Protein 3HDV (pdb70)

Radius of gyration: 33.56 Å; Cα contacts (8 Å, |Δi|>4): 765; chains: 4; bounding box: 109×42×54 Å

CATH classification: 3.40.50.2300

Organism: Pseudomonas putida (strain ATCC 47054 / DSM 6125 / CFBP 8728 / NCIMB 11950 / KT2440) (NCBI:txid160488)

Solvent-accessible surface area: 23951 Å² total

Sequence (472 aa):
RPLVLVVDDNAVNREALILYLKSRGIDAVGADGAEEARLYLHYQKRIGLITDLRQPESGLDLIRTIRASERAALSIIVVSGDTDVEEAVDVHLGVVDFLLKPVDLGKLLELVNKELKSLVAARPLVLVVDDNAVNREALILYLKSRGIDAVGADGAEEARLYLHYQKRIGLITDLRQPESGLDLIRTIRASERAALSIIVVSGDTDVEEAVDVHLGVVDFLLKPVDLGKLLELVNKELKIVAARPLVLVVDDNAVNREALILYLKSRGIDAVGADGAEEARLYLHYQKRIGLITDLRQPESGLDLIRTIRASERAALSIIVVSGDTDVEEAVDVHLGVVDFLLKPVDLGKLLELVNKEPLVLVVDDNAVNREALILYLKSRGIDAVGADGAEEARLYLHYQKRIGLITDLRQPESGLDLIRTIRASERAALSIIVVSGDTDVEEAVDVHLGVVDFLLKPVDLGKLLELVNKE

Foldseek 3Di:
DAEAEEEALPPVVRVVVQVVCVVVVHHYDYDNHLVRVVVCVVPPVSYQEEYEQPPDDGPLVSLVVCCVDPNVVRAYEYEYADDDPVVVVSVVSDHLYHAYPVGDVVVVVVSVVVSVD/DPDQDQEEAEEEALPPVVQVVVQVLCVVVVHHYHYANHLVSVVVCVVPPVRHQEEYEQPPPHGPLVSLVVCCVDPNVVRAYEYEYEDDDDVVLVSVVSDHLYHAYPVGDVVVVVVSVCVSVVD/DDDAAEEEEEEQDPVVSVVLQVVQVVVVYHYDYANDLVRVVVCVVPDDSHQAEYEQPPPAGPLNSLVVCCVDPNVVRAYEYAYEDDDDVVVVSCVSDHQYHHYPVGDVVVVVVSVVVD/DEAEEEALDPVVQVVVQCVQVVPVHHYDYDRDLVRVVVCVVPPVVHQEEYEQPPPAGPLNSLVVCCVDPNVVRAYEYEYEDDDDVVVVSVVSDHLYHHYDPDDCVVVVVVVVRD

B-factor: mean 39.74, std 9.71, range [21.76, 75.35]

InterPro domains:
  IPR001789 Signal transduction response regulator, receiver domain [PF00072] (71-182)
  IPR001789 Signal transduction response regulator, receiver domain [PS50110] (70-186)
  IPR001789 Signal transduction response regulator, receiver domain [SM00448] (69-182)
  IPR011006 CheY-like superfamily [SSF52172] (69-187)
  IPR050595 Bacterial response regulator [PTHR44591] (65-184)

Structure (mmCIF, N/CA/C/O backbone):
data_3HDV
#
_entry.id   3HDV
#
_cell.length_a   110.769
_cell.length_b   140.436
_cell.length_c   48.571
_cell.angle_alpha   90.00
_cell.angle_beta   90.00
_cell.angle_gamma   90.00
#
_symmetry.space_group_name_H-M   'P 21 21 2'
#
loop_
_entity.id
_entity.type
_entity.pdbx_description
1 polymer 'Response regulator'
2 water water
#
loop_
_atom_site.group_PDB
_atom_site.id
_atom_site.type_symbol
_atom_site.label_atom_id
_atom_site.label_alt_id
_atom_site.label_comp_id
_atom_site.label_asym_id
_atom_site.label_entity_id
_atom_site.label_seq_id
_atom_site.pdbx_PDB_ins_code
_atom_site.Cartn_x
_atom_site.Cartn_y
_atom_site.Cartn_z
_atom_site.occupancy
_atom_site.B_iso_or_equiv
_atom_site.auth_seq_id
_atom_site.auth_comp_id
_atom_site.auth_asym_id
_atom_site.auth_atom_id
_atom_site.pdbx_PDB_model_num
ATOM 1 N N . ARG A 1 7 ? 2.511 14.771 23.163 1.00 57.82 68 ARG A N 1
ATOM 2 C CA . ARG A 1 7 ? 3.319 13.639 22.610 1.00 58.11 68 ARG A CA 1
ATOM 3 C C . ARG A 1 7 ? 4.471 14.106 21.670 1.00 55.51 68 ARG A C 1
ATOM 4 O O . ARG A 1 7 ? 4.239 14.834 20.686 1.00 55.62 68 ARG A O 1
ATOM 12 N N . PRO A 1 8 ? 5.713 13.653 21.962 1.00 53.27 69 PRO A N 1
ATOM 13 C CA . PRO A 1 8 ? 6.867 14.190 21.237 1.00 50.73 69 PRO A CA 1
ATOM 14 C C . PRO A 1 8 ? 6.985 13.668 19.809 1.00 47.58 69 PRO A C 1
ATOM 15 O O . PRO A 1 8 ? 6.617 12.536 19.483 1.00 47.82 69 PRO A O 1
ATOM 19 N N . LEU A 1 9 ? 7.474 14.532 18.959 1.00 43.07 70 LEU A N 1
ATOM 20 C CA . LEU A 1 9 ? 7.658 14.185 17.599 1.00 39.50 70 LEU A CA 1
ATOM 21 C C . LEU A 1 9 ? 9.125 14.314 17.211 1.00 36.75 70 LEU A C 1
ATOM 22 O O . LEU A 1 9 ? 9.799 15.267 17.623 1.00 35.49 70 LEU A O 1
ATOM 27 N N . VAL A 1 10 ? 9.553 13.428 16.312 1.00 33.27 71 VAL A N 1
ATOM 28 C CA . VAL A 1 10 ? 10.868 13.459 15.721 1.00 31.98 71 VAL A CA 1
ATOM 29 C C . VAL A 1 10 ? 10.757 13.851 14.280 1.00 32.08 71 VAL A C 1
ATOM 30 O O . VAL A 1 10 ? 9.964 13.268 13.544 1.00 33.16 71 VAL A O 1
ATOM 34 N N . LEU A 1 11 ? 11.577 14.798 13.846 1.00 30.80 72 LEU A N 1
ATOM 35 C CA . LEU A 1 11 ? 11.513 15.249 12.501 1.00 29.52 72 LEU A CA 1
ATOM 36 C C . LEU A 1 11 ? 12.662 14.626 11.727 1.00 29.64 72 LEU A C 1
ATOM 37 O O . LEU A 1 11 ? 13.834 14.794 12.104 1.00 29.74 72 LEU A O 1
ATOM 42 N N . VAL A 1 12 ? 12.362 13.986 10.608 1.00 29.08 73 VAL A N 1
ATOM 43 C CA . VAL A 1 12 ? 13.418 13.314 9.826 1.00 29.58 73 VAL A CA 1
ATOM 44 C C . VAL A 1 12 ? 13.590 14.096 8.541 1.00 30.54 73 VAL A C 1
ATOM 45 O O . VAL A 1 12 ? 12.606 14.331 7.827 1.00 30.44 73 VAL A O 1
ATOM 49 N N . VAL A 1 13 ? 14.824 14.512 8.252 1.00 29.81 74 VAL A N 1
ATOM 50 C CA . VAL A 1 13 ? 15.061 15.360 7.147 1.00 30.31 74 VAL A CA 1
ATOM 51 C C . VAL A 1 13 ? 16.043 14.677 6.182 1.00 31.38 74 VAL A C 1
ATOM 52 O O . VAL A 1 13 ? 17.166 14.297 6.543 1.00 30.36 74 VAL A O 1
ATOM 56 N N . ASP A 1 14 ? 15.613 14.552 4.938 1.00 32.01 75 ASP A N 1
ATOM 57 C CA . ASP A 1 14 ? 16.359 13.820 3.926 1.00 32.55 75 ASP A CA 1
ATOM 58 C C . ASP A 1 14 ? 15.654 14.157 2.601 1.00 34.42 75 ASP A C 1
ATOM 59 O O . ASP A 1 14 ? 14.422 14.139 2.526 1.00 32.97 75 ASP A O 1
ATOM 64 N N . ASP A 1 15 ? 16.445 14.477 1.577 1.00 36.78 76 ASP A N 1
ATOM 65 C CA . ASP A 1 15 ? 15.893 14.790 0.267 1.00 39.61 76 ASP A CA 1
ATOM 66 C C . ASP A 1 15 ? 15.649 13.491 -0.480 1.00 40.36 76 ASP A C 1
ATOM 67 O O . ASP A 1 15 ? 15.051 13.509 -1.532 1.00 41.54 76 ASP A O 1
ATOM 72 N N . ASN A 1 16 ? 16.116 12.373 0.082 1.00 41.39 77 ASN A N 1
ATOM 73 C CA . ASN A 1 16 ? 15.796 11.046 -0.428 1.00 42.31 77 ASN A CA 1
ATOM 74 C C . ASN A 1 16 ? 14.540 10.488 0.218 1.00 42.70 77 ASN A C 1
ATOM 75 O O . ASN A 1 16 ? 14.559 9.996 1.371 1.00 42.03 77 ASN A O 1
ATOM 80 N N . ALA A 1 17 ? 13.445 10.554 -0.548 1.00 42.63 78 ALA A N 1
ATOM 81 C CA . ALA A 1 17 ? 12.118 10.214 -0.047 1.00 42.36 78 ALA A CA 1
ATOM 82 C C . ALA A 1 17 ? 12.052 8.751 0.400 1.00 41.67 78 ALA A C 1
ATOM 83 O O . ALA A 1 17 ? 11.418 8.414 1.379 1.00 41.78 78 ALA A O 1
ATOM 85 N N . VAL A 1 18 ? 12.753 7.878 -0.301 1.00 42.04 79 VAL A N 1
ATOM 86 C CA . VAL A 1 18 ? 12.727 6.454 0.042 1.00 41.99 79 VAL A CA 1
ATOM 87 C C . VAL A 1 18 ? 13.436 6.139 1.399 1.00 40.18 79 VAL A C 1
ATOM 88 O O . VAL A 1 18 ? 12.922 5.412 2.221 1.00 39.62 79 VAL A O 1
ATOM 92 N N . ASN A 1 19 ? 14.637 6.677 1.596 1.00 39.71 80 ASN A N 1
ATOM 93 C CA . ASN A 1 19 ? 15.392 6.547 2.846 1.00 38.50 80 ASN A CA 1
ATOM 94 C C . ASN A 1 19 ? 14.605 7.210 3.966 1.00 36.73 80 ASN A C 1
ATOM 95 O O . ASN A 1 19 ? 14.502 6.690 5.078 1.00 35.71 80 ASN A O 1
ATOM 100 N N . ARG A 1 20 ? 14.056 8.389 3.664 1.00 36.17 81 ARG A N 1
ATOM 101 C CA . ARG A 1 20 ? 13.308 9.160 4.664 1.00 35.19 81 ARG A CA 1
ATOM 102 C C . ARG A 1 20 ? 12.101 8.378 5.195 1.00 33.83 81 ARG A C 1
ATOM 103 O O . ARG A 1 20 ? 11.937 8.202 6.397 1.00 31.30 81 ARG A O 1
ATOM 111 N N . GLU A 1 21 ? 11.255 7.901 4.277 1.00 34.24 82 GLU A N 1
ATOM 112 C CA . GLU A 1 21 ? 10.049 7.155 4.664 1.00 34.57 82 GLU A CA 1
ATOM 113 C C . GLU A 1 21 ? 10.375 5.852 5.388 1.00 33.45 82 GLU A C 1
ATOM 114 O O . GLU A 1 21 ? 9.703 5.454 6.317 1.00 32.73 82 GLU A O 1
ATOM 120 N N . ALA A 1 22 ? 11.455 5.192 4.977 1.00 33.74 83 ALA A N 1
ATOM 121 C CA . ALA A 1 22 ? 11.854 3.963 5.657 1.00 33.11 83 ALA A CA 1
ATOM 122 C C . ALA A 1 22 ? 12.354 4.238 7.096 1.00 32.45 83 ALA A C 1
ATOM 123 O O . ALA A 1 22 ? 12.069 3.465 7.993 1.00 31.27 83 ALA A O 1
ATOM 125 N N . LEU A 1 23 ? 13.036 5.373 7.358 1.00 32.04 84 LEU A N 1
ATOM 126 C CA . LEU A 1 23 ? 13.447 5.639 8.776 1.00 31.24 84 LEU A CA 1
ATOM 127 C C . LEU A 1 23 ? 12.257 6.047 9.636 1.00 30.30 84 LEU A C 1
ATOM 128 O O . LEU A 1 23 ? 12.147 5.665 10.802 1.00 30.23 84 LEU A O 1
ATOM 133 N N . ILE A 1 24 ? 11.369 6.866 9.071 1.00 30.75 85 ILE A N 1
ATOM 134 C CA . ILE A 1 24 ? 10.150 7.260 9.774 1.00 31.25 85 ILE A CA 1
ATOM 135 C C . ILE A 1 24 ? 9.328 6.020 10.142 1.00 32.19 85 ILE A C 1
ATOM 136 O O . ILE A 1 24 ? 8.783 5.954 11.252 1.00 31.12 85 ILE A O 1
ATOM 141 N N . LEU A 1 25 ? 9.229 5.058 9.219 1.00 33.19 86 LEU A N 1
ATOM 142 C CA . LEU A 1 25 ? 8.456 3.814 9.528 1.00 35.31 86 LEU A CA 1
ATOM 143 C C . LEU A 1 25 ? 9.130 3.033 10.648 1.00 34.80 86 LEU A C 1
ATOM 144 O O . LEU A 1 25 ? 8.489 2.590 11.582 1.00 35.69 86 LEU A O 1
ATOM 149 N N . TYR A 1 26 ? 10.457 2.920 10.579 1.00 36.43 87 TYR A N 1
ATOM 150 C CA . TYR A 1 26 ? 11.203 2.268 11.640 1.00 36.28 87 TYR A CA 1
ATOM 151 C C . TYR A 1 26 ? 11.011 2.938 13.007 1.00 36.32 87 TYR A C 1
ATOM 152 O O . TYR A 1 26 ? 10.722 2.258 13.995 1.00 35.65 87 TYR A O 1
ATOM 161 N N . LEU A 1 27 ? 11.156 4.272 13.080 1.00 35.02 88 LEU A N 1
ATOM 162 C CA . LEU A 1 27 ? 10.887 4.988 14.330 1.00 34.38 88 LEU A CA 1
ATOM 163 C C . LEU A 1 27 ? 9.466 4.659 14.899 1.00 35.32 88 LEU A C 1
ATOM 164 O O . LEU A 1 27 ? 9.320 4.293 16.063 1.00 33.50 88 LEU A O 1
ATOM 169 N N . LYS A 1 28 ? 8.441 4.818 14.061 1.00 36.10 89 LYS A N 1
ATOM 170 C CA . LYS A 1 28 ? 7.068 4.435 14.420 1.00 39.20 89 LYS A CA 1
ATOM 171 C C . LYS A 1 28 ? 6.979 3.024 14.952 1.00 39.34 89 LYS A C 1
ATOM 172 O O . LYS A 1 28 ? 6.309 2.787 15.953 1.00 41.21 89 LYS A O 1
ATOM 178 N N . SER A 1 29 ? 7.687 2.109 14.313 1.00 40.85 90 SER A N 1
ATOM 179 C CA . SER A 1 29 ? 7.673 0.699 14.732 1.00 42.01 90 SER A CA 1
ATOM 180 C C . SER A 1 29 ? 8.187 0.550 16.153 1.00 43.00 90 SER A C 1
ATOM 181 O O . SER A 1 29 ? 7.910 -0.448 16.822 1.00 43.49 90 SER A O 1
ATOM 184 N N . ARG A 1 30 ? 8.895 1.572 16.621 1.00 42.97 91 ARG A N 1
ATOM 185 C CA . ARG A 1 30 ? 9.588 1.487 17.897 1.00 43.65 91 ARG A CA 1
ATOM 186 C C . ARG A 1 30 ? 8.885 2.362 18.908 1.00 43.20 91 ARG A C 1
ATOM 187 O O . ARG A 1 30 ? 9.377 2.580 20.003 1.00 43.76 91 ARG A O 1
ATOM 195 N N . GLY A 1 31 ? 7.707 2.836 18.530 1.00 43.09 92 GLY A N 1
ATOM 196 C CA . GLY A 1 31 ? 6.890 3.641 19.429 1.00 43.11 92 GLY A CA 1
ATOM 197 C C . GLY A 1 31 ? 7.167 5.139 19.319 1.00 42.91 92 GLY A C 1
ATOM 198 O O . GLY A 1 31 ? 6.666 5.903 20.123 1.00 42.77 92 GLY A O 1
ATOM 199 N N . ILE A 1 32 ? 7.942 5.560 18.309 1.00 42.51 93 ILE A N 1
ATOM 200 C CA . ILE A 1 32 ? 8.367 6.953 18.203 1.00 41.11 93 ILE A CA 1
ATOM 201 C C . ILE A 1 32 ? 7.607 7.599 17.046 1.00 40.44 93 ILE A C 1
ATOM 202 O O . ILE A 1 32 ? 7.801 7.208 15.897 1.00 39.98 93 ILE A O 1
ATOM 207 N N . ASP A 1 33 ? 6.781 8.611 17.313 1.00 40.03 94 ASP A N 1
ATOM 208 C CA . ASP A 1 33 ? 6.114 9.317 16.215 1.00 40.14 94 ASP A CA 1
ATOM 209 C C . ASP A 1 33 ? 7.102 10.169 15.466 1.00 38.73 94 ASP A C 1
ATOM 210 O O . ASP A 1 33 ? 7.958 10.782 16.080 1.00 39.93 94 ASP A O 1
ATOM 215 N N . ALA A 1 34 ? 6.985 10.223 14.145 1.00 36.94 95 ALA A N 1
ATOM 216 C CA . ALA A 1 34 ? 7.954 10.954 13.335 1.00 36.02 95 ALA A CA 1
ATOM 217 C C . ALA A 1 34 ? 7.314 11.485 12.109 1.00 34.69 95 ALA A C 1
ATOM 218 O O . ALA A 1 34 ? 6.357 10.907 11.649 1.00 36.40 95 ALA A O 1
ATOM 220 N N . VAL A 1 35 ? 7.851 12.571 11.565 1.00 33.38 96 VAL A N 1
ATOM 221 C CA . VAL A 1 35 ? 7.334 13.181 10.341 1.00 32.32 96 VAL A CA 1
ATOM 222 C C . VAL A 1 35 ? 8.550 13.540 9.513 1.00 32.19 96 VAL A C 1
ATOM 223 O O . VAL A 1 35 ? 9.683 13.556 10.054 1.00 31.81 96 VAL A O 1
ATOM 227 N N . GLY A 1 36 ? 8.342 13.861 8.241 1.00 31.05 97 GLY A N 1
ATOM 228 C CA . GLY A 1 36 ? 9.453 14.033 7.324 1.00 32.93 97 GLY A CA 1
ATOM 229 C C . GLY A 1 36 ? 9.499 15.433 6.768 1.00 34.24 97 GLY A C 1
ATOM 230 O O . GLY A 1 36 ? 8.467 16.141 6.740 1.00 34.37 97 GLY A O 1
ATOM 231 N N . ALA A 1 37 ? 10.701 15.851 6.390 1.00 34.72 98 ALA A N 1
ATOM 232 C CA . ALA A 1 37 ? 10.879 17.033 5.580 1.00 35.81 98 ALA A CA 1
ATOM 233 C C . ALA A 1 37 ? 11.825 16.676 4.474 1.00 36.34 98 ALA A C 1
ATOM 234 O O . ALA A 1 37 ? 12.798 15.934 4.703 1.00 37.04 98 ALA A O 1
ATOM 236 N N . ASP A 1 38 ? 11.581 17.198 3.274 1.00 36.84 99 ASP A N 1
ATOM 237 C CA . ASP A 1 38 ? 12.416 16.846 2.131 1.00 37.48 99 ASP A CA 1
ATOM 238 C C . ASP A 1 38 ? 13.636 17.734 1.955 1.00 37.36 99 ASP A C 1
ATOM 239 O O . ASP A 1 38 ? 14.370 17.605 0.972 1.00 36.56 99 ASP A O 1
ATOM 244 N N . GLY A 1 39 ? 13.868 18.653 2.898 1.00 37.37 100 GLY A N 1
ATOM 245 C CA . GLY A 1 39 ? 15.046 19.523 2.803 1.00 35.54 100 GLY A CA 1
ATOM 246 C C . GLY A 1 39 ? 15.050 20.581 3.880 1.00 36.01 100 GLY A C 1
ATOM 247 O O . GLY A 1 39 ? 14.170 20.567 4.745 1.00 35.61 100 GLY A O 1
ATOM 248 N N . ALA A 1 40 ? 16.021 21.493 3.813 1.00 36.27 101 ALA A N 1
ATOM 249 C CA . ALA A 1 40 ? 16.152 22.611 4.782 1.00 37.56 101 ALA A CA 1
ATOM 250 C C . ALA A 1 40 ? 14.938 23.550 4.981 1.00 38.06 101 ALA A C 1
ATOM 251 O O . ALA A 1 40 ? 14.575 23.890 6.102 1.00 38.32 101 ALA A O 1
ATOM 253 N N . GLU A 1 41 ? 14.359 24.016 3.874 1.00 40.64 102 GLU A N 1
ATOM 254 C CA . GLU A 1 41 ? 13.188 24.887 3.876 1.00 41.29 102 GLU A CA 1
ATOM 255 C C . GLU A 1 41 ? 11.963 24.195 4.458 1.00 38.97 102 GLU A C 1
ATOM 256 O O . GLU A 1 41 ? 11.304 24.725 5.341 1.00 39.65 102 GLU A O 1
ATOM 262 N N . GLU A 1 42 ? 11.663 22.984 4.020 1.00 38.05 103 GLU A N 1
ATOM 263 C CA . GLU A 1 42 ? 10.559 22.269 4.657 1.00 38.11 103 GLU A CA 1
ATOM 264 C C . GLU A 1 42 ? 10.810 21.976 6.160 1.00 35.64 103 GLU A C 1
ATOM 265 O O . GLU A 1 42 ? 9.904 22.067 6.974 1.00 35.10 103 GLU A O 1
ATOM 271 N N . ALA A 1 43 ? 12.058 21.638 6.500 1.00 35.21 104 ALA A N 1
ATOM 272 C CA . ALA A 1 43 ? 12.472 21.363 7.883 1.00 34.02 104 ALA A CA 1
ATOM 273 C C . ALA A 1 43 ? 12.252 22.588 8.756 1.00 33.41 104 ALA A C 1
ATOM 274 O O . ALA A 1 43 ? 11.651 22.465 9.818 1.00 33.24 104 ALA A O 1
ATOM 276 N N . ARG A 1 44 ? 12.716 23.764 8.319 1.00 33.67 105 ARG A N 1
ATOM 277 C CA . ARG A 1 44 ? 12.522 25.008 9.134 1.00 35.33 105 ARG A CA 1
ATOM 278 C C . ARG A 1 44 ? 11.036 25.382 9.352 1.00 35.86 105 ARG A C 1
ATOM 279 O O . ARG A 1 44 ? 10.605 25.718 10.485 1.00 36.07 105 ARG A O 1
ATOM 287 N N . LEU A 1 45 ? 10.244 25.248 8.289 1.00 37.48 106 LEU A N 1
ATOM 288 C CA . LEU A 1 45 ? 8.773 25.465 8.387 1.00 37.84 106 LEU A CA 1
ATOM 289 C C . LEU A 1 45 ? 8.125 24.499 9.367 1.00 37.02 106 LEU A C 1
ATOM 290 O O . LEU A 1 45 ? 7.312 24.903 10.174 1.00 36.66 106 LEU A O 1
ATOM 295 N N . TYR A 1 46 ? 8.502 23.224 9.339 1.00 37.70 107 TYR A N 1
ATOM 296 C CA . TYR A 1 46 ? 7.948 22.287 10.304 1.00 37.26 107 TYR A CA 1
ATOM 297 C C . TYR A 1 46 ? 8.289 22.670 11.712 1.00 37.10 107 TYR A C 1
ATOM 298 O O . TYR A 1 46 ? 7.419 22.708 12.573 1.00 36.53 107 TYR A O 1
ATOM 307 N N . LEU A 1 47 ? 9.584 22.913 11.958 1.00 36.61 108 LEU A N 1
ATOM 308 C CA . LEU A 1 47 ? 10.088 23.394 13.255 1.00 36.00 108 LEU A CA 1
ATOM 309 C C . LEU A 1 47 ? 9.382 24.685 13.677 1.00 36.31 108 LEU A C 1
ATOM 310 O O . LEU A 1 47 ? 9.036 24.864 14.845 1.00 36.52 108 LEU A O 1
ATOM 315 N N . HIS A 1 48 ? 9.174 25.582 12.720 1.00 37.70 109 HIS A N 1
ATOM 316 C CA . HIS A 1 48 ? 8.475 26.837 13.016 1.00 40.03 109 HIS A CA 1
ATOM 317 C C . HIS A 1 48 ? 7.093 26.575 13.599 1.00 39.51 109 HIS A C 1
ATOM 318 O O . HIS A 1 48 ? 6.787 27.012 14.687 1.00 40.01 109 HIS A O 1
ATOM 325 N N . TYR A 1 49 ? 6.254 25.833 12.886 1.00 40.34 110 TYR A N 1
ATOM 326 C CA . TYR A 1 49 ? 4.865 25.726 13.345 1.00 40.59 110 TYR A CA 1
ATOM 327 C C . TYR A 1 49 ? 4.478 24.558 14.213 1.00 40.30 110 TYR A C 1
ATOM 328 O O . TYR A 1 49 ? 3.510 24.650 14.949 1.00 39.27 110 TYR A O 1
ATOM 337 N N . GLN A 1 50 ? 5.243 23.463 14.118 1.00 40.74 111 GLN A N 1
ATOM 338 C CA . GLN A 1 50 ? 4.948 22.229 14.829 1.00 41.58 111 GLN A CA 1
ATOM 339 C C . GLN A 1 50 ? 5.834 22.078 16.060 1.00 42.16 111 GLN A C 1
ATOM 340 O O . GLN A 1 50 ? 6.959 21.533 15.997 1.00 40.28 111 GLN A O 1
ATOM 346 N N . LYS A 1 51 ? 5.300 22.555 17.183 1.00 42.60 112 LYS A N 1
ATOM 347 C CA . LYS A 1 51 ? 6.064 22.663 18.419 1.00 44.75 112 LYS A CA 1
ATOM 348 C C . LYS A 1 51 ? 6.200 21.339 19.164 1.00 44.72 112 LYS A C 1
ATOM 349 O O . LYS A 1 51 ? 6.949 21.249 20.130 1.00 45.63 112 LYS A O 1
ATOM 355 N N . ARG A 1 52 ? 5.478 20.307 18.717 1.00 43.36 113 ARG A N 1
ATOM 356 C CA . ARG A 1 52 ? 5.670 18.959 19.239 1.00 42.47 113 ARG A CA 1
ATOM 357 C C . ARG A 1 52 ? 7.087 18.422 18.933 1.00 40.69 113 ARG A C 1
ATOM 358 O O . ARG A 1 52 ? 7.596 17.592 19.676 1.00 41.00 113 ARG A O 1
ATOM 366 N N . ILE A 1 53 ? 7.708 18.882 17.851 1.00 38.89 114 ILE A N 1
ATOM 367 C CA . ILE A 1 53 ? 9.046 18.384 17.469 1.00 37.87 114 ILE A CA 1
ATOM 368 C C . ILE A 1 53 ? 10.078 18.685 18.582 1.00 38.37 114 ILE A C 1
ATOM 369 O O . ILE A 1 53 ? 10.364 19.858 18.884 1.00 39.23 114 ILE A O 1
ATOM 374 N N . GLY A 1 54 ? 10.576 17.636 19.223 1.00 37.40 115 GLY A N 1
ATOM 375 C CA . GLY A 1 54 ? 11.646 17.773 20.223 1.00 35.68 115 GLY A CA 1
ATOM 376 C C . GLY A 1 54 ? 13.002 17.234 19.768 1.00 35.56 115 GLY A C 1
ATOM 377 O O . GLY A 1 54 ? 13.995 17.289 20.521 1.00 35.22 115 GLY A O 1
ATOM 378 N N . LEU A 1 55 ? 13.066 16.742 18.527 1.00 33.75 116 LEU A N 1
ATOM 379 C CA . LEU A 1 55 ? 14.309 16.200 18.010 1.00 32.85 116 LEU A CA 1
ATOM 380 C C . LEU A 1 55 ? 14.284 16.133 16.514 1.00 32.44 116 LEU A C 1
ATOM 381 O O . LEU A 1 55 ? 13.226 15.891 15.918 1.00 30.82 116 LEU A O 1
ATOM 394 N N . ILE A 1 57 ? 16.447 14.572 13.118 1.00 29.23 118 ILE A N 1
ATOM 395 C CA . ILE A 1 57 ? 17.468 13.719 12.514 1.00 29.77 118 ILE A CA 1
ATOM 396 C C . ILE A 1 57 ? 17.646 14.225 11.068 1.00 29.91 118 ILE A C 1
ATOM 397 O O . ILE A 1 57 ? 16.663 14.356 10.361 1.00 31.60 118 ILE A O 1
ATOM 402 N N . THR A 1 58 ? 18.878 14.490 10.629 1.00 28.74 119 THR A N 1
ATOM 403 C CA . THR A 1 58 ? 19.093 15.003 9.303 1.00 28.40 119 THR A CA 1
ATOM 404 C C . THR A 1 58 ? 20.284 14.320 8.625 1.00 29.18 119 THR A C 1
ATOM 405 O O . THR A 1 58 ? 21.260 13.948 9.275 1.00 27.03 119 THR A O 1
ATOM 409 N N . ASP A 1 59 ? 20.206 14.163 7.309 1.00 30.68 120 ASP A N 1
ATOM 410 C CA . ASP A 1 59 ? 21.399 13.871 6.484 1.00 31.31 120 ASP A CA 1
ATOM 411 C C . ASP A 1 59 ? 22.160 15.163 6.249 1.00 32.20 120 ASP A C 1
ATOM 412 O O . ASP A 1 59 ? 21.647 16.260 6.511 1.00 33.10 120 ASP A O 1
ATOM 417 N N . LEU A 1 60 ? 23.386 15.036 5.754 1.00 32.72 121 LEU A N 1
ATOM 418 C CA . LEU A 1 60 ? 24.194 16.166 5.366 1.00 34.27 121 LEU A CA 1
ATOM 419 C C . LEU A 1 60 ? 24.137 16.424 3.850 1.00 35.75 121 LEU A C 1
ATOM 420 O O . LEU A 1 60 ? 24.298 17.555 3.394 1.00 35.31 121 LEU A O 1
ATOM 425 N N . ARG A 1 61 ? 23.950 15.376 3.093 1.00 38.14 122 ARG A N 1
ATOM 426 C CA . ARG A 1 61 ? 23.935 15.434 1.652 1.00 41.32 122 ARG A CA 1
ATOM 427 C C . ARG A 1 61 ? 22.546 15.759 1.141 1.00 43.02 122 ARG A C 1
ATOM 428 O O . ARG A 1 61 ? 21.743 14.885 0.971 1.00 42.48 122 ARG A O 1
ATOM 444 N N . GLN A 1 63 ? 20.258 18.456 -1.593 1.00 52.06 124 GLN A N 1
ATOM 445 C CA . GLN A 1 63 ? 20.112 19.589 -2.495 1.00 53.16 124 GLN A CA 1
ATOM 446 C C . GLN A 1 63 ? 18.692 20.119 -2.376 1.00 52.22 124 GLN A C 1
ATOM 447 O O . GLN A 1 63 ? 17.764 19.320 -2.163 1.00 52.27 124 GLN A O 1
ATOM 453 N N . PRO A 1 64 ? 18.516 21.458 -2.494 1.00 51.46 125 PRO A N 1
ATOM 454 C CA . PRO A 1 64 ? 19.538 22.462 -2.839 1.00 51.01 125 PRO A CA 1
ATOM 455 C C . PRO A 1 64 ? 20.325 23.089 -1.684 1.00 50.13 125 PRO A C 1
ATOM 456 O O . PRO A 1 64 ? 21.308 23.817 -1.937 1.00 50.08 125 PRO A O 1
ATOM 460 N N . GLU A 1 65 ? 19.891 22.861 -0.434 1.00 48.79 126 GLU A N 1
ATOM 461 C CA . GLU A 1 65 ? 20.624 23.373 0.746 1.00 46.33 126 GLU A CA 1
ATOM 462 C C . GLU A 1 65 ? 21.107 22.200 1.624 1.00 44.50 126 GLU A C 1
ATOM 463 O O . GLU A 1 65 ? 20.306 21.286 1.922 1.00 44.17 126 GLU A O 1
ATOM 469 N N . SER A 1 66 ? 22.385 22.247 2.043 1.00 41.40 127 SER A N 1
ATOM 470 C CA . SER A 1 66 ? 23.047 21.131 2.786 1.00 39.51 127 SER A CA 1
ATOM 471 C C . SER A 1 66 ? 22.504 20.954 4.222 1.00 37.56 127 SER A C 1
ATOM 472 O O . SER A 1 66 ? 21.926 21.883 4.785 1.00 37.05 127 SER A O 1
ATOM 475 N N . GLY A 1 67 ? 22.726 19.781 4.823 1.00 36.33 128 GLY A N 1
ATOM 476 C CA . GLY A 1 67 ? 22.406 19.590 6.240 1.00 33.65 128 GLY A CA 1
ATOM 477 C C . GLY A 1 67 ? 23.213 20.531 7.112 1.00 32.49 128 GLY A C 1
ATOM 478 O O . GLY A 1 67 ? 22.743 20.987 8.139 1.00 31.69 128 GLY A O 1
ATOM 479 N N . LEU A 1 68 ? 24.463 20.791 6.740 1.00 34.04 129 LEU A N 1
ATOM 480 C CA . LEU A 1 68 ? 25.328 21.749 7.502 1.00 34.19 129 LEU A CA 1
ATOM 481 C C . LEU A 1 68 ? 24.722 23.171 7.558 1.00 33.78 129 LEU A C 1
ATOM 482 O O . LEU A 1 68 ? 24.570 23.758 8.622 1.00 32.30 129 LEU A O 1
ATOM 487 N N . ASP A 1 69 ? 24.322 23.685 6.398 1.00 33.91 130 ASP A N 1
ATOM 488 C CA . ASP A 1 69 ? 23.642 24.985 6.324 1.00 34.15 130 ASP A CA 1
ATOM 489 C C . ASP A 1 69 ? 22.372 24.949 7.102 1.00 33.27 130 ASP A C 1
ATOM 490 O O . ASP A 1 69 ? 22.072 25.900 7.817 1.00 33.86 130 ASP A O 1
ATOM 495 N N . LEU A 1 70 ? 21.603 23.861 6.965 1.00 32.53 131 LEU A N 1
ATOM 496 C CA . LEU A 1 70 ? 20.373 23.748 7.768 1.00 31.91 131 LEU A CA 1
ATOM 497 C C . LEU A 1 70 ? 20.674 23.927 9.267 1.00 30.47 131 LEU A C 1
ATOM 498 O O . LEU A 1 70 ? 20.014 24.696 9.952 1.00 31.53 131 LEU A O 1
ATOM 503 N N . ILE A 1 71 ? 21.670 23.212 9.787 1.00 29.36 132 ILE A N 1
ATOM 504 C CA . ILE A 1 71 ? 21.923 23.223 11.229 1.00 29.72 132 ILE A CA 1
ATOM 505 C C . ILE A 1 71 ? 22.365 24.650 11.668 1.00 30.66 132 ILE A C 1
ATOM 506 O O . ILE A 1 71 ? 21.985 25.125 12.725 1.00 29.15 132 ILE A O 1
ATOM 511 N N . ARG A 1 72 ? 23.192 25.296 10.851 1.00 32.50 133 ARG A N 1
ATOM 512 C CA . ARG A 1 72 ? 23.588 26.685 11.137 1.00 36.03 133 ARG A CA 1
ATOM 513 C C . ARG A 1 72 ? 22.393 27.626 11.278 1.00 36.55 133 ARG A C 1
ATOM 514 O O . ARG A 1 72 ? 22.309 28.347 12.258 1.00 37.61 133 ARG A O 1
ATOM 522 N N . THR A 1 73 ? 21.457 27.597 10.319 1.00 38.25 134 THR A N 1
ATOM 523 C CA . THR A 1 73 ? 20.239 28.451 10.421 1.00 37.64 134 THR A CA 1
ATOM 524 C C . THR A 1 73 ? 19.484 28.149 11.709 1.00 36.65 134 THR A C 1
ATOM 525 O O . THR A 1 73 ? 19.000 29.057 12.368 1.00 36.60 134 THR A O 1
ATOM 529 N N . ILE A 1 74 ? 19.360 26.872 12.074 1.00 35.06 135 ILE A N 1
ATOM 530 C CA . ILE A 1 74 ? 18.734 26.515 13.369 1.00 34.37 135 ILE A CA 1
ATOM 531 C C . ILE A 1 74 ? 19.482 27.092 14.598 1.00 34.65 135 ILE A C 1
ATOM 532 O O . ILE A 1 74 ? 18.868 27.614 15.522 1.00 33.60 135 ILE A O 1
ATOM 537 N N . ARG A 1 75 ? 20.802 26.960 14.626 1.00 35.95 136 ARG A N 1
ATOM 538 C CA . ARG A 1 75 ? 21.564 27.514 15.767 1.00 37.21 136 ARG A CA 1
ATOM 539 C C . ARG A 1 75 ? 21.498 29.061 15.818 1.00 39.06 136 ARG A C 1
ATOM 540 O O . ARG A 1 75 ? 21.663 29.655 16.897 1.00 40.19 136 ARG A O 1
ATOM 548 N N . ALA A 1 76 ? 21.215 29.688 14.666 1.00 40.89 137 ALA A N 1
ATOM 549 C CA . ALA A 1 76 ? 21.007 31.160 14.579 1.00 42.36 137 ALA A CA 1
ATOM 550 C C . ALA A 1 76 ? 19.570 31.614 14.901 1.00 43.37 137 ALA A C 1
ATOM 551 O O . ALA A 1 76 ? 19.244 32.786 14.711 1.00 45.72 137 ALA A O 1
ATOM 553 N N . SER A 1 77 ? 18.721 30.723 15.414 1.00 42.62 138 SER A N 1
ATOM 554 C CA . SER A 1 77 ? 17.286 30.991 15.477 1.00 41.53 138 SER A CA 1
ATOM 555 C C . SER A 1 77 ? 16.762 30.781 16.883 1.00 41.76 138 SER A C 1
ATOM 556 O O . SER A 1 77 ? 17.507 30.424 17.779 1.00 41.56 138 SER A O 1
ATOM 559 N N . GLU A 1 78 ? 15.460 30.989 17.064 1.00 42.16 139 GLU A N 1
ATOM 560 C CA . GLU A 1 78 ? 14.807 30.809 18.348 1.00 42.61 139 GLU A CA 1
ATOM 561 C C . GLU A 1 78 ? 14.735 29.355 18.779 1.00 42.39 139 GLU A C 1
ATOM 562 O O . GLU A 1 78 ? 14.539 29.064 19.961 1.00 42.30 139 GLU A O 1
ATOM 568 N N . ARG A 1 79 ? 14.965 28.448 17.837 1.00 43.30 140 ARG A N 1
ATOM 569 C CA . ARG A 1 79 ? 15.057 27.028 18.151 1.00 42.95 140 ARG A CA 1
ATOM 570 C C . ARG A 1 79 ? 16.514 26.565 18.180 1.00 41.59 140 ARG A C 1
ATOM 571 O O . ARG A 1 79 ? 16.828 25.457 17.744 1.00 40.33 140 ARG A O 1
ATOM 579 N N . ALA A 1 80 ? 17.401 27.415 18.694 1.00 39.43 141 ALA A N 1
ATOM 580 C CA . ALA A 1 80 ? 18.836 27.081 18.770 1.00 37.88 141 ALA A CA 1
ATOM 581 C C . ALA A 1 80 ? 19.131 25.869 19.651 1.00 35.91 141 ALA A C 1
ATOM 582 O O . ALA A 1 80 ? 20.074 25.173 19.399 1.00 35.43 141 ALA A O 1
ATOM 584 N N . ALA A 1 81 ? 18.357 25.669 20.707 1.00 34.35 142 ALA A N 1
ATOM 585 C CA . ALA A 1 81 ? 18.577 24.563 21.630 1.00 33.92 142 ALA A CA 1
ATOM 586 C C . ALA A 1 81 ? 18.086 23.138 21.123 1.00 32.69 142 ALA A C 1
ATOM 587 O O . ALA A 1 81 ? 18.187 22.156 21.861 1.00 32.73 142 ALA A O 1
ATOM 589 N N . LEU A 1 82 ? 17.555 23.060 19.912 1.00 31.19 143 LEU A N 1
ATOM 590 C CA . LEU A 1 82 ? 16.932 21.821 19.373 1.00 31.86 143 LEU A CA 1
ATOM 591 C C . LEU A 1 82 ? 17.927 20.656 19.405 1.00 30.73 143 LEU A C 1
ATOM 592 O O . LEU A 1 82 ? 19.088 20.837 19.016 1.00 30.71 143 LEU A O 1
ATOM 597 N N . SER A 1 83 ? 17.510 19.492 19.893 1.00 30.24 144 SER A N 1
ATOM 598 C CA . SER A 1 83 ? 18.388 18.334 19.830 1.00 31.35 144 SER A CA 1
ATOM 599 C C . SER A 1 83 ? 18.465 17.861 18.396 1.00 29.90 144 SER A C 1
ATOM 600 O O . SER A 1 83 ? 17.428 17.648 17.751 1.00 30.32 144 SER A O 1
ATOM 603 N N . ILE A 1 84 ? 19.690 17.667 17.924 1.00 28.17 145 ILE A N 1
ATOM 604 C CA . ILE A 1 84 ? 19.898 17.263 16.541 1.00 26.39 145 ILE A CA 1
ATOM 605 C C . ILE A 1 84 ? 20.849 16.062 16.409 1.00 26.64 145 ILE A C 1
ATOM 606 O O . ILE A 1 84 ? 21.986 16.102 16.858 1.00 26.48 145 ILE A O 1
ATOM 611 N N . ILE A 1 85 ? 20.410 15.031 15.709 1.00 25.96 146 ILE A N 1
ATOM 612 C CA . ILE A 1 85 ? 21.295 13.909 15.386 1.00 25.61 146 ILE A CA 1
ATOM 613 C C . ILE A 1 85 ? 21.549 13.887 13.887 1.00 25.38 146 ILE A C 1
ATOM 614 O O . ILE A 1 85 ? 20.624 13.971 13.097 1.00 24.93 146 ILE A O 1
ATOM 619 N N . VAL A 1 86 ? 22.815 13.787 13.498 1.00 25.84 147 VAL A N 1
ATOM 620 C CA . VAL A 1 86 ? 23.187 13.683 12.123 1.00 27.71 147 VAL A CA 1
ATOM 621 C C . VAL A 1 86 ? 23.400 12.196 11.745 1.00 29.04 147 VAL A C 1
ATOM 622 O O . VAL A 1 86 ? 24.080 11.452 12.460 1.00 28.99 147 VAL A O 1
ATOM 626 N N . VAL A 1 87 ? 22.758 11.768 10.657 1.00 29.27 148 VAL A N 1
ATOM 627 C CA . VAL A 1 87 ? 23.002 10.442 10.095 1.00 30.74 148 VAL A CA 1
ATOM 628 C C . VAL A 1 87 ? 23.348 10.596 8.619 1.00 32.64 148 VAL A C 1
ATOM 629 O O . VAL A 1 87 ? 22.495 11.000 7.823 1.00 32.42 148 VAL A O 1
ATOM 633 N N . SER A 1 88 ? 24.586 10.299 8.262 1.00 33.25 149 SER A N 1
ATOM 634 C CA . SER A 1 88 ? 25.081 10.716 6.978 1.00 36.31 149 SER A CA 1
ATOM 635 C C . SER A 1 88 ? 25.682 9.544 6.246 1.00 37.23 149 SER A C 1
ATOM 636 O O . SER A 1 88 ? 26.349 8.718 6.852 1.00 35.83 149 SER A O 1
ATOM 639 N N . GLY A 1 89 ? 25.490 9.489 4.931 1.00 39.89 150 GLY A N 1
ATOM 640 C CA . GLY A 1 89 ? 26.121 8.400 4.156 1.00 42.40 150 GLY A CA 1
ATOM 641 C C . GLY A 1 89 ? 27.410 8.825 3.457 1.00 43.79 150 GLY A C 1
ATOM 642 O O . GLY A 1 89 ? 28.137 7.984 2.832 1.00 45.75 150 GLY A O 1
ATOM 643 N N . ASP A 1 90 ? 27.733 10.101 3.549 1.00 42.47 151 ASP A N 1
ATOM 644 C CA . ASP A 1 90 ? 28.667 10.613 2.567 1.00 43.42 151 ASP A CA 1
ATOM 645 C C . ASP A 1 90 ? 29.325 11.911 3.015 1.00 41.12 151 ASP A C 1
ATOM 646 O O . ASP A 1 90 ? 28.791 12.990 2.721 1.00 39.42 151 ASP A O 1
ATOM 651 N N . THR A 1 91 ? 30.452 11.803 3.741 1.00 39.17 152 THR A N 1
ATOM 652 C CA . THR A 1 91 ? 31.066 12.986 4.353 1.00 38.22 152 THR A CA 1
ATOM 653 C C . THR A 1 91 ? 32.586 12.893 4.399 1.00 37.49 152 THR A C 1
ATOM 654 O O . THR A 1 91 ? 33.196 11.970 3.877 1.00 36.46 152 THR A O 1
ATOM 658 N N . ASP A 1 92 ? 33.168 13.809 5.179 1.00 36.37 153 ASP A N 1
ATOM 659 C CA . ASP A 1 92 ? 34.613 13.806 5.438 1.00 35.54 153 ASP A CA 1
ATOM 660 C C . ASP A 1 92 ? 34.938 14.383 6.816 1.00 33.67 153 ASP A C 1
ATOM 661 O O . ASP A 1 92 ? 34.054 14.947 7.477 1.00 33.02 153 ASP A O 1
ATOM 666 N N . VAL A 1 93 ? 36.184 14.176 7.256 1.00 31.67 154 VAL A N 1
ATOM 667 C CA . VAL A 1 93 ? 36.610 14.549 8.615 1.00 30.66 154 VAL A CA 1
ATOM 668 C C . VAL A 1 93 ? 36.359 16.049 8.798 1.00 30.49 154 VAL A C 1
ATOM 669 O O . VAL A 1 93 ? 35.823 16.499 9.832 1.00 29.82 154 VAL A O 1
ATOM 673 N N . GLU A 1 94 ? 36.694 16.841 7.784 1.00 31.42 155 GLU A N 1
ATOM 674 C CA . GLU A 1 94 ? 36.548 18.297 7.963 1.00 31.87 155 GLU A CA 1
ATOM 675 C C . GLU A 1 94 ? 35.081 18.774 8.118 1.00 31.76 155 GLU A C 1
ATOM 676 O O . GLU A 1 94 ? 34.788 19.660 8.919 1.00 30.80 155 GLU A O 1
ATOM 682 N N . GLU A 1 95 ? 34.169 18.185 7.384 1.00 30.69 156 GLU A N 1
ATOM 683 C CA . GLU A 1 95 ? 32.771 18.508 7.552 1.00 30.88 156 GLU A CA 1
ATOM 684 C C . GLU A 1 95 ? 32.224 18.000 8.883 1.00 28.92 156 GLU A C 1
ATOM 685 O O . GLU A 1 95 ? 31.470 18.663 9.511 1.00 28.74 156 GLU A O 1
ATOM 691 N N . ALA A 1 96 ? 32.639 16.809 9.284 1.00 30.17 157 ALA A N 1
ATOM 692 C CA . ALA A 1 96 ? 32.242 16.224 10.581 1.00 29.14 157 ALA A CA 1
ATOM 693 C C . ALA A 1 96 ? 32.671 17.163 11.727 1.00 27.82 157 ALA A C 1
ATOM 694 O O . ALA A 1 96 ? 31.921 17.415 12.663 1.00 27.32 157 ALA A O 1
ATOM 696 N N . VAL A 1 97 ? 33.891 17.674 11.635 1.00 28.25 158 VAL A N 1
ATOM 697 C CA . VAL A 1 97 ? 34.344 18.682 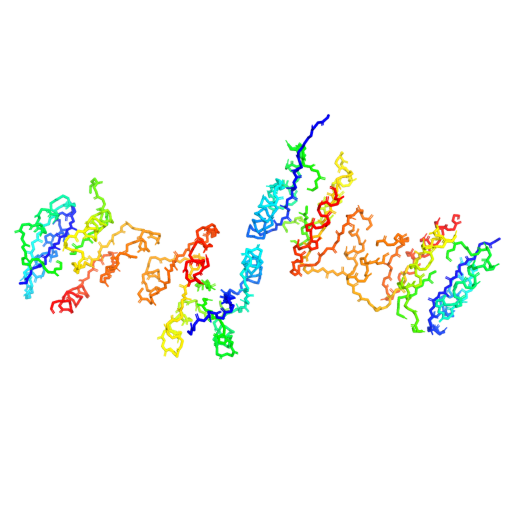12.608 1.00 28.85 158 VAL A CA 1
ATOM 698 C C . VAL A 1 97 ? 33.488 19.962 12.583 1.00 29.47 158 VAL A C 1
ATOM 699 O O . VAL A 1 97 ? 33.041 20.418 13.650 1.00 29.12 158 VAL A O 1
ATOM 703 N N . ASP A 1 98 ? 33.246 20.524 11.384 1.00 29.46 159 ASP A N 1
ATOM 704 C CA . ASP A 1 98 ? 32.351 21.691 11.279 1.00 31.17 159 ASP A CA 1
ATOM 705 C C . ASP A 1 98 ? 31.013 21.424 11.945 1.00 30.28 159 ASP A C 1
ATOM 706 O O . ASP A 1 98 ? 30.460 22.252 12.652 1.00 30.01 159 ASP A O 1
ATOM 711 N N . VAL A 1 99 ? 30.477 20.249 11.709 1.00 29.61 160 VAL A N 1
ATOM 712 C CA . VAL A 1 99 ? 29.170 19.940 12.274 1.00 28.81 160 VAL A CA 1
ATOM 713 C C . VAL A 1 99 ? 29.197 19.751 13.807 1.00 29.06 160 VAL A C 1
ATOM 714 O O . VAL A 1 99 ? 28.251 20.141 14.502 1.00 27.55 160 VAL A O 1
ATOM 726 N N . HIS A 1 101 ? 31.215 21.147 15.833 1.00 29.99 162 HIS A N 1
ATOM 727 C CA . HIS A 1 101 ? 31.334 22.482 16.387 1.00 31.94 162 HIS A CA 1
ATOM 728 C C . HIS A 1 101 ? 29.953 23.115 16.665 1.00 32.95 162 HIS A C 1
ATOM 729 O O . HIS A 1 101 ? 29.816 23.950 17.570 1.00 34.05 162 HIS A O 1
ATOM 736 N N . LEU A 1 102 ? 28.945 22.695 15.901 1.00 32.96 163 LEU A N 1
ATOM 737 C CA . LEU A 1 102 ? 27.572 23.174 16.071 1.00 33.78 163 LEU A CA 1
ATOM 738 C C . LEU A 1 102 ? 26.780 22.482 17.173 1.00 34.04 163 LEU A C 1
ATOM 739 O O . LEU A 1 102 ? 25.587 22.731 17.305 1.00 36.40 163 LEU A O 1
ATOM 744 N N . GLY A 1 103 ? 27.400 21.588 17.941 1.00 33.88 164 GLY A N 1
ATOM 745 C CA . GLY A 1 103 ? 26.757 20.964 19.144 1.00 32.89 164 GLY A CA 1
ATOM 746 C C . GLY A 1 103 ? 25.669 19.893 18.899 1.00 33.36 164 GLY A C 1
ATOM 747 O O . GLY A 1 103 ? 24.717 19.739 19.700 1.00 33.93 164 GLY A O 1
ATOM 748 N N . VAL A 1 104 ? 25.789 19.126 17.824 1.00 31.76 165 VAL A N 1
ATOM 749 C CA . VAL A 1 104 ? 24.852 18.026 17.593 1.00 30.81 165 VAL A CA 1
ATOM 750 C C . VAL A 1 104 ? 25.011 16.960 18.679 1.00 31.15 165 VAL A C 1
ATOM 751 O O . VAL A 1 104 ? 26.108 16.745 19.219 1.00 31.65 165 VAL A O 1
ATOM 755 N N . VAL A 1 105 ? 23.911 16.292 18.986 1.00 29.74 166 VAL A N 1
ATOM 756 C CA . VAL A 1 105 ? 23.869 15.197 19.939 1.00 30.47 166 VAL A CA 1
ATOM 757 C C . VAL A 1 105 ? 24.879 14.104 19.529 1.00 30.53 166 VAL A C 1
ATOM 758 O O . VAL A 1 105 ? 25.612 13.581 20.358 1.00 31.28 166 VAL A O 1
ATOM 762 N N . ASP A 1 106 ? 24.882 13.747 18.245 1.00 30.20 167 ASP A N 1
ATOM 763 C CA . ASP A 1 106 ? 25.811 12.743 17.730 1.00 29.38 167 ASP A CA 1
ATOM 764 C C . ASP A 1 106 ? 25.801 12.835 16.238 1.00 28.77 167 ASP A C 1
ATOM 765 O O . ASP A 1 106 ? 24.954 13.519 15.665 1.00 28.60 167 ASP A O 1
ATOM 770 N N . PHE A 1 107 ? 26.752 12.134 15.649 1.00 28.87 168 PHE A N 1
ATOM 771 C CA . PHE A 1 107 ? 27.051 12.158 14.247 1.00 29.96 168 PHE A CA 1
ATOM 772 C C . PHE A 1 107 ? 27.283 10.684 13.882 1.00 30.58 168 PHE A C 1
ATOM 773 O O . PHE A 1 107 ? 28.317 10.118 14.187 1.00 30.53 168 PHE A O 1
ATOM 781 N N . LEU A 1 108 ? 26.278 10.064 13.262 1.00 30.69 169 LEU A N 1
ATOM 782 C CA . LEU A 1 108 ? 26.327 8.629 12.927 1.00 32.26 169 LEU A CA 1
ATOM 783 C C . LEU A 1 108 ? 26.522 8.440 11.436 1.00 32.59 169 LEU A C 1
ATOM 784 O O . LEU A 1 108 ? 25.892 9.145 10.642 1.00 32.60 169 LEU A O 1
ATOM 789 N N . LEU A 1 109 ? 27.414 7.523 11.054 1.00 32.87 170 LEU A N 1
ATOM 790 C CA . LEU A 1 109 ? 27.532 7.124 9.666 1.00 34.49 170 LEU A CA 1
ATOM 791 C C . LEU A 1 109 ? 26.556 6.002 9.255 1.00 35.46 170 LEU A C 1
ATOM 792 O O . LEU A 1 109 ? 26.171 5.165 10.070 1.00 36.00 170 LEU A O 1
ATOM 797 N N . LYS A 1 110 ? 26.180 5.992 7.981 1.00 36.86 171 LYS A N 1
ATOM 798 C CA . LYS A 1 110 ? 25.311 4.948 7.420 1.00 39.59 171 LYS A CA 1
ATOM 799 C C . LYS A 1 110 ? 26.188 3.805 6.952 1.00 40.25 171 LYS A C 1
ATOM 800 O O . LYS A 1 110 ? 27.287 4.057 6.507 1.00 41.82 171 LYS A O 1
ATOM 806 N N . PRO A 1 111 ? 25.715 2.548 7.030 1.00 41.16 172 PRO A N 1
ATOM 807 C CA . PRO A 1 111 ? 24.436 2.025 7.558 1.00 42.02 172 PRO A CA 1
ATOM 808 C C . PRO A 1 111 ? 24.324 2.328 9.039 1.00 41.49 172 PRO A C 1
ATOM 809 O O . PRO A 1 111 ? 25.247 2.041 9.804 1.00 41.51 172 PRO A O 1
ATOM 813 N N . VAL A 1 112 ? 23.209 2.924 9.425 1.00 41.51 173 VAL A N 1
ATOM 814 C CA . VAL A 1 112 ? 23.116 3.430 10.771 1.00 42.39 173 VAL A CA 1
ATOM 815 C C . VAL A 1 112 ? 22.915 2.257 11.720 1.00 42.37 173 VAL A C 1
ATOM 816 O O . VAL A 1 112 ? 22.183 1.285 11.411 1.00 41.87 173 VAL A O 1
ATOM 820 N N . ASP A 1 113 ? 23.637 2.329 12.827 1.00 41.70 174 ASP A N 1
ATOM 821 C CA . ASP A 1 113 ? 23.412 1.479 13.962 1.00 41.13 174 ASP A CA 1
ATOM 822 C C . ASP A 1 113 ? 22.103 1.905 14.653 1.00 41.34 174 ASP A C 1
ATOM 823 O O . ASP A 1 113 ? 22.037 2.947 15.340 1.00 42.04 174 ASP A O 1
ATOM 828 N N . LEU A 1 114 ? 21.051 1.101 14.472 1.00 39.62 175 LEU A N 1
ATOM 829 C CA . LEU A 1 114 ? 19.704 1.460 14.927 1.00 39.59 175 LEU A CA 1
ATOM 830 C C . LEU A 1 114 ? 19.577 1.393 16.423 1.00 39.20 175 LEU A C 1
ATOM 831 O O . LEU A 1 114 ? 18.877 2.194 17.027 1.00 39.60 175 LEU A O 1
ATOM 836 N N . GLY A 1 115 ? 20.250 0.428 17.034 1.00 39.29 176 GLY A N 1
ATOM 837 C CA . GLY A 1 115 ? 20.308 0.341 18.496 1.00 39.22 176 GLY A CA 1
ATOM 838 C C . GLY A 1 115 ? 20.882 1.620 19.126 1.00 39.01 176 GLY A C 1
ATOM 839 O O . GLY A 1 115 ? 20.268 2.174 20.009 1.00 39.40 176 GLY A O 1
ATOM 840 N N . LYS A 1 116 ? 22.048 2.075 18.674 1.00 38.46 177 LYS A N 1
ATOM 841 C CA . LYS A 1 116 ? 22.642 3.358 19.107 1.00 38.62 177 LYS A CA 1
ATOM 842 C C . LYS A 1 116 ? 21.678 4.547 18.842 1.00 37.66 177 LYS A C 1
ATOM 843 O O . LYS A 1 116 ? 21.387 5.337 19.754 1.00 36.86 177 LYS A O 1
ATOM 849 N N . LEU A 1 117 ? 21.155 4.657 17.617 1.00 36.26 178 LEU A N 1
ATOM 850 C CA . LEU A 1 117 ? 20.213 5.731 17.312 1.00 35.29 178 LEU A CA 1
ATOM 851 C C . LEU A 1 117 ? 19.016 5.770 18.271 1.00 35.67 178 LEU A C 1
ATOM 852 O O . LEU A 1 117 ? 18.712 6.811 18.821 1.00 34.02 178 LEU A O 1
ATOM 857 N N . LEU A 1 118 ? 18.336 4.637 18.475 1.00 35.97 179 LEU A N 1
ATOM 858 C CA . LEU A 1 118 ? 17.141 4.635 19.309 1.00 37.91 179 LEU A CA 1
ATOM 859 C C . LEU A 1 118 ? 17.476 5.009 20.712 1.00 38.08 179 LEU A C 1
ATOM 860 O O . LEU A 1 118 ? 16.713 5.685 21.384 1.00 38.12 179 LEU A O 1
ATOM 865 N N . GLU A 1 119 ? 18.636 4.555 21.155 1.00 38.38 180 GLU A N 1
ATOM 866 C CA . GLU A 1 119 ? 19.136 4.950 22.461 1.00 40.26 180 GLU A CA 1
ATOM 867 C C . GLU A 1 119 ? 19.264 6.476 22.580 1.00 39.09 180 GLU A C 1
ATOM 868 O O . GLU A 1 119 ? 18.797 7.071 23.576 1.00 40.36 180 GLU A O 1
ATOM 874 N N . LEU A 1 120 ? 19.922 7.099 21.597 1.00 37.25 181 LEU A N 1
ATOM 875 C CA . LEU A 1 120 ? 20.086 8.565 21.556 1.00 36.78 181 LEU A CA 1
ATOM 876 C C . LEU A 1 120 ? 18.723 9.282 21.561 1.00 37.02 181 LEU A C 1
ATOM 877 O O . LEU A 1 120 ? 18.507 10.304 22.257 1.00 36.54 181 LEU A O 1
ATOM 882 N N . VAL A 1 121 ? 17.813 8.738 20.761 1.00 36.73 182 VAL A N 1
ATOM 883 C CA . VAL A 1 121 ? 16.498 9.289 20.582 1.00 38.08 182 VAL A CA 1
ATOM 884 C C . VAL A 1 121 ? 15.723 9.213 21.909 1.00 39.84 182 VAL A C 1
ATOM 885 O O . VAL A 1 121 ? 15.214 10.232 22.357 1.00 39.72 182 VAL A O 1
ATOM 889 N N . ASN A 1 122 ? 15.640 8.031 22.517 1.00 40.93 183 ASN A N 1
ATOM 890 C CA . ASN A 1 122 ? 14.920 7.865 23.803 1.00 43.81 183 ASN A CA 1
ATOM 891 C C . ASN A 1 122 ? 15.438 8.825 24.885 1.00 44.57 183 ASN A C 1
ATOM 892 O O . ASN A 1 122 ? 14.645 9.510 25.551 1.00 45.30 183 ASN A O 1
ATOM 897 N N . LYS A 1 123 ? 16.764 8.886 25.028 1.00 45.72 184 LYS A N 1
ATOM 898 C CA . LYS A 1 123 ? 17.405 9.745 26.007 1.00 47.59 184 LYS A CA 1
ATOM 899 C C . LYS A 1 123 ? 17.079 11.217 25.750 1.00 47.73 184 LYS A C 1
ATOM 900 O O . LYS A 1 123 ? 16.708 11.919 26.680 1.00 47.80 184 LYS A O 1
ATOM 906 N N . GLU A 1 124 ? 17.218 11.681 24.499 1.00 47.71 185 GLU A N 1
ATOM 907 C CA . GLU A 1 124 ? 16.928 13.086 24.148 1.00 48.25 185 GLU A CA 1
ATOM 908 C C . GLU A 1 124 ? 15.467 13.470 24.306 1.00 49.49 185 GLU A C 1
ATOM 909 O O . GLU A 1 124 ? 15.169 14.598 24.668 1.00 50.01 185 GLU A O 1
ATOM 915 N N . LEU A 1 125 ? 14.553 12.567 23.987 1.00 50.81 186 LEU A N 1
ATOM 916 C CA . LEU A 1 125 ? 13.132 12.845 24.225 1.00 53.68 186 LEU A CA 1
ATOM 917 C C . LEU A 1 125 ? 12.755 12.706 25.721 1.00 54.90 186 LEU A C 1
ATOM 918 O O . LEU A 1 125 ? 11.780 13.327 26.157 1.00 56.49 186 LEU A O 1
ATOM 923 N N . LYS A 1 126 ? 13.553 11.946 26.492 1.00 56.24 187 LYS A N 1
ATOM 924 C CA . LYS A 1 126 ? 13.335 11.677 27.952 1.00 57.33 187 LYS A CA 1
ATOM 925 C C . LYS A 1 126 ? 12.135 10.764 28.233 1.00 58.73 187 LYS A C 1
ATOM 926 O O . LYS A 1 126 ? 12.022 9.655 27.673 1.00 60.37 187 LYS A O 1
ATOM 932 N N . SER B 1 2 ? 70.199 35.111 -12.623 1.00 58.33 63 SER B N 1
ATOM 933 C CA . SER B 1 2 ? 69.496 36.274 -13.229 1.00 58.07 63 SER B CA 1
ATOM 934 C C . SER B 1 2 ? 69.422 37.389 -12.180 1.00 57.60 63 SER B C 1
ATOM 935 O O . SER B 1 2 ? 69.862 37.207 -11.034 1.00 58.25 63 SER B O 1
ATOM 938 N N . LEU B 1 3 ? 68.881 38.539 -12.554 1.00 56.46 64 LEU B N 1
ATOM 939 C CA . LEU B 1 3 ? 68.992 39.720 -11.702 1.00 55.43 64 LEU B CA 1
ATOM 940 C C . LEU B 1 3 ? 68.280 39.628 -10.344 1.00 54.89 64 LEU B C 1
ATOM 941 O O . LEU B 1 3 ? 68.863 40.013 -9.316 1.00 55.37 64 LEU B O 1
ATOM 946 N N . VAL B 1 4 ? 67.029 39.156 -10.346 1.00 53.46 65 VAL B N 1
ATOM 947 C CA . VAL B 1 4 ? 66.306 38.799 -9.100 1.00 52.75 65 VAL B CA 1
ATOM 948 C C . VAL B 1 4 ? 66.098 37.255 -9.014 1.00 52.04 65 VAL B C 1
ATOM 949 O O . VAL B 1 4 ? 65.643 36.618 -9.971 1.00 51.14 65 VAL B O 1
ATOM 953 N N . ALA B 1 5 ? 66.492 36.667 -7.892 1.00 51.40 66 ALA B N 1
ATOM 954 C CA . ALA B 1 5 ? 66.321 35.208 -7.679 1.00 50.82 66 ALA B CA 1
ATOM 955 C C . ALA B 1 5 ? 64.846 34.774 -7.726 1.00 49.81 66 ALA B C 1
ATOM 956 O O . ALA B 1 5 ? 63.949 35.482 -7.242 1.00 48.48 66 ALA B O 1
ATOM 958 N N . ALA B 1 6 ? 64.596 33.610 -8.329 1.00 49.00 67 ALA B N 1
ATOM 959 C CA . ALA B 1 6 ? 63.271 32.989 -8.260 1.00 47.77 67 ALA B CA 1
ATOM 960 C C . ALA B 1 6 ? 63.027 32.661 -6.798 1.00 46.52 67 ALA B C 1
ATOM 961 O O . ALA B 1 6 ? 63.967 32.553 -6.017 1.00 45.31 67 ALA B O 1
ATOM 963 N N . ARG B 1 7 ? 61.774 32.571 -6.395 1.00 46.04 68 ARG B N 1
ATOM 964 C CA . ARG B 1 7 ? 61.510 32.231 -4.984 1.00 46.56 68 ARG B CA 1
ATOM 965 C C . ARG B 1 7 ? 62.201 30.855 -4.638 1.00 43.33 68 ARG B C 1
ATOM 966 O O . ARG B 1 7 ? 62.169 29.942 -5.438 1.00 42.78 68 ARG B O 1
ATOM 974 N N . PRO B 1 8 ? 62.881 30.757 -3.484 1.00 41.71 69 PRO B N 1
ATOM 975 C CA . PRO B 1 8 ? 63.564 29.492 -3.152 1.00 40.51 69 PRO B CA 1
ATOM 976 C C . PRO B 1 8 ? 62.572 28.306 -3.054 1.00 37.63 69 PRO B C 1
ATOM 977 O O . PRO B 1 8 ? 61.459 28.477 -2.569 1.00 37.50 69 PRO B O 1
ATOM 981 N N . LEU B 1 9 ? 62.993 27.155 -3.577 1.00 36.00 70 LEU B N 1
ATOM 982 C CA . LEU B 1 9 ? 62.323 25.874 -3.375 1.00 32.83 70 LEU B CA 1
ATOM 983 C C . LEU B 1 9 ? 63.340 24.766 -2.957 1.00 32.71 70 LEU B C 1
ATOM 984 O O . LEU B 1 9 ? 64.346 24.557 -3.650 1.00 33.40 70 LEU B O 1
ATOM 989 N N . VAL B 1 10 ? 63.052 24.056 -1.842 1.00 30.69 71 VAL B N 1
ATOM 990 C CA . VAL B 1 10 ? 63.914 22.958 -1.322 1.00 29.21 71 VAL B CA 1
ATOM 991 C C . VAL B 1 10 ? 63.253 21.639 -1.643 1.00 27.51 71 VAL B C 1
ATOM 992 O O . VAL B 1 10 ? 62.082 21.515 -1.414 1.00 27.97 71 VAL B O 1
ATOM 996 N N . LEU B 1 11 ? 63.984 20.679 -2.221 1.00 26.38 72 LEU B N 1
ATOM 997 C CA . LEU B 1 11 ? 63.440 19.328 -2.389 1.00 25.40 72 LEU B CA 1
ATOM 998 C C . LEU B 1 11 ? 63.926 18.450 -1.217 1.00 25.03 72 LEU B C 1
ATOM 999 O O . LEU B 1 11 ? 65.115 18.255 -1.025 1.00 24.35 72 LEU B O 1
ATOM 1004 N N . VAL B 1 12 ? 63.005 17.869 -0.486 1.00 25.64 73 VAL B N 1
ATOM 1005 C CA . VAL B 1 12 ? 63.383 16.978 0.626 1.00 25.65 73 VAL B CA 1
ATOM 1006 C C . VAL B 1 12 ? 63.182 15.529 0.191 1.00 26.72 73 VAL B C 1
ATOM 1007 O O . VAL B 1 12 ? 62.065 15.124 -0.102 1.00 27.41 73 VAL B O 1
ATOM 1011 N N . VAL B 1 13 ? 64.242 14.738 0.198 1.00 26.67 74 VAL B N 1
ATOM 1012 C CA . VAL B 1 13 ? 64.136 13.367 -0.276 1.00 25.86 74 VAL B CA 1
ATOM 1013 C C . VAL B 1 13 ? 64.306 12.411 0.918 1.00 26.04 74 VAL B C 1
ATOM 1014 O O . VAL B 1 13 ? 65.340 12.421 1.572 1.00 24.86 74 VAL B O 1
ATOM 1018 N N . ASP B 1 14 ? 63.295 11.576 1.145 1.00 27.04 75 ASP B N 1
ATOM 1019 C CA . ASP B 1 14 ? 63.344 10.576 2.207 1.00 28.21 75 ASP B CA 1
ATOM 1020 C C . ASP B 1 14 ? 62.271 9.538 1.968 1.00 27.59 75 ASP B C 1
ATOM 1021 O O . ASP B 1 14 ? 61.129 9.882 1.610 1.00 28.75 75 ASP B O 1
ATOM 1026 N N . ASP B 1 15 ? 62.578 8.257 2.194 1.00 28.39 76 ASP B N 1
ATOM 1027 C CA . ASP B 1 15 ? 61.518 7.265 2.039 1.00 28.98 76 ASP B CA 1
ATOM 1028 C C . ASP B 1 15 ? 60.643 7.175 3.293 1.00 29.84 76 ASP B C 1
ATOM 1029 O O . ASP B 1 15 ? 59.595 6.557 3.301 1.00 29.66 76 ASP B O 1
ATOM 1034 N N . ASN B 1 16 ? 61.079 7.822 4.370 1.00 30.12 77 ASN B N 1
ATOM 1035 C CA . ASN B 1 16 ? 60.251 7.949 5.579 1.00 30.43 77 ASN B CA 1
ATOM 1036 C C . ASN B 1 16 ? 59.324 9.157 5.448 1.00 29.40 77 ASN B C 1
ATOM 1037 O O . ASN B 1 16 ? 59.789 10.302 5.607 1.00 28.75 77 ASN B O 1
ATOM 1042 N N . ALA B 1 17 ? 58.025 8.899 5.185 1.00 28.43 78 ALA B N 1
ATOM 1043 C CA . ALA B 1 17 ? 57.029 9.939 4.925 1.00 29.11 78 ALA B CA 1
ATOM 1044 C C . ALA B 1 17 ? 56.836 10.895 6.123 1.00 31.07 78 ALA B C 1
ATOM 1045 O O . ALA B 1 17 ? 56.613 12.101 5.947 1.00 30.74 78 ALA B O 1
ATOM 1047 N N . VAL B 1 18 ? 56.923 10.335 7.340 1.00 31.56 79 VAL B N 1
ATOM 1048 C CA . VAL B 1 18 ? 56.785 11.101 8.559 1.00 30.96 79 VAL B CA 1
ATOM 1049 C C . VAL B 1 18 ? 57.884 12.117 8.658 1.00 30.73 79 VAL B C 1
ATOM 1050 O O . VAL B 1 18 ? 57.607 13.316 8.864 1.00 30.97 79 VAL B O 1
ATOM 1054 N N . ASN B 1 19 ? 59.129 11.685 8.521 1.00 29.76 80 ASN B N 1
ATOM 1055 C CA . ASN B 1 19 ? 60.238 12.613 8.553 1.00 31.53 80 ASN B CA 1
ATOM 1056 C C . ASN B 1 19 ? 60.210 13.595 7.412 1.00 29.90 80 ASN B C 1
ATOM 1057 O O . ASN B 1 19 ? 60.404 14.749 7.613 1.00 30.04 80 ASN B O 1
ATOM 1062 N N . ARG B 1 20 ? 59.967 13.100 6.218 1.00 28.27 81 ARG B N 1
ATOM 1063 C CA . ARG B 1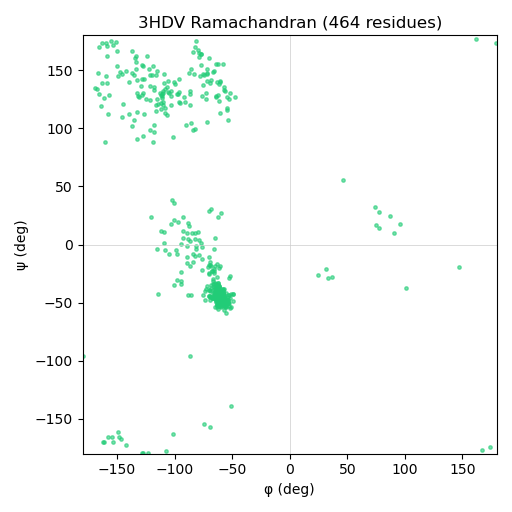 20 ? 59.874 13.959 5.050 1.00 27.56 81 ARG B CA 1
ATOM 1064 C C . ARG B 1 20 ? 58.908 15.096 5.294 1.00 26.71 81 ARG B C 1
ATOM 1065 O O . ARG B 1 20 ? 59.255 16.260 5.108 1.00 27.83 81 ARG B O 1
ATOM 1073 N N . GLU B 1 21 ? 57.675 14.764 5.693 1.00 27.13 82 GLU B N 1
ATOM 1074 C CA . GLU B 1 21 ? 56.677 15.794 5.996 1.00 27.80 82 GLU B CA 1
ATOM 1075 C C . GLU B 1 21 ? 57.041 16.733 7.163 1.00 26.64 82 GLU B C 1
ATOM 1076 O O . GLU B 1 21 ? 56.712 17.918 7.099 1.00 27.01 82 GLU B O 1
ATOM 1082 N N . ALA B 1 22 ? 57.719 16.209 8.192 1.00 26.87 83 ALA B N 1
ATOM 1083 C CA . ALA B 1 22 ? 58.198 17.023 9.366 1.00 25.91 83 ALA B CA 1
ATOM 1084 C C . ALA B 1 22 ? 59.168 18.102 8.938 1.00 26.10 83 ALA B C 1
ATOM 1085 O O . ALA B 1 22 ? 59.015 19.264 9.318 1.00 26.03 83 ALA B O 1
ATOM 1087 N N . LEU B 1 23 ? 60.125 17.735 8.088 1.00 25.85 84 LEU B N 1
ATOM 1088 C CA . LEU B 1 23 ? 61.113 18.670 7.571 1.00 27.02 84 LEU B CA 1
ATOM 1089 C C . LEU B 1 23 ? 60.465 19.667 6.619 1.00 27.55 84 LEU B C 1
ATOM 1090 O O . LEU B 1 23 ? 60.788 20.854 6.636 1.00 26.84 84 LEU B O 1
ATOM 1095 N N . ILE B 1 24 ? 59.547 19.205 5.785 1.00 27.69 85 ILE B N 1
ATOM 1096 C CA . ILE B 1 24 ? 58.839 20.183 4.916 1.00 28.11 85 ILE B CA 1
ATOM 1097 C C . ILE B 1 24 ? 58.103 21.243 5.772 1.00 29.55 85 ILE B C 1
ATOM 1098 O O . ILE B 1 24 ? 58.167 22.448 5.477 1.00 29.37 85 ILE B O 1
ATOM 1103 N N . LEU B 1 25 ? 57.419 20.778 6.821 1.00 28.84 86 LEU B N 1
ATOM 1104 C CA . LEU B 1 25 ? 56.740 21.675 7.749 1.00 30.62 86 LEU B CA 1
ATOM 1105 C C . LEU B 1 25 ? 57.733 22.664 8.418 1.00 31.02 86 LEU B C 1
ATOM 1106 O O . LEU B 1 25 ? 57.443 23.851 8.564 1.00 31.86 86 LEU B O 1
ATOM 1111 N N . TYR B 1 26 ? 58.871 22.155 8.865 1.00 31.43 87 TYR B N 1
ATOM 1112 C CA . TYR B 1 26 ? 59.861 22.988 9.518 1.00 31.79 87 TYR B CA 1
ATOM 1113 C C . TYR B 1 26 ? 60.327 24.061 8.540 1.00 32.70 87 TYR B C 1
ATOM 1114 O O . TYR B 1 26 ? 60.317 25.245 8.889 1.00 31.63 87 TYR B O 1
ATOM 1123 N N . LEU B 1 27 ? 60.702 23.662 7.318 1.00 31.84 88 LEU B N 1
ATOM 1124 C CA . LEU B 1 27 ? 61.122 24.633 6.279 1.00 31.89 88 LEU B CA 1
ATOM 1125 C C . LEU B 1 27 ? 60.058 25.668 5.991 1.00 32.81 88 LEU B C 1
ATOM 1126 O O . LEU B 1 27 ? 60.337 26.880 6.001 1.00 31.80 88 LEU B O 1
ATOM 1131 N N . LYS B 1 28 ? 58.834 25.200 5.757 1.00 33.60 89 LYS B N 1
ATOM 1132 C CA . LYS B 1 28 ? 57.683 26.113 5.581 1.00 35.23 89 LYS B CA 1
ATOM 1133 C C . LYS B 1 28 ? 57.395 27.021 6.804 1.00 35.26 89 LYS B C 1
ATOM 1134 O O . LYS B 1 28 ? 57.150 28.226 6.634 1.00 36.30 89 LYS B O 1
ATOM 1140 N N . SER B 1 29 ? 57.485 26.494 8.022 1.00 35.84 90 SER B N 1
ATOM 1141 C CA . SER B 1 29 ? 57.265 27.330 9.229 1.00 36.22 90 SER B CA 1
ATOM 1142 C C . SER B 1 29 ? 58.291 28.468 9.324 1.00 38.67 90 SER B C 1
ATOM 1143 O O . SER B 1 29 ? 58.045 29.452 10.023 1.00 37.95 90 SER B O 1
ATOM 1146 N N . ARG B 1 30 ? 59.425 28.318 8.612 1.00 40.16 91 ARG B N 1
ATOM 1147 C CA . ARG B 1 30 ? 60.505 29.326 8.584 1.00 41.35 91 ARG B CA 1
ATOM 1148 C C . ARG B 1 30 ? 60.494 30.133 7.298 1.00 41.42 91 ARG B C 1
ATOM 1149 O O . ARG B 1 30 ? 61.485 30.788 6.975 1.00 42.51 91 ARG B O 1
ATOM 1157 N N . GLY B 1 31 ? 59.370 30.090 6.580 1.00 41.31 92 GLY B N 1
ATOM 1158 C CA . GLY B 1 31 ? 59.180 30.803 5.322 1.00 40.79 92 GLY B CA 1
ATOM 1159 C C . GLY B 1 31 ? 59.859 30.273 4.072 1.00 40.88 92 GLY B C 1
ATOM 1160 O O . GLY B 1 31 ? 59.959 31.008 3.062 1.00 40.97 92 GLY B O 1
ATOM 1161 N N . ILE B 1 32 ? 60.314 29.007 4.107 1.00 39.25 93 ILE B N 1
ATOM 1162 C CA . ILE B 1 32 ? 60.982 28.391 2.961 1.00 36.66 93 ILE B CA 1
ATOM 1163 C C . ILE B 1 32 ? 60.084 27.308 2.338 1.00 37.11 93 ILE B C 1
ATOM 1164 O O . ILE B 1 32 ? 59.716 26.324 3.011 1.00 36.09 93 ILE B O 1
ATOM 1169 N N . ASP B 1 33 ? 59.747 27.494 1.063 1.00 34.81 94 ASP B N 1
ATOM 1170 C CA . ASP B 1 33 ? 58.964 26.543 0.303 1.00 36.01 94 ASP B CA 1
ATOM 1171 C C . ASP B 1 33 ? 59.713 25.207 0.155 1.00 33.25 94 ASP B C 1
ATOM 1172 O O . ASP B 1 33 ? 60.918 25.196 -0.074 1.00 32.19 94 ASP B O 1
ATOM 1177 N N . ALA B 1 34 ? 58.999 24.095 0.267 1.00 31.42 95 ALA B N 1
ATOM 1178 C CA . ALA B 1 34 ? 59.664 22.789 0.175 1.00 29.66 95 ALA B CA 1
ATOM 1179 C C . ALA B 1 34 ? 58.763 21.779 -0.436 1.00 28.47 95 ALA B C 1
ATOM 1180 O O . ALA B 1 34 ? 57.587 21.842 -0.240 1.00 29.67 95 ALA B O 1
ATOM 1182 N N . VAL B 1 35 ? 59.327 20.811 -1.158 1.00 28.78 96 VAL B N 1
ATOM 1183 C CA . VAL B 1 35 ? 58.507 19.728 -1.715 1.00 28.39 96 VAL B CA 1
ATOM 1184 C C . VAL B 1 35 ? 59.225 18.440 -1.403 1.00 28.07 96 VAL B C 1
ATOM 1185 O O . VAL B 1 35 ? 60.401 18.482 -1.076 1.00 28.46 96 VAL B O 1
ATOM 1189 N N . GLY B 1 36 ? 58.525 17.316 -1.474 1.00 26.63 97 GLY B N 1
ATOM 1190 C CA . GLY B 1 36 ? 59.104 16.045 -1.039 1.00 27.62 97 GLY B CA 1
ATOM 1191 C C . GLY B 1 36 ? 59.128 15.016 -2.128 1.00 28.37 97 GLY B C 1
ATOM 1192 O O . GLY B 1 36 ? 58.218 14.995 -2.965 1.00 29.38 97 GLY B O 1
ATOM 1193 N N . ALA B 1 37 ? 60.156 14.185 -2.113 1.00 27.38 98 ALA B N 1
ATOM 1194 C CA . ALA B 1 37 ? 60.289 13.022 -3.019 1.00 28.20 98 ALA B CA 1
ATOM 1195 C C . ALA B 1 37 ? 60.540 11.811 -2.129 1.00 29.93 98 ALA B C 1
ATOM 1196 O O . ALA B 1 37 ? 61.288 11.919 -1.117 1.00 28.16 98 ALA B O 1
ATOM 1198 N N . ASP B 1 38 ? 59.965 10.658 -2.490 1.00 30.54 99 ASP B N 1
ATOM 1199 C CA . ASP B 1 38 ? 60.046 9.482 -1.628 1.00 30.70 99 ASP B CA 1
ATOM 1200 C C . ASP B 1 38 ? 61.189 8.549 -1.921 1.00 31.16 99 ASP B C 1
ATOM 1201 O O . ASP B 1 38 ? 61.257 7.422 -1.367 1.00 33.20 99 ASP B O 1
ATOM 1206 N N . GLY B 1 39 ? 62.119 8.988 -2.752 1.00 29.68 100 GLY B N 1
ATOM 1207 C CA . GLY B 1 39 ? 63.293 8.172 -3.078 1.00 29.30 100 GLY B CA 1
ATOM 1208 C C . GLY B 1 39 ? 64.026 8.742 -4.272 1.00 30.02 100 GLY B C 1
ATOM 1209 O O . GLY B 1 39 ? 63.635 9.814 -4.774 1.00 30.36 100 GLY B O 1
ATOM 1210 N N . ALA B 1 40 ? 65.084 8.059 -4.732 1.00 29.42 101 ALA B N 1
ATOM 1211 C CA . ALA B 1 40 ? 65.932 8.596 -5.790 1.00 30.75 101 ALA B CA 1
ATOM 1212 C C . ALA B 1 40 ? 65.172 8.848 -7.137 1.00 31.95 101 ALA B C 1
ATOM 1213 O O . ALA B 1 40 ? 65.360 9.881 -7.771 1.00 32.42 101 ALA B O 1
ATOM 1215 N N . GLU B 1 41 ? 64.328 7.910 -7.550 1.00 33.90 102 GLU B N 1
ATOM 1216 C CA . GLU B 1 41 ? 63.529 8.094 -8.797 1.00 34.48 102 GLU B CA 1
ATOM 1217 C C . GLU B 1 41 ? 62.607 9.306 -8.740 1.00 33.19 102 GLU B C 1
ATOM 1218 O O . GLU B 1 41 ? 62.647 10.130 -9.631 1.00 33.63 102 GLU B O 1
ATOM 1224 N N . GLU B 1 42 ? 61.802 9.450 -7.692 1.00 32.17 103 GLU B N 1
ATOM 1225 C CA . GLU B 1 42 ? 60.978 10.633 -7.570 1.00 32.37 103 GLU B CA 1
ATOM 1226 C C . GLU B 1 42 ? 61.825 11.891 -7.454 1.00 32.21 103 GLU B C 1
ATOM 1227 O O . GLU B 1 42 ? 61.440 12.948 -7.986 1.00 32.13 103 GLU B O 1
ATOM 1233 N N . ALA B 1 43 ? 62.988 11.797 -6.799 1.00 31.13 104 ALA B N 1
ATOM 1234 C CA . ALA B 1 43 ? 63.897 12.958 -6.719 1.00 30.12 104 ALA B CA 1
ATOM 1235 C C . ALA B 1 43 ? 64.310 13.402 -8.128 1.00 30.40 104 ALA B C 1
ATOM 1236 O O . ALA B 1 43 ? 64.309 14.594 -8.408 1.00 29.03 104 ALA B O 1
ATOM 1238 N N . ARG B 1 44 ? 64.733 12.455 -8.981 1.00 32.12 105 ARG B N 1
ATOM 1239 C CA . ARG B 1 44 ? 65.213 12.792 -10.340 1.00 34.01 105 ARG B CA 1
ATOM 1240 C C . ARG B 1 44 ? 64.046 13.406 -11.190 1.00 35.12 105 ARG B C 1
ATOM 1241 O O . ARG B 1 44 ? 64.225 14.404 -11.889 1.00 37.27 105 ARG B O 1
ATOM 1249 N N . LEU B 1 45 ? 62.843 12.874 -11.041 1.00 35.28 106 LEU B N 1
ATOM 1250 C CA . LEU B 1 45 ? 61.656 13.494 -11.649 1.00 36.49 106 LEU B CA 1
ATOM 1251 C C . LEU B 1 45 ? 61.447 14.953 -11.260 1.00 37.02 106 LEU B C 1
ATOM 1252 O O . LEU B 1 45 ? 61.297 15.813 -12.135 1.00 37.06 106 LEU B O 1
ATOM 1257 N N . TYR B 1 46 ? 61.411 15.224 -9.950 1.00 36.24 107 TYR B N 1
ATOM 1258 C CA . TYR B 1 46 ? 61.205 16.555 -9.454 1.00 35.41 107 TYR B CA 1
ATOM 1259 C C . TYR B 1 46 ? 62.256 17.496 -10.048 1.00 35.57 107 TYR B C 1
ATOM 1260 O O . TYR B 1 46 ? 61.933 18.595 -10.533 1.00 32.82 107 TYR B O 1
ATOM 1269 N N . LEU B 1 47 ? 63.512 17.051 -10.008 1.00 34.97 108 LEU B N 1
ATOM 1270 C CA . LEU B 1 47 ? 64.619 17.856 -10.520 1.00 36.41 108 LEU B CA 1
ATOM 1271 C C . LEU B 1 47 ? 64.453 18.192 -12.013 1.00 37.54 108 LEU B C 1
ATOM 1272 O O . LEU B 1 47 ? 64.716 19.323 -12.427 1.00 37.90 108 LEU B O 1
ATOM 1277 N N . HIS B 1 48 ? 64.013 17.203 -12.782 1.00 38.85 109 HIS B N 1
ATOM 1278 C CA . HIS B 1 48 ? 63.813 17.357 -14.218 1.00 40.78 109 HIS B CA 1
ATOM 1279 C C . HIS B 1 48 ? 62.658 18.345 -14.565 1.00 40.87 109 HIS B C 1
ATOM 1280 O O . HIS B 1 48 ? 62.840 19.252 -15.384 1.00 41.27 109 HIS B O 1
ATOM 1287 N N . TYR B 1 49 ? 61.514 18.216 -13.884 1.00 39.67 110 TYR B N 1
ATOM 1288 C CA . TYR B 1 49 ? 60.296 18.928 -14.258 1.00 39.74 110 TYR B CA 1
ATOM 1289 C C . TYR B 1 49 ? 60.044 20.202 -13.456 1.00 39.88 110 TYR B C 1
ATOM 1290 O O . TYR B 1 49 ? 59.116 20.942 -13.749 1.00 39.81 110 TYR B O 1
ATOM 1299 N N . GLN B 1 50 ? 60.836 20.442 -12.415 1.00 40.68 111 GLN B N 1
ATOM 1300 C CA . GLN B 1 50 ? 60.668 21.628 -11.596 1.00 41.14 111 GLN B CA 1
ATOM 1301 C C . GLN B 1 50 ? 62.013 22.313 -11.360 1.00 42.37 111 GLN B C 1
ATOM 1302 O O . GLN B 1 50 ? 62.717 22.061 -10.363 1.00 42.72 111 GLN B O 1
ATOM 1308 N N . LYS B 1 51 ? 62.333 23.238 -12.273 1.00 42.73 112 LYS B N 1
ATOM 1309 C CA . LYS B 1 51 ? 63.611 23.943 -12.335 1.00 41.88 112 LYS B CA 1
ATOM 1310 C C . LYS B 1 51 ? 63.825 24.906 -11.202 1.00 40.08 112 LYS B C 1
ATOM 1311 O O . LYS B 1 51 ? 64.947 25.347 -10.972 1.00 39.73 112 LYS B O 1
ATOM 1317 N N . ARG B 1 52 ? 62.742 25.268 -10.529 1.00 37.70 113 ARG B N 1
ATOM 1318 C CA . ARG B 1 52 ? 62.808 26.150 -9.380 1.00 37.30 113 ARG B CA 1
ATOM 1319 C C . ARG B 1 52 ? 63.565 25.556 -8.153 1.00 35.93 113 ARG B C 1
ATOM 1320 O O . ARG B 1 52 ? 64.088 26.305 -7.300 1.00 35.66 113 ARG B O 1
ATOM 1328 N N . ILE B 1 53 ? 63.631 24.231 -8.051 1.00 33.80 114 ILE B N 1
ATOM 1329 C CA . ILE B 1 53 ? 64.393 23.604 -6.947 1.00 33.11 114 ILE B CA 1
ATOM 1330 C C . ILE B 1 53 ? 65.837 24.133 -6.934 1.00 34.13 114 ILE B C 1
ATOM 1331 O O . ILE B 1 53 ? 66.588 23.949 -7.893 1.00 35.94 114 ILE B O 1
ATOM 1336 N N . GLY B 1 54 ? 66.238 24.812 -5.859 1.00 33.97 115 GLY B N 1
ATOM 1337 C CA . GLY B 1 54 ? 67.641 25.274 -5.781 1.00 33.42 115 GLY B CA 1
ATOM 1338 C C . GLY B 1 54 ? 68.494 24.531 -4.774 1.00 34.17 115 GLY B C 1
ATOM 1339 O O . GLY B 1 54 ? 69.720 24.770 -4.686 1.00 34.07 115 GLY B O 1
ATOM 1340 N N . LEU B 1 55 ? 67.865 23.619 -4.018 1.00 32.87 116 LEU B N 1
ATOM 1341 C CA . LEU B 1 55 ? 68.606 22.862 -2.990 1.00 32.74 116 LEU B CA 1
ATOM 1342 C C . LEU B 1 55 ? 67.901 21.541 -2.734 1.00 30.94 116 LEU B C 1
ATOM 1343 O O . LEU B 1 55 ? 66.692 21.485 -2.715 1.00 29.27 116 LEU B O 1
ATOM 1356 N N . ILE B 1 57 ? 67.763 18.294 0.082 1.00 26.60 118 ILE B N 1
ATOM 1357 C CA . ILE B 1 57 ? 68.132 17.611 1.320 1.00 28.27 118 ILE B CA 1
ATOM 1358 C C . ILE B 1 57 ? 67.798 16.135 1.163 1.00 27.56 118 ILE B C 1
ATOM 1359 O O . ILE B 1 57 ? 66.675 15.802 0.828 1.00 28.95 118 ILE B O 1
ATOM 1364 N N . THR B 1 58 ? 68.772 15.268 1.400 1.00 27.19 119 THR B N 1
ATOM 1365 C CA . THR B 1 58 ? 68.549 13.844 1.273 1.00 26.96 119 THR B CA 1
ATOM 1366 C C . THR B 1 58 ? 69.107 12.979 2.405 1.00 26.52 119 THR B C 1
ATOM 1367 O O . THR B 1 58 ? 70.135 13.296 3.004 1.00 25.63 119 THR B O 1
ATOM 1371 N N . ASP B 1 59 ? 68.390 11.896 2.711 1.00 28.23 120 ASP B N 1
ATOM 1372 C CA . ASP B 1 59 ? 68.948 10.775 3.529 1.00 28.87 120 ASP B CA 1
ATOM 1373 C C . ASP B 1 59 ? 69.832 9.932 2.595 1.00 30.57 120 ASP B C 1
ATOM 1374 O O . ASP B 1 59 ? 69.742 10.045 1.345 1.00 30.93 120 ASP B O 1
ATOM 1379 N N . LEU B 1 60 ? 70.719 9.131 3.185 1.00 30.79 121 LEU B N 1
ATOM 1380 C CA . LEU B 1 60 ? 71.547 8.182 2.483 1.00 31.64 121 LEU B CA 1
ATOM 1381 C C . LEU B 1 60 ? 70.873 6.806 2.492 1.00 32.62 121 LEU B C 1
ATOM 1382 O O . LEU B 1 60 ? 70.964 6.053 1.544 1.00 32.26 121 LEU B O 1
ATOM 1387 N N . ARG B 1 61 ? 70.179 6.526 3.585 1.00 33.60 122 ARG B N 1
ATOM 1388 C CA . ARG B 1 61 ? 69.542 5.255 3.871 1.00 35.44 122 ARG B CA 1
ATOM 1389 C C . ARG B 1 61 ? 68.122 5.197 3.247 1.00 35.14 122 ARG B C 1
ATOM 1390 O O . ARG B 1 61 ? 67.132 5.596 3.856 1.00 35.83 122 ARG B O 1
ATOM 1406 N N . GLN B 1 63 ? 65.417 2.984 0.336 1.00 39.44 124 GLN B N 1
ATOM 1407 C CA . GLN B 1 63 ? 65.102 1.842 -0.518 1.00 42.00 124 GLN B CA 1
ATOM 1408 C C . GLN B 1 63 ? 64.078 2.297 -1.542 1.00 41.54 124 GLN B C 1
ATOM 1409 O O . GLN B 1 63 ? 63.129 2.970 -1.165 1.00 42.05 124 GLN B O 1
ATOM 1415 N N . PRO B 1 64 ? 64.215 1.875 -2.814 1.00 41.39 125 PRO B N 1
ATOM 1416 C CA . PRO B 1 64 ? 65.206 0.938 -3.381 1.00 42.18 125 PRO B CA 1
ATOM 1417 C C . PRO B 1 64 ? 66.592 1.435 -3.805 1.00 41.74 125 PRO B C 1
ATOM 1418 O O . PRO B 1 64 ? 67.495 0.614 -3.999 1.00 42.08 125 PRO B O 1
ATOM 1422 N N . GLU B 1 65 ? 66.778 2.744 -3.943 1.00 40.78 126 GLU B N 1
ATOM 1423 C CA . GLU B 1 65 ? 68.077 3.282 -4.317 1.00 39.80 126 GLU B CA 1
ATOM 1424 C C . GLU B 1 65 ? 68.569 4.268 -3.225 1.00 38.95 126 GLU B C 1
ATOM 1425 O O . GLU B 1 65 ? 67.814 5.105 -2.730 1.00 38.73 126 GLU B O 1
ATOM 1431 N N . SER B 1 66 ? 69.847 4.156 -2.882 1.00 37.69 127 SER B N 1
ATOM 1432 C CA . SER B 1 66 ? 70.415 4.869 -1.734 1.00 36.03 127 SER B CA 1
ATOM 1433 C C . SER B 1 66 ? 70.664 6.347 -2.083 1.00 34.74 127 SER B C 1
ATOM 1434 O O . SER B 1 66 ? 70.687 6.730 -3.271 1.00 31.98 127 SER B O 1
ATOM 1437 N N . GLY B 1 67 ? 70.867 7.172 -1.045 1.00 33.35 128 GLY B N 1
ATOM 1438 C CA . GLY B 1 67 ? 71.206 8.583 -1.263 1.00 31.62 128 GLY B CA 1
ATOM 1439 C C . GLY B 1 67 ? 72.536 8.747 -1.945 1.00 31.52 128 GLY B C 1
ATOM 1440 O O . GLY B 1 67 ? 72.724 9.692 -2.740 1.00 31.87 128 GLY B O 1
ATOM 1441 N N . LEU B 1 68 ? 73.485 7.853 -1.683 1.00 29.88 129 LEU B N 1
ATOM 1442 C CA . LEU B 1 68 ? 74.766 7.979 -2.364 1.00 31.33 129 LEU B CA 1
ATOM 1443 C C . LEU B 1 68 ? 74.617 7.775 -3.905 1.00 32.70 129 LEU B C 1
ATOM 1444 O O . LEU B 1 68 ? 75.176 8.537 -4.694 1.00 33.93 129 LEU B O 1
ATOM 1449 N N . ASP B 1 69 ? 73.873 6.761 -4.309 1.00 34.44 130 ASP B N 1
ATOM 1450 C CA . ASP B 1 69 ? 73.652 6.519 -5.744 1.00 35.24 130 ASP B CA 1
ATOM 1451 C C . ASP B 1 69 ? 72.899 7.700 -6.363 1.00 35.07 130 ASP B C 1
ATOM 1452 O O . ASP B 1 69 ? 73.216 8.103 -7.476 1.00 36.66 130 ASP B O 1
ATOM 1457 N N . LEU B 1 70 ? 71.912 8.263 -5.659 1.00 34.11 131 LEU B N 1
ATOM 1458 C CA . LEU B 1 70 ? 71.172 9.410 -6.182 1.00 32.86 131 LEU B CA 1
ATOM 1459 C C . LEU B 1 70 ? 72.106 10.582 -6.427 1.00 34.17 131 LEU B C 1
ATOM 1460 O O . LEU B 1 70 ? 72.093 11.194 -7.501 1.00 35.43 131 LEU B O 1
ATOM 1465 N N . ILE B 1 71 ? 72.939 10.904 -5.450 1.00 32.54 132 ILE B N 1
ATOM 1466 C CA . ILE B 1 71 ? 73.916 11.960 -5.604 1.00 32.98 132 ILE B CA 1
ATOM 1467 C C . ILE B 1 71 ? 74.858 11.740 -6.799 1.00 33.70 132 ILE B C 1
ATOM 1468 O O . ILE B 1 71 ? 75.114 12.662 -7.569 1.00 33.37 132 ILE B O 1
ATOM 1473 N N . ARG B 1 72 ? 75.362 10.528 -6.950 1.00 35.55 133 ARG B N 1
ATOM 1474 C CA . ARG B 1 72 ? 76.206 10.193 -8.094 1.00 37.87 133 ARG B CA 1
ATOM 1475 C C . ARG B 1 72 ? 75.504 10.465 -9.421 1.00 38.08 133 ARG B C 1
ATOM 1476 O O . ARG B 1 72 ? 76.089 11.060 -10.315 1.00 38.99 133 ARG B O 1
ATOM 1484 N N . THR B 1 73 ? 74.250 10.054 -9.559 1.00 38.42 134 THR B N 1
ATOM 1485 C CA . THR B 1 73 ? 73.570 10.340 -10.842 1.00 39.18 134 THR B CA 1
ATOM 1486 C C . THR B 1 73 ? 73.342 11.832 -11.049 1.00 40.30 134 THR B C 1
ATOM 1487 O O . THR B 1 73 ? 73.373 12.322 -12.206 1.00 40.51 134 THR B O 1
ATOM 1491 N N . ILE B 1 74 ? 73.085 12.571 -9.952 1.00 39.45 135 ILE B N 1
ATOM 1492 C CA . ILE B 1 74 ? 72.938 14.023 -10.075 1.00 38.94 135 ILE B CA 1
ATOM 1493 C C . ILE B 1 74 ? 74.240 14.667 -10.593 1.00 39.58 135 ILE B C 1
ATOM 1494 O O . ILE B 1 74 ? 74.209 15.499 -11.481 1.00 39.11 135 ILE B O 1
ATOM 1499 N N . ARG B 1 75 ? 75.376 14.265 -10.039 1.00 39.61 136 ARG B N 1
ATOM 1500 C CA . ARG B 1 75 ? 76.640 14.875 -10.391 1.00 41.08 136 ARG B CA 1
ATOM 1501 C C . ARG B 1 75 ? 77.070 14.526 -11.814 1.00 42.44 136 ARG B C 1
ATOM 1502 O O . ARG B 1 75 ? 77.955 15.172 -12.360 1.00 42.82 136 ARG B O 1
ATOM 1510 N N . ALA B 1 76 ? 76.474 13.477 -12.377 1.00 44.15 137 ALA B N 1
ATOM 1511 C CA . ALA B 1 76 ? 76.737 13.072 -13.758 1.00 46.07 137 ALA B CA 1
ATOM 1512 C C . ALA B 1 76 ? 75.706 13.672 -14.738 1.00 47.14 137 ALA B C 1
ATOM 1513 O O . ALA B 1 76 ? 75.801 13.425 -15.919 1.00 48.53 137 ALA B O 1
ATOM 1515 N N . SER B 1 77 ? 74.743 14.460 -14.244 1.00 47.85 138 SER B N 1
ATOM 1516 C CA . SER B 1 77 ? 73.617 14.974 -15.037 1.00 47.43 138 SER B CA 1
ATOM 1517 C C . SER B 1 77 ? 73.758 16.477 -15.334 1.00 48.98 138 SER B C 1
ATOM 1518 O O . SER B 1 77 ? 74.731 17.114 -14.943 1.00 49.13 138 SER B O 1
ATOM 1521 N N . GLU B 1 78 ? 72.762 17.042 -16.002 1.00 50.32 139 GLU B N 1
ATOM 1522 C CA . GLU B 1 78 ? 72.713 18.477 -16.248 1.00 52.72 139 GLU B CA 1
ATOM 1523 C C . GLU B 1 78 ? 72.570 19.278 -14.958 1.00 51.17 139 GLU B C 1
ATOM 1524 O O . GLU B 1 78 ? 72.867 20.468 -14.929 1.00 51.60 139 GLU B O 1
ATOM 1530 N N . ARG B 1 79 ? 72.131 18.614 -13.895 1.00 50.37 140 ARG B N 1
ATOM 1531 C CA . ARG B 1 79 ? 71.979 19.263 -12.599 1.00 48.65 140 ARG B CA 1
ATOM 1532 C C . ARG B 1 79 ? 73.155 18.948 -11.680 1.00 47.83 140 ARG B C 1
ATOM 1533 O O . ARG B 1 79 ? 72.984 18.797 -10.470 1.00 47.28 140 ARG B O 1
ATOM 1541 N N . ALA B 1 80 ? 74.349 18.850 -12.258 1.00 45.57 141 ALA B N 1
ATOM 1542 C CA . ALA B 1 80 ? 75.553 18.554 -11.475 1.00 45.31 141 ALA B CA 1
ATOM 1543 C C . ALA B 1 80 ? 75.962 19.625 -10.487 1.00 43.51 141 ALA B C 1
ATOM 1544 O O . ALA B 1 80 ? 76.687 19.343 -9.555 1.00 44.24 141 ALA B O 1
ATOM 1546 N N . ALA B 1 81 ? 75.511 20.855 -10.686 1.00 42.61 142 ALA B N 1
ATOM 1547 C CA . ALA B 1 81 ? 75.869 21.952 -9.776 1.00 40.18 142 ALA B CA 1
ATOM 1548 C C . ALA B 1 81 ? 74.885 22.074 -8.607 1.00 38.53 142 ALA B C 1
ATOM 1549 O O . ALA B 1 81 ? 75.061 22.936 -7.754 1.00 39.39 142 ALA B O 1
ATOM 1551 N N . LEU B 1 82 ? 73.858 21.234 -8.574 1.00 36.39 143 LEU B N 1
ATOM 1552 C CA . LEU B 1 82 ? 72.833 21.288 -7.520 1.00 35.25 143 LEU B CA 1
ATOM 1553 C C . LEU B 1 82 ? 73.443 21.244 -6.102 1.00 34.44 143 LEU B C 1
ATOM 1554 O O . LEU B 1 82 ? 74.224 20.344 -5.782 1.00 34.13 143 LEU B O 1
ATOM 1559 N N . SER B 1 83 ? 73.092 22.237 -5.300 1.00 34.00 144 SER B N 1
ATOM 1560 C CA . SER B 1 83 ? 73.412 22.240 -3.879 1.00 34.12 144 SER B CA 1
ATOM 1561 C C . SER B 1 83 ? 72.718 21.089 -3.137 1.00 32.25 144 SER B C 1
ATOM 1562 O O . SER B 1 83 ? 71.507 20.959 -3.202 1.00 31.28 144 SER B O 1
ATOM 1565 N N . ILE B 1 84 ? 73.496 20.299 -2.410 1.00 30.36 145 ILE B N 1
ATOM 1566 C CA . ILE B 1 84 ? 72.957 19.139 -1.712 1.00 29.46 145 ILE B CA 1
ATOM 1567 C C . ILE B 1 84 ? 73.478 19.146 -0.283 1.00 28.53 145 ILE B C 1
ATOM 1568 O O . ILE B 1 84 ? 74.680 19.316 -0.045 1.00 27.77 145 ILE B O 1
ATOM 1573 N N . ILE B 1 85 ? 72.545 18.978 0.650 1.00 28.25 146 ILE B N 1
ATOM 1574 C CA . ILE B 1 85 ? 72.844 18.798 2.071 1.00 25.80 146 ILE B CA 1
ATOM 1575 C C . ILE B 1 85 ? 72.363 17.343 2.406 1.00 26.00 146 ILE B C 1
ATOM 1576 O O . ILE B 1 85 ? 71.225 16.964 2.131 1.00 24.71 146 ILE B O 1
ATOM 1581 N N . VAL B 1 86 ? 73.269 16.543 2.948 1.00 25.72 147 VAL B N 1
ATOM 1582 C CA . VAL B 1 86 ? 72.960 15.168 3.390 1.00 24.43 147 VAL B CA 1
ATOM 1583 C C . VAL B 1 86 ? 72.555 15.234 4.864 1.00 24.89 147 VAL B C 1
ATOM 1584 O O . VAL B 1 86 ? 73.268 15.847 5.684 1.00 24.41 147 VAL B O 1
ATOM 1588 N N . VAL B 1 87 ? 71.393 14.670 5.163 1.00 25.09 148 VAL B N 1
ATOM 1589 C CA . VAL B 1 87 ? 70.973 14.393 6.553 1.00 26.45 148 VAL B CA 1
ATOM 1590 C C . VAL B 1 87 ? 70.782 12.889 6.728 1.00 27.70 148 VAL B C 1
ATOM 1591 O O . VAL B 1 87 ? 69.752 12.343 6.333 1.00 27.21 148 VAL B O 1
ATOM 1595 N N . SER B 1 88 ? 71.757 12.223 7.368 1.00 27.49 149 SER B N 1
ATOM 1596 C CA . SER B 1 88 ? 71.821 10.762 7.315 1.00 29.99 149 SER B CA 1
ATOM 1597 C C . SER B 1 88 ? 71.481 9.976 8.577 1.00 31.40 149 SER B C 1
ATOM 1598 O O . SER B 1 88 ? 71.912 10.343 9.703 1.00 29.83 149 SER B O 1
ATOM 1601 N N . GLY B 1 89 ? 70.749 8.871 8.375 1.00 32.42 150 GLY B N 1
ATOM 1602 C CA . GLY B 1 89 ? 70.693 7.795 9.363 1.00 35.66 150 GLY B CA 1
ATOM 1603 C C . GLY B 1 89 ? 72.026 7.057 9.463 1.00 36.61 150 GLY B C 1
ATOM 1604 O O . GLY B 1 89 ? 73.059 7.596 9.081 1.00 37.36 150 GLY B O 1
ATOM 1605 N N . ASP B 1 90 ? 72.012 5.817 9.944 1.00 37.39 151 ASP B N 1
ATOM 1606 C CA . ASP B 1 90 ? 73.247 5.009 10.092 1.00 38.39 151 ASP B CA 1
ATOM 1607 C C . ASP B 1 90 ? 74.140 5.034 8.846 1.00 37.54 151 ASP B C 1
ATOM 1608 O O . ASP B 1 90 ? 73.682 4.755 7.714 1.00 37.70 151 ASP B O 1
ATOM 1613 N N . THR B 1 91 ? 75.402 5.379 9.045 1.00 35.07 152 THR B N 1
ATOM 1614 C CA . THR B 1 91 ? 76.336 5.484 7.927 1.00 34.45 152 THR B CA 1
ATOM 1615 C C . THR B 1 91 ? 77.707 5.120 8.529 1.00 34.77 152 THR B C 1
ATOM 1616 O O . THR B 1 91 ? 77.749 4.527 9.609 1.00 36.25 152 THR B O 1
ATOM 1620 N N . ASP B 1 92 ? 78.806 5.466 7.882 1.00 33.34 153 ASP B N 1
ATOM 1621 C CA . ASP B 1 92 ? 80.117 5.107 8.421 1.00 33.74 153 ASP B CA 1
ATOM 1622 C C . ASP B 1 92 ? 81.090 5.997 7.707 1.00 32.64 153 ASP B C 1
ATOM 1623 O O . ASP B 1 92 ? 80.692 6.740 6.807 1.00 31.63 153 ASP B O 1
ATOM 1628 N N . VAL B 1 93 ? 82.346 5.936 8.135 1.00 31.34 154 VAL B N 1
ATOM 1629 C CA . VAL B 1 93 ? 83.353 6.836 7.674 1.00 31.19 154 VAL B CA 1
ATOM 1630 C C . VAL B 1 93 ? 83.595 6.712 6.193 1.00 31.68 154 VAL B C 1
ATOM 1631 O O . VAL B 1 93 ? 83.670 7.715 5.521 1.00 31.21 154 VAL B O 1
ATOM 1635 N N . GLU B 1 94 ? 83.702 5.490 5.662 1.00 33.12 155 GLU B N 1
ATOM 1636 C CA . GLU B 1 94 ? 83.988 5.332 4.213 1.00 34.27 155 GLU B CA 1
ATOM 1637 C C . GLU B 1 94 ? 82.912 5.962 3.357 1.00 31.51 155 GLU B C 1
ATOM 1638 O O . GLU B 1 94 ? 83.206 6.661 2.390 1.00 31.31 155 GLU B O 1
ATOM 1644 N N . GLU B 1 95 ? 81.658 5.704 3.713 1.00 30.26 156 GLU B N 1
ATOM 1645 C CA . GLU B 1 95 ? 80.556 6.293 2.979 1.00 29.75 156 GLU B CA 1
ATOM 1646 C C . GLU B 1 95 ? 80.580 7.848 3.094 1.00 29.90 156 GLU B C 1
ATOM 1647 O O . GLU B 1 95 ? 80.373 8.563 2.101 1.00 29.77 156 GLU B O 1
ATOM 1653 N N . ALA B 1 96 ? 80.825 8.366 4.300 1.00 29.90 157 ALA B N 1
ATOM 1654 C CA . ALA B 1 96 ? 80.879 9.836 4.482 1.00 29.90 157 ALA B CA 1
ATOM 1655 C C . ALA B 1 96 ? 81.961 10.470 3.611 1.00 29.67 157 ALA B C 1
ATOM 1656 O O . ALA B 1 96 ? 81.749 11.516 2.989 1.00 29.17 157 ALA B O 1
ATOM 1658 N N . VAL B 1 97 ? 83.108 9.794 3.510 1.00 29.95 158 VAL B N 1
ATOM 1659 C CA . VAL B 1 97 ? 84.184 10.297 2.685 1.00 30.44 158 VAL B CA 1
ATOM 1660 C C . VAL B 1 97 ? 83.788 10.247 1.193 1.00 31.32 158 VAL B C 1
ATOM 1661 O O . VAL B 1 97 ? 84.037 11.194 0.471 1.00 29.59 158 VAL B O 1
ATOM 1665 N N . ASP B 1 98 ? 83.192 9.115 0.741 1.00 31.98 159 ASP B N 1
ATOM 1666 C CA . ASP B 1 98 ? 82.638 9.027 -0.627 1.00 32.27 159 ASP B CA 1
ATOM 1667 C C . ASP B 1 98 ? 81.662 10.169 -0.921 1.00 31.10 159 ASP B C 1
ATOM 1668 O O . ASP B 1 98 ? 81.771 10.833 -1.946 1.00 31.47 159 ASP B O 1
ATOM 1673 N N . VAL B 1 99 ? 80.705 10.388 -0.035 1.00 30.44 160 VAL B N 1
ATOM 1674 C CA . VAL B 1 99 ? 79.751 11.497 -0.204 1.00 30.45 160 VAL B CA 1
ATOM 1675 C C . VAL B 1 99 ? 80.440 12.865 -0.252 1.00 31.59 160 VAL B C 1
ATOM 1676 O O . VAL B 1 99 ? 80.151 13.718 -1.148 1.00 31.70 160 VAL B O 1
ATOM 1688 N N . HIS B 1 101 ? 83.504 13.535 -1.227 1.00 33.33 162 HIS B N 1
ATOM 1689 C CA . HIS B 1 101 ? 84.155 13.688 -2.542 1.00 34.72 162 HIS B CA 1
ATOM 1690 C C . HIS B 1 101 ? 83.198 14.090 -3.640 1.00 35.49 162 HIS B C 1
ATOM 1691 O O . HIS B 1 101 ? 83.634 14.671 -4.649 1.00 35.80 162 HIS B O 1
ATOM 1698 N N . LEU B 1 102 ? 81.915 13.750 -3.473 1.00 36.12 163 LEU B N 1
ATOM 1699 C CA . LEU B 1 102 ? 80.864 14.207 -4.384 1.00 38.15 163 LEU B CA 1
ATOM 1700 C C . LEU B 1 102 ? 80.444 15.684 -4.190 1.00 39.12 163 LEU B C 1
ATOM 1701 O O . LEU B 1 102 ? 79.597 16.190 -4.917 1.00 41.99 163 LEU B O 1
ATOM 1706 N N . GLY B 1 103 ? 81.019 16.389 -3.222 1.00 39.17 164 GLY B N 1
ATOM 1707 C CA . GLY B 1 103 ? 80.851 17.840 -3.196 1.00 37.20 164 GLY B CA 1
ATOM 1708 C C . GLY B 1 103 ? 79.613 18.352 -2.472 1.00 37.55 164 GLY B C 1
ATOM 1709 O O . GLY B 1 103 ? 79.166 19.495 -2.728 1.00 39.36 164 GLY B O 1
ATOM 1710 N N . VAL B 1 104 ? 79.053 17.591 -1.534 1.00 35.07 165 VAL B N 1
ATOM 1711 C CA . VAL B 1 104 ? 77.843 18.057 -0.859 1.00 32.77 165 VAL B CA 1
ATOM 1712 C C . VAL B 1 104 ? 78.115 19.353 -0.081 1.00 32.57 165 VAL B C 1
ATOM 1713 O O . VAL B 1 104 ? 79.235 19.621 0.282 1.00 34.28 165 VAL B O 1
ATOM 1717 N N . VAL B 1 105 ? 77.102 20.166 0.159 1.00 32.15 166 VAL B N 1
ATOM 1718 C CA . VAL B 1 105 ? 77.236 21.382 1.016 1.00 31.38 166 VAL B CA 1
ATOM 1719 C C . VAL B 1 105 ? 77.636 20.992 2.455 1.00 31.68 166 VAL B C 1
ATOM 1720 O O . VAL B 1 105 ? 78.531 21.606 3.055 1.00 31.89 166 VAL B O 1
ATOM 1724 N N . ASP B 1 106 ? 76.937 20.007 3.034 1.00 30.21 167 ASP B N 1
ATOM 1725 C CA . ASP B 1 106 ? 77.368 19.481 4.329 1.00 29.67 167 ASP B CA 1
ATOM 1726 C C . ASP B 1 106 ? 76.758 18.112 4.507 1.00 28.36 167 ASP B C 1
ATOM 1727 O O . ASP B 1 106 ? 75.900 17.714 3.696 1.00 26.40 167 ASP B O 1
ATOM 1732 N N . PHE B 1 107 ? 77.170 17.419 5.588 1.00 27.98 168 PHE B N 1
ATOM 1733 C CA . PHE B 1 107 ? 76.779 16.038 5.847 1.00 28.19 168 PHE B CA 1
ATOM 1734 C C . PHE B 1 107 ? 76.439 16.071 7.327 1.00 29.24 168 PHE B C 1
ATOM 1735 O O . PHE B 1 107 ? 77.334 16.159 8.158 1.00 29.30 168 PHE B O 1
ATOM 1743 N N . LEU B 1 108 ? 75.156 15.995 7.657 1.00 28.90 169 LEU B N 1
ATOM 1744 C CA . LEU B 1 108 ? 74.704 16.033 9.033 1.00 30.51 169 LEU B CA 1
ATOM 1745 C C . LEU B 1 108 ? 74.198 14.677 9.474 1.00 30.07 169 LEU B C 1
ATOM 1746 O O . LEU B 1 108 ? 73.572 13.972 8.695 1.00 31.24 169 LEU B O 1
ATOM 1751 N N . LEU B 1 109 ? 74.381 14.335 10.741 1.00 30.52 170 LEU B N 1
ATOM 1752 C CA . LEU B 1 109 ? 73.809 13.085 11.263 1.00 31.86 170 LEU B CA 1
ATOM 1753 C C . LEU B 1 109 ? 72.482 13.327 11.958 1.00 31.33 170 LEU B C 1
ATOM 1754 O O . LEU B 1 109 ? 72.289 14.351 12.617 1.00 31.80 170 LEU B O 1
ATOM 1759 N N . LYS B 1 110 ? 71.560 12.396 11.785 1.00 31.93 171 LYS B N 1
ATOM 1760 C CA . LYS B 1 110 ? 70.302 12.387 12.544 1.00 33.26 171 LYS B CA 1
ATOM 1761 C C . LYS B 1 110 ? 70.636 11.982 14.014 1.00 33.39 171 LYS B C 1
ATOM 1762 O O . LYS B 1 110 ? 71.616 11.314 14.224 1.00 32.27 171 LYS B O 1
ATOM 1768 N N . PRO B 1 111 ? 69.863 12.440 15.020 1.00 34.69 172 PRO B N 1
ATOM 1769 C CA . PRO B 1 111 ? 68.774 13.440 14.965 1.00 34.89 172 PRO B CA 1
ATOM 1770 C C . PRO B 1 111 ? 69.318 14.813 14.558 1.00 34.90 172 PRO B C 1
ATOM 1771 O O . PRO B 1 111 ? 70.315 15.325 15.131 1.00 34.51 172 PRO B O 1
ATOM 1775 N N . VAL B 1 112 ? 68.689 15.391 13.541 1.00 33.56 173 VAL B N 1
ATOM 1776 C CA . VAL B 1 112 ? 69.275 16.536 12.897 1.00 33.92 173 VAL B CA 1
ATOM 1777 C C . VAL B 1 112 ? 69.264 17.721 13.845 1.00 34.39 173 VAL B C 1
ATOM 1778 O O . VAL B 1 112 ? 68.319 17.905 14.638 1.00 34.00 173 VAL B O 1
ATOM 1782 N N . ASP B 1 113 ? 70.347 18.492 13.782 1.00 35.59 174 ASP B N 1
ATOM 1783 C CA . ASP B 1 113 ? 70.422 19.793 14.434 1.00 36.98 174 ASP B CA 1
ATOM 1784 C C . ASP B 1 113 ? 69.787 20.845 13.509 1.00 36.22 174 ASP B C 1
ATOM 1785 O O . ASP B 1 113 ? 70.367 21.319 12.509 1.00 35.27 174 ASP B O 1
ATOM 1790 N N . LEU B 1 114 ? 68.535 21.152 13.825 1.00 36.54 175 LEU B N 1
ATOM 1791 C CA . LEU B 1 114 ? 67.684 22.003 13.001 1.00 36.65 175 LEU B CA 1
ATOM 1792 C C . LEU B 1 114 ? 68.214 23.436 12.838 1.00 36.73 175 LEU B C 1
ATOM 1793 O O . LEU B 1 114 ? 68.155 24.026 11.745 1.00 36.52 175 LEU B O 1
ATOM 1798 N N . GLY B 1 115 ? 68.738 23.997 13.935 1.00 37.24 176 GLY B N 1
ATOM 1799 C CA . GLY B 1 115 ? 69.292 25.322 13.877 1.00 36.94 176 GLY B CA 1
ATOM 1800 C C . GLY B 1 115 ? 70.459 25.333 12.917 1.00 37.13 176 GLY B C 1
ATOM 1801 O O . GLY B 1 115 ? 70.547 26.236 12.081 1.00 37.38 176 GLY B O 1
ATOM 1802 N N . LYS B 1 116 ? 71.361 24.358 13.026 1.00 36.56 177 LYS B N 1
ATOM 1803 C CA . LYS B 1 116 ? 72.475 24.273 12.056 1.00 37.24 177 LYS B CA 1
ATOM 1804 C C . LYS B 1 116 ? 71.974 24.036 10.623 1.00 36.26 177 LYS B C 1
ATOM 1805 O O . LYS B 1 116 ? 72.475 24.647 9.650 1.00 36.22 177 LYS B O 1
ATOM 1811 N N . LEU B 1 117 ? 71.005 23.133 10.481 1.00 35.00 178 LEU B N 1
ATOM 1812 C CA . LEU B 1 117 ? 70.388 22.912 9.144 1.00 34.12 178 LEU B CA 1
ATOM 1813 C C . LEU B 1 117 ? 69.874 24.210 8.505 1.00 32.91 178 LEU B C 1
ATOM 1814 O O . LEU B 1 117 ? 70.149 24.485 7.339 1.00 31.49 178 LEU B O 1
ATOM 1819 N N . LEU B 1 118 ? 69.096 24.972 9.262 1.00 33.66 179 LEU B N 1
ATOM 1820 C CA . LEU B 1 118 ? 68.539 26.201 8.754 1.00 36.42 179 LEU B CA 1
ATOM 1821 C C . LEU B 1 118 ? 69.648 27.216 8.347 1.00 36.67 179 LEU B C 1
ATOM 1822 O O . LEU B 1 118 ? 69.564 27.881 7.295 1.00 36.41 179 LEU B O 1
ATOM 1827 N N . GLU B 1 119 ? 70.714 27.299 9.142 1.00 37.92 180 GLU B N 1
ATOM 1828 C CA . GLU B 1 119 ? 71.870 28.158 8.793 1.00 39.17 180 GLU B CA 1
ATOM 1829 C C . GLU B 1 119 ? 72.450 27.779 7.438 1.00 38.50 180 GLU B C 1
ATOM 1830 O O . GLU B 1 119 ? 72.662 28.640 6.596 1.00 38.36 180 GLU B O 1
ATOM 1836 N N . LEU B 1 120 ? 72.692 26.479 7.222 1.00 38.11 181 LEU B N 1
ATOM 1837 C CA . LEU B 1 120 ? 73.150 25.981 5.915 1.00 37.96 181 LEU B CA 1
ATOM 1838 C C . LEU B 1 120 ? 72.178 26.286 4.786 1.00 38.05 181 LEU B C 1
ATOM 1839 O O . LEU B 1 120 ? 72.608 26.701 3.726 1.00 38.50 181 LEU B O 1
ATOM 1844 N N . VAL B 1 121 ? 70.880 26.074 5.007 1.00 37.82 182 VAL B N 1
ATOM 1845 C CA . VAL B 1 121 ? 69.857 26.359 3.985 1.00 39.14 182 VAL B CA 1
ATOM 1846 C C . VAL B 1 121 ? 69.772 27.857 3.597 1.00 39.95 182 VAL B C 1
ATOM 1847 O O . VAL B 1 121 ? 69.815 28.215 2.404 1.00 39.72 182 VAL B O 1
ATOM 1851 N N . ASN B 1 122 ? 69.645 28.711 4.610 1.00 40.67 183 ASN B N 1
ATOM 1852 C CA . ASN B 1 122 ? 69.649 30.174 4.436 1.00 42.19 183 ASN B CA 1
ATOM 1853 C C . ASN B 1 122 ? 70.873 30.673 3.681 1.00 43.20 183 ASN B C 1
ATOM 1854 O O . ASN B 1 122 ? 70.742 31.480 2.745 1.00 43.81 183 ASN B O 1
ATOM 1859 N N . LYS B 1 123 ? 72.046 30.153 4.050 1.00 43.43 184 LYS B N 1
ATOM 1860 C CA . LYS B 1 123 ? 73.290 30.496 3.386 1.00 45.70 184 LYS B CA 1
ATOM 1861 C C . LYS B 1 123 ? 73.327 30.070 1.923 1.00 46.01 184 LYS B C 1
ATOM 1862 O O . LYS B 1 123 ? 73.706 30.865 1.042 1.00 46.23 184 LYS B O 1
ATOM 1868 N N . GLU B 1 124 ? 72.962 28.819 1.646 1.00 46.08 185 GLU B N 1
ATOM 1869 C CA . GLU B 1 124 ? 72.912 28.337 0.270 1.00 47.19 185 GLU B CA 1
ATOM 1870 C C . GLU B 1 124 ? 71.887 29.061 -0.578 1.00 48.02 185 GLU B C 1
ATOM 1871 O O . GLU B 1 124 ? 72.140 29.348 -1.742 1.00 48.46 185 GLU B O 1
ATOM 1877 N N . LEU B 1 125 ? 70.740 29.354 0.009 1.00 49.40 186 LEU B N 1
ATOM 1878 C CA . LEU B 1 125 ? 69.658 30.009 -0.706 1.00 52.23 186 LEU B CA 1
ATOM 1879 C C . LEU B 1 125 ? 69.747 31.546 -0.700 1.00 53.80 186 LEU B C 1
ATOM 1880 O O . LEU B 1 125 ? 68.840 32.224 -1.222 1.00 54.56 186 LEU B O 1
ATOM 1885 N N . LYS B 1 126 ? 70.824 32.069 -0.103 1.00 55.22 187 LYS B N 1
ATOM 1886 C CA . LYS B 1 126 ? 71.034 33.502 0.167 1.00 56.89 187 LYS B CA 1
ATOM 1887 C C . LYS B 1 126 ? 69.809 34.201 0.773 1.00 57.67 187 LYS B C 1
ATOM 1888 O O . LYS B 1 126 ? 69.318 35.181 0.229 1.00 58.23 187 LYS B O 1
ATOM 1894 N N . ILE B 1 127 ? 69.307 33.686 1.895 1.00 58.47 188 ILE B N 1
ATOM 1895 C CA . ILE B 1 127 ? 68.205 34.341 2.624 1.00 59.04 188 ILE B CA 1
ATOM 1896 C C . ILE B 1 127 ? 68.703 34.873 3.981 1.00 59.17 188 ILE B C 1
ATOM 1897 O O . ILE B 1 127 ? 69.099 34.104 4.866 1.00 58.28 188 ILE B O 1
ATOM 1902 N N . VAL C 1 4 ? 47.086 40.206 38.848 1.00 62.31 65 VAL C N 1
ATOM 1903 C CA . VAL C 1 4 ? 47.200 41.456 38.004 1.00 62.44 65 VAL C CA 1
ATOM 1904 C C . VAL C 1 4 ? 48.175 41.371 36.801 1.00 62.65 65 VAL C C 1
ATOM 1905 O O . VAL C 1 4 ? 48.072 42.187 35.873 1.00 63.16 65 VAL C O 1
ATOM 1909 N N . ALA C 1 5 ? 49.108 40.410 36.823 1.00 62.86 66 ALA C N 1
ATOM 1910 C CA . ALA C 1 5 ? 49.850 39.936 35.601 1.00 62.68 66 ALA C CA 1
ATOM 1911 C C . ALA C 1 5 ? 50.113 38.385 35.608 1.00 62.37 66 ALA C C 1
ATOM 1912 O O . ALA C 1 5 ? 50.267 37.816 36.707 1.00 62.40 66 ALA C O 1
ATOM 1914 N N . ALA C 1 6 ? 50.165 37.717 34.424 1.00 62.82 67 ALA C N 1
ATOM 1915 C CA . ALA C 1 6 ? 50.679 36.283 34.261 1.00 61.06 67 ALA C CA 1
ATOM 1916 C C . ALA C 1 6 ? 51.378 35.976 32.878 1.00 61.92 67 ALA C C 1
ATOM 1917 O O . ALA C 1 6 ? 51.672 36.985 32.189 1.00 62.73 67 ALA C O 1
ATOM 1919 N N . ARG C 1 7 ? 51.622 34.668 32.469 1.00 59.50 68 ARG C N 1
ATOM 1920 C CA . ARG C 1 7 ? 52.389 34.252 31.195 1.00 57.26 68 ARG C CA 1
ATOM 1921 C C . ARG C 1 7 ? 52.237 32.802 30.471 1.00 55.23 68 ARG C C 1
ATOM 1922 O O . ARG C 1 7 ? 52.681 31.773 31.003 1.00 53.98 68 ARG C O 1
ATOM 1930 N N . PRO C 1 8 ? 51.663 32.738 29.241 1.00 53.01 69 PRO C N 1
ATOM 1931 C CA . PRO C 1 8 ? 51.143 31.449 28.672 1.00 51.57 69 PRO C CA 1
ATOM 1932 C C . PRO C 1 8 ? 52.181 30.358 28.274 1.00 47.71 69 PRO C C 1
ATOM 1933 O O . PRO C 1 8 ? 53.239 30.676 27.744 1.00 47.76 69 PRO C O 1
ATOM 1937 N N . LEU C 1 9 ? 51.878 29.098 28.567 1.00 42.93 70 LEU C N 1
ATOM 1938 C CA . LEU C 1 9 ? 52.699 27.972 28.129 1.00 40.31 70 LEU C CA 1
ATOM 1939 C C . LEU C 1 9 ? 51.881 26.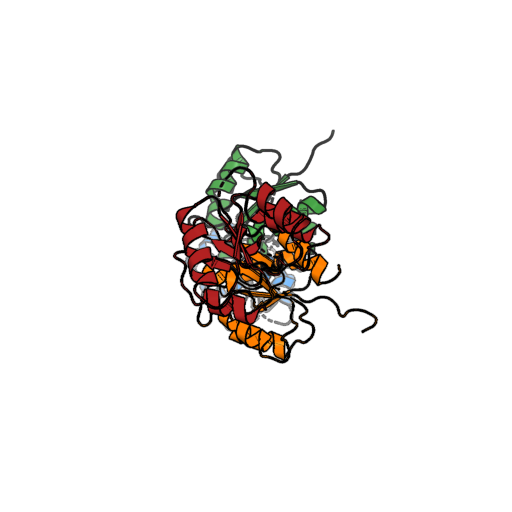872 27.383 1.00 38.25 70 LEU C C 1
ATOM 1940 O O . LEU C 1 9 ? 50.867 26.397 27.877 1.00 37.94 70 LEU C O 1
ATOM 1945 N N . VAL C 1 10 ? 52.368 26.461 26.214 1.00 36.87 71 VAL C N 1
ATOM 1946 C CA . VAL C 1 10 ? 51.723 25.449 25.351 1.00 34.38 71 VAL C CA 1
ATOM 1947 C C . VAL C 1 10 ? 52.551 24.159 25.358 1.00 33.07 71 VAL C C 1
ATOM 1948 O O . VAL C 1 10 ? 53.780 24.208 25.233 1.00 32.84 71 VAL C O 1
ATOM 1952 N N . LEU C 1 11 ? 51.879 23.030 25.597 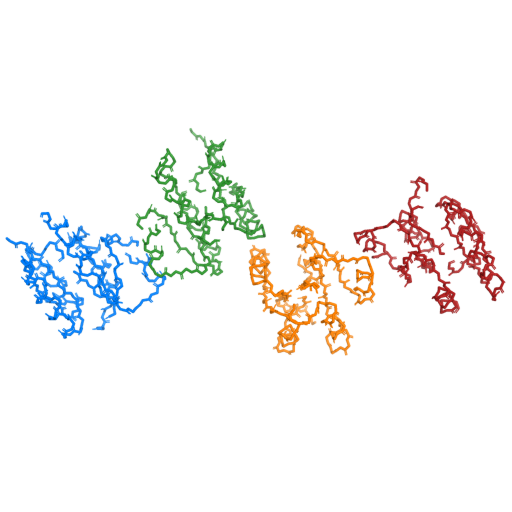1.00 30.99 72 LEU C N 1
ATOM 1953 C CA . LEU C 1 11 ? 52.459 21.711 25.508 1.00 30.27 72 LEU C CA 1
ATOM 1954 C C . LEU C 1 11 ? 52.146 21.127 24.092 1.00 30.07 72 LEU C C 1
ATOM 1955 O O . LEU C 1 11 ? 50.973 20.994 23.727 1.00 30.62 72 LEU C O 1
ATOM 1960 N N . VAL C 1 12 ? 53.191 20.773 23.349 1.00 29.37 73 VAL C N 1
ATOM 1961 C CA . VAL C 1 12 ? 53.094 20.278 21.976 1.00 28.26 73 VAL C CA 1
ATOM 1962 C C . VAL C 1 12 ? 53.416 18.781 22.015 1.00 28.20 73 VAL C C 1
ATOM 1963 O O . VAL C 1 12 ? 54.565 18.417 22.325 1.00 27.34 73 VAL C O 1
ATOM 1967 N N . VAL C 1 13 ? 52.413 17.934 21.722 1.00 26.22 74 VAL C N 1
ATOM 1968 C CA . VAL C 1 13 ? 52.576 16.471 21.816 1.00 26.41 74 VAL C CA 1
ATOM 1969 C C . VAL C 1 13 ? 52.578 15.807 20.402 1.00 27.00 74 VAL C C 1
ATOM 1970 O O . VAL C 1 13 ? 51.634 15.959 19.626 1.00 24.82 74 VAL C O 1
ATOM 1974 N N . ASP C 1 14 ? 53.650 15.083 20.100 1.00 27.50 75 ASP C N 1
ATOM 1975 C CA . ASP C 1 14 ? 53.783 14.411 18.814 1.00 28.52 75 ASP C CA 1
ATOM 1976 C C . ASP C 1 14 ? 54.790 13.269 18.892 1.00 29.04 75 ASP C C 1
ATOM 1977 O O . ASP C 1 14 ? 55.601 13.206 19.816 1.00 29.97 75 ASP C O 1
ATOM 1982 N N . ASP C 1 15 ? 54.734 12.369 17.916 1.00 30.29 76 ASP C N 1
ATOM 1983 C CA . ASP C 1 15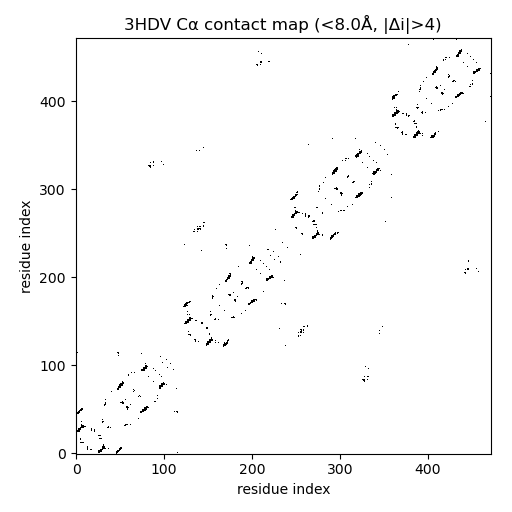 ? 55.639 11.228 17.874 1.00 31.34 76 ASP C CA 1
ATOM 1984 C C . ASP C 1 15 ? 56.827 11.498 16.957 1.00 30.92 76 ASP C C 1
ATOM 1985 O O . ASP C 1 15 ? 57.505 10.570 16.515 1.00 30.64 76 ASP C O 1
ATOM 1990 N N . ASN C 1 16 ? 57.075 12.773 16.675 1.00 28.09 77 ASN C N 1
ATOM 1991 C CA . ASN C 1 16 ? 58.171 13.156 15.820 1.00 28.47 77 ASN C CA 1
ATOM 1992 C C . ASN C 1 16 ? 58.816 14.460 16.247 1.00 27.06 77 ASN C C 1
ATOM 1993 O O . ASN C 1 16 ? 58.176 15.469 16.294 1.00 25.68 77 ASN C O 1
ATOM 1998 N N . ALA C 1 17 ? 60.101 14.397 16.541 1.00 27.02 78 ALA C N 1
ATOM 1999 C CA . ALA C 1 17 ? 60.848 15.501 17.164 1.00 27.31 78 ALA C CA 1
ATOM 2000 C C . ALA C 1 17 ? 60.917 16.727 16.294 1.00 28.01 78 ALA C C 1
ATOM 2001 O O . ALA C 1 17 ? 60.889 17.858 16.791 1.00 29.27 78 ALA C O 1
ATOM 2003 N N . VAL C 1 18 ? 61.078 16.532 14.993 1.00 27.93 79 VAL C N 1
ATOM 2004 C CA . VAL C 1 18 ? 61.068 17.692 14.091 1.00 28.31 79 VAL C CA 1
ATOM 2005 C C . VAL C 1 18 ? 59.703 18.391 14.077 1.00 27.99 79 VAL C C 1
ATOM 2006 O O . VAL C 1 18 ? 59.630 19.610 14.034 1.00 28.70 79 VAL C O 1
ATOM 2010 N N . ASN C 1 19 ? 58.611 17.630 14.036 1.00 29.37 80 ASN C N 1
ATOM 2011 C CA . ASN C 1 19 ? 57.276 18.252 14.067 1.00 29.42 80 ASN C CA 1
ATOM 2012 C C . ASN C 1 19 ? 57.119 19.092 15.336 1.00 30.26 80 ASN C C 1
ATOM 2013 O O . ASN C 1 19 ? 56.584 20.211 15.280 1.00 28.17 80 ASN C O 1
ATOM 2018 N N . ARG C 1 20 ? 57.539 18.525 16.484 1.00 30.72 81 ARG C N 1
ATOM 2019 C CA . ARG C 1 20 ? 57.379 19.224 17.769 1.00 31.61 81 ARG C CA 1
ATOM 2020 C C . ARG C 1 20 ? 58.183 20.483 17.712 1.00 32.70 81 ARG C C 1
ATOM 2021 O O . ARG C 1 20 ? 57.682 21.545 18.030 1.00 32.13 81 ARG C O 1
ATOM 2029 N N . GLU C 1 21 ? 59.435 20.372 17.257 1.00 34.11 82 GLU C N 1
ATOM 2030 C CA . GLU C 1 21 ? 60.327 21.541 17.205 1.00 35.77 82 GLU C CA 1
ATOM 2031 C C . GLU C 1 21 ? 59.838 22.659 16.269 1.00 35.53 82 GLU C C 1
ATOM 2032 O O . GLU C 1 21 ? 59.902 23.868 16.598 1.00 35.57 82 GLU C O 1
ATOM 2038 N N . ALA C 1 22 ? 59.308 22.267 15.114 1.00 34.44 83 ALA C N 1
ATOM 2039 C CA . ALA C 1 22 ? 58.703 23.222 14.187 1.00 33.43 83 ALA C CA 1
ATOM 2040 C C . ALA C 1 22 ? 57.660 24.068 14.877 1.00 34.08 83 ALA C C 1
ATOM 2041 O O . ALA C 1 22 ? 57.667 25.316 14.787 1.00 34.19 83 ALA C O 1
ATOM 2043 N N . LEU C 1 23 ? 56.754 23.404 15.580 1.00 34.21 84 LEU C N 1
ATOM 2044 C CA . LEU C 1 23 ? 55.701 24.112 16.276 1.00 35.52 84 LEU C CA 1
ATOM 2045 C C . LEU C 1 23 ? 56.204 24.932 17.474 1.00 34.92 84 LEU C C 1
ATOM 2046 O O . LEU C 1 23 ? 55.764 26.072 17.663 1.00 36.02 84 LEU C O 1
ATOM 2051 N N . ILE C 1 24 ? 57.075 24.349 18.290 1.00 35.15 85 ILE C N 1
ATOM 2052 C CA . ILE C 1 24 ? 57.683 25.059 19.442 1.00 35.87 85 ILE C CA 1
ATOM 2053 C C . ILE C 1 24 ? 58.381 26.339 18.975 1.00 36.37 85 ILE C C 1
ATOM 2054 O O . ILE C 1 24 ? 58.075 27.422 19.459 1.00 35.95 85 ILE C O 1
ATOM 2059 N N . LEU C 1 25 ? 59.265 26.236 17.998 1.00 37.23 86 LEU C N 1
ATOM 2060 C CA . LEU C 1 25 ? 59.916 27.424 17.439 1.00 38.64 86 LEU C CA 1
ATOM 2061 C C . LEU C 1 25 ? 58.925 28.452 16.881 1.00 39.03 86 LEU C C 1
ATOM 2062 O O . LEU C 1 25 ? 59.091 29.655 17.076 1.00 39.24 86 LEU C O 1
ATOM 2067 N N . TYR C 1 26 ? 57.883 27.994 16.183 1.00 38.72 87 TYR C N 1
ATOM 2068 C CA . TYR C 1 26 ? 56.921 28.903 15.618 1.00 38.52 87 TYR C CA 1
ATOM 2069 C C . TYR C 1 26 ? 56.197 29.690 16.710 1.00 39.30 87 TYR C C 1
ATOM 2070 O O . TYR C 1 26 ? 55.922 30.881 16.583 1.00 38.75 87 TYR C O 1
ATOM 2079 N N . LEU C 1 27 ? 55.848 29.006 17.781 1.00 39.93 88 LEU C N 1
ATOM 2080 C CA . LEU C 1 27 ? 55.141 29.671 18.853 1.00 41.79 88 LEU C CA 1
ATOM 2081 C C . LEU C 1 27 ? 56.081 30.657 19.547 1.00 43.27 88 LEU C C 1
ATOM 2082 O O . LEU C 1 27 ? 55.715 31.812 19.778 1.00 43.76 88 LEU C O 1
ATOM 2087 N N . LYS C 1 28 ? 57.298 30.195 19.817 1.00 45.47 89 LYS C N 1
ATOM 2088 C CA . LYS C 1 28 ? 58.283 30.937 20.596 1.00 47.77 89 LYS C CA 1
ATOM 2089 C C . LYS C 1 28 ? 58.664 32.188 19.848 1.00 49.53 89 LYS C C 1
ATOM 2090 O O . LYS C 1 28 ? 58.705 33.262 20.420 1.00 50.78 89 LYS C O 1
ATOM 2096 N N . SER C 1 29 ? 58.891 32.069 18.550 1.00 50.85 90 SER C N 1
ATOM 2097 C CA . SER C 1 29 ? 59.233 33.233 17.758 1.00 52.09 90 SER C CA 1
ATOM 2098 C C . SER C 1 29 ? 58.075 34.232 17.686 1.00 52.57 90 SER C C 1
ATOM 2099 O O . SER C 1 29 ? 58.225 35.305 17.112 1.00 53.51 90 SER C O 1
ATOM 2102 N N . ARG C 1 30 ? 56.928 33.884 18.273 1.00 52.98 91 ARG C N 1
ATOM 2103 C CA . ARG C 1 30 ? 55.754 34.773 18.338 1.00 52.68 91 ARG C CA 1
ATOM 2104 C C . ARG C 1 30 ? 55.363 35.057 19.782 1.00 53.23 91 ARG C C 1
ATOM 2105 O O . ARG C 1 30 ? 54.200 35.362 20.063 1.00 53.94 91 ARG C O 1
ATOM 2113 N N . GLY C 1 31 ? 56.324 34.913 20.693 1.00 52.59 92 GLY C N 1
ATOM 2114 C CA . GLY C 1 31 ? 56.145 35.311 22.085 1.00 52.19 92 GLY C CA 1
ATOM 2115 C C . GLY C 1 31 ? 55.329 34.370 22.953 1.00 51.09 92 GLY C C 1
ATOM 2116 O O . GLY C 1 31 ? 54.913 34.742 24.065 1.00 52.26 92 GLY C O 1
ATOM 2117 N N . ILE C 1 32 ? 55.109 33.146 22.464 1.00 49.42 93 ILE C N 1
ATOM 2118 C CA . ILE C 1 32 ? 54.393 32.104 23.224 1.00 46.81 93 ILE C CA 1
ATOM 2119 C C . ILE C 1 32 ? 55.329 30.965 23.623 1.00 45.55 93 ILE C C 1
ATOM 2120 O O . ILE C 1 32 ? 55.843 30.265 22.751 1.00 44.49 93 ILE C O 1
ATOM 2125 N N . ASP C 1 33 ? 55.528 30.776 24.927 1.00 43.63 94 ASP C N 1
ATOM 2126 C CA . ASP C 1 33 ? 56.314 29.676 25.457 1.00 42.09 94 ASP C CA 1
ATOM 2127 C C . ASP C 1 33 ? 55.704 28.309 25.075 1.00 40.19 94 ASP C C 1
ATOM 2128 O O . ASP C 1 33 ? 54.485 28.110 25.162 1.00 39.21 94 ASP C O 1
ATOM 2133 N N . ALA C 1 34 ? 56.565 27.369 24.702 1.00 38.09 95 ALA C N 1
ATOM 2134 C CA . ALA C 1 34 ? 56.125 26.009 24.457 1.00 36.54 95 ALA C CA 1
ATOM 2135 C C . ALA C 1 34 ? 57.158 24.994 24.852 1.00 35.82 95 ALA C C 1
ATOM 2136 O O . ALA C 1 34 ? 58.351 25.243 24.690 1.00 36.11 95 ALA C O 1
ATOM 2138 N N . VAL C 1 35 ? 56.684 23.828 25.319 1.00 34.51 96 VAL C N 1
ATOM 2139 C CA . VAL C 1 35 ? 57.508 22.647 25.548 1.00 33.54 96 VAL C CA 1
ATOM 2140 C C . VAL C 1 35 ? 56.932 21.458 24.764 1.00 32.23 96 VAL C C 1
ATOM 2141 O O . VAL C 1 35 ? 55.738 21.471 24.385 1.00 31.52 96 VAL C O 1
ATOM 2145 N N . GLY C 1 36 ? 57.750 20.423 24.569 1.00 32.00 97 GLY C N 1
ATOM 2146 C CA . GLY C 1 36 ? 57.364 19.246 23.798 1.00 31.83 97 GLY C CA 1
ATOM 2147 C C . GLY C 1 36 ? 57.314 17.978 24.582 1.00 31.66 97 GLY C C 1
ATOM 2148 O O . GLY C 1 36 ? 58.085 17.790 25.497 1.00 31.84 97 GLY C O 1
ATOM 2149 N N . ALA C 1 37 ? 56.378 17.094 24.234 1.00 31.07 98 ALA C N 1
ATOM 2150 C CA . ALA C 1 37 ? 56.281 15.770 24.858 1.00 31.21 98 ALA C CA 1
ATOM 2151 C C . ALA C 1 37 ? 56.219 14.721 23.737 1.00 32.02 98 ALA C C 1
ATOM 2152 O O . ALA C 1 37 ? 55.482 14.906 22.743 1.00 30.14 98 ALA C O 1
ATOM 2154 N N . ASP C 1 38 ? 56.956 13.631 23.880 1.00 32.34 99 ASP C N 1
ATOM 2155 C CA . ASP C 1 38 ? 57.022 12.675 22.782 1.00 34.95 99 ASP C CA 1
ATOM 2156 C C . ASP C 1 38 ? 55.942 11.598 22.740 1.00 34.27 99 ASP C C 1
ATOM 2157 O O . ASP C 1 38 ? 56.059 10.631 21.965 1.00 38.27 99 ASP C O 1
ATOM 2162 N N . GLY C 1 39 ? 54.850 11.756 23.462 1.00 33.04 100 GLY C N 1
ATOM 2163 C CA . GLY C 1 39 ? 53.840 10.703 23.540 1.00 30.81 100 GLY C CA 1
ATOM 2164 C C . GLY C 1 39 ? 52.977 10.975 24.750 1.00 30.91 100 GLY C C 1
ATOM 2165 O O . GLY C 1 39 ? 53.201 11.970 25.439 1.00 29.94 100 GLY C O 1
ATOM 2166 N N . ALA C 1 40 ? 51.962 10.145 24.948 1.00 29.94 101 ALA C N 1
ATOM 2167 C CA . ALA C 1 40 ? 50.979 10.283 26.014 1.00 32.15 101 ALA C CA 1
ATOM 2168 C C . ALA C 1 40 ? 51.606 10.245 27.452 1.00 33.80 101 ALA C C 1
ATOM 2169 O O . ALA C 1 40 ? 51.235 11.061 28.295 1.00 34.79 101 ALA C O 1
ATOM 2171 N N . GLU C 1 41 ? 52.553 9.357 27.709 1.00 35.56 102 GLU C N 1
ATOM 2172 C CA . GLU C 1 41 ? 53.167 9.300 29.027 1.00 38.02 102 GLU C CA 1
ATOM 2173 C C . GLU C 1 41 ? 53.916 10.552 29.356 1.00 36.68 102 GLU C C 1
ATOM 2174 O O . GLU C 1 41 ? 53.724 11.113 30.390 1.00 37.42 102 GLU C O 1
ATOM 2180 N N . GLU C 1 42 ? 54.758 11.006 28.456 1.00 35.47 103 GLU C N 1
ATOM 2181 C CA . GLU C 1 42 ? 55.425 12.298 28.698 1.00 34.67 103 GLU C CA 1
ATOM 2182 C C . GLU C 1 42 ? 54.513 13.555 28.754 1.00 34.74 103 GLU C C 1
ATOM 2183 O O . GLU C 1 42 ? 54.776 14.532 29.523 1.00 33.63 103 GLU C O 1
ATOM 2189 N N . ALA C 1 43 ? 53.436 13.568 27.955 1.00 32.29 104 ALA C N 1
ATOM 2190 C CA . ALA C 1 43 ? 52.432 14.624 28.046 1.00 32.01 104 ALA C CA 1
ATOM 2191 C C . ALA C 1 43 ? 51.873 14.797 29.483 1.00 31.49 104 ALA C C 1
ATOM 2192 O O . ALA C 1 43 ? 51.692 15.903 29.997 1.00 30.11 104 ALA C O 1
ATOM 2194 N N . ARG C 1 44 ? 51.522 13.669 30.059 1.00 32.52 105 ARG C N 1
ATOM 2195 C CA . ARG C 1 44 ? 50.965 13.581 31.391 1.00 35.20 105 ARG C CA 1
ATOM 2196 C C . ARG C 1 44 ? 51.998 14.008 32.457 1.00 36.59 105 ARG C C 1
ATOM 2197 O O . ARG C 1 44 ? 51.642 14.668 33.460 1.00 38.14 105 ARG C O 1
ATOM 2205 N N . LEU C 1 45 ? 53.263 13.658 32.223 1.00 36.76 106 LEU C N 1
ATOM 2206 C CA . LEU C 1 45 ? 54.341 14.064 33.130 1.00 37.76 106 LEU C CA 1
ATOM 2207 C C . LEU C 1 45 ? 54.431 15.545 33.135 1.00 38.96 106 LEU C C 1
ATOM 2208 O O . LEU C 1 45 ? 54.371 16.125 34.215 1.00 40.00 106 LEU C O 1
ATOM 2213 N N . TYR C 1 46 ? 54.527 16.181 31.951 1.00 37.40 107 TYR C N 1
ATOM 2214 C CA . TYR C 1 46 ? 54.537 17.622 31.883 1.00 38.50 107 TYR C CA 1
ATOM 2215 C C . TYR C 1 46 ? 53.333 18.287 32.513 1.00 38.35 107 TYR C C 1
ATOM 2216 O O . TYR C 1 46 ? 53.461 19.402 33.036 1.00 38.00 107 TYR C O 1
ATOM 2225 N N . LEU C 1 47 ? 52.153 17.686 32.339 1.00 37.25 108 LEU C N 1
ATOM 2226 C CA . LEU C 1 47 ? 50.946 18.277 32.866 1.00 37.28 108 LEU C CA 1
ATOM 2227 C C . LEU C 1 47 ? 50.976 18.207 34.419 1.00 38.74 108 LEU C C 1
ATOM 2228 O O . LEU C 1 47 ? 50.507 19.129 35.101 1.00 38.44 108 LEU C O 1
ATOM 2233 N N . HIS C 1 48 ? 51.504 17.106 34.940 1.00 40.30 109 HIS C N 1
ATOM 2234 C CA . HIS C 1 48 ? 51.646 16.913 36.380 1.00 42.47 109 HIS C CA 1
ATOM 2235 C C . HIS C 1 48 ? 52.589 17.958 36.978 1.00 43.41 109 HIS C C 1
ATOM 2236 O O . HIS C 1 48 ? 52.192 18.662 37.898 1.00 42.60 109 HIS C O 1
ATOM 2243 N N . TYR C 1 49 ? 53.785 18.111 36.391 1.00 43.89 110 TYR C N 1
ATOM 2244 C CA . TYR C 1 49 ? 54.857 18.918 36.979 1.00 45.01 110 TYR C CA 1
ATOM 2245 C C . TYR C 1 49 ? 54.840 20.359 36.587 1.00 46.05 110 TYR C C 1
ATOM 2246 O O . TYR C 1 49 ? 55.526 21.162 37.206 1.00 46.95 110 TYR C O 1
ATOM 2255 N N . GLN C 1 50 ? 54.107 20.720 35.546 1.00 46.90 111 GLN C N 1
ATOM 2256 C CA . GLN C 1 50 ? 54.147 22.099 35.090 1.00 48.05 111 GLN C CA 1
ATOM 2257 C C . GLN C 1 50 ? 52.771 22.655 34.993 1.00 48.61 111 GLN C C 1
ATOM 2258 O O . GLN C 1 50 ? 52.092 22.499 33.945 1.00 48.33 111 GLN C O 1
ATOM 2264 N N . LYS C 1 51 ? 52.292 23.312 36.037 1.00 47.76 112 LYS C N 1
ATOM 2265 C CA . LYS C 1 51 ? 51.227 24.183 35.660 1.00 48.18 112 LYS C CA 1
ATOM 2266 C C . LYS C 1 51 ? 51.834 25.428 35.116 1.00 46.96 112 LYS C C 1
ATOM 2267 O O . LYS C 1 51 ? 53.063 25.626 35.117 1.00 49.58 112 LYS C O 1
ATOM 2273 N N . ARG C 1 52 ? 50.962 26.275 34.636 1.00 45.18 113 ARG C N 1
ATOM 2274 C CA . ARG C 1 52 ? 51.361 27.302 33.723 1.00 43.03 113 ARG C CA 1
ATOM 2275 C C . ARG C 1 52 ? 50.957 26.772 32.346 1.00 40.57 113 ARG C C 1
ATOM 2276 O O . ARG C 1 52 ? 50.489 27.569 31.525 1.00 39.68 113 ARG C O 1
ATOM 2284 N N . ILE C 1 53 ? 51.101 25.458 32.126 1.00 37.87 114 ILE C N 1
ATOM 2285 C CA . ILE C 1 53 ? 50.529 24.830 30.906 1.00 37.14 114 ILE C CA 1
ATOM 2286 C C . ILE C 1 53 ? 49.050 25.168 30.800 1.00 35.86 114 ILE C C 1
ATOM 2287 O O . ILE C 1 53 ? 48.255 24.676 31.567 1.00 37.56 114 ILE C O 1
ATOM 2292 N N . GLY C 1 54 ? 48.704 26.050 29.871 1.00 35.11 115 GLY C N 1
ATOM 2293 C CA . GLY C 1 54 ? 47.326 26.452 29.663 1.00 35.43 115 GLY C CA 1
ATOM 2294 C C . GLY C 1 54 ? 46.635 25.873 28.431 1.00 35.79 115 GLY C C 1
ATOM 2295 O O . GLY C 1 54 ? 45.411 26.046 28.251 1.00 34.66 115 GLY C O 1
ATOM 2296 N N . LEU C 1 55 ? 47.426 25.200 27.581 1.00 35.05 116 LEU C N 1
ATOM 2297 C CA . LEU C 1 55 ? 46.918 24.606 26.338 1.00 34.50 116 LEU C CA 1
ATOM 2298 C C . LEU C 1 55 ? 47.796 23.465 25.814 1.00 33.10 116 LEU C C 1
ATOM 2299 O O . LEU C 1 55 ? 49.007 23.512 25.934 1.00 32.01 116 LEU C O 1
ATOM 2312 N N . ILE C 1 57 ? 48.522 21.052 22.339 1.00 30.46 118 ILE C N 1
ATOM 2313 C CA . ILE C 1 57 ? 48.344 20.717 20.928 1.00 29.13 118 ILE C CA 1
ATOM 2314 C C . ILE C 1 57 ? 48.844 19.292 20.812 1.00 27.93 118 ILE C C 1
ATOM 2315 O O . ILE C 1 57 ? 50.006 18.978 21.163 1.00 28.38 118 ILE C O 1
ATOM 2320 N N . THR C 1 58 ? 47.953 18.409 20.405 1.00 27.17 119 THR C N 1
ATOM 2321 C CA . THR C 1 58 ? 48.376 17.022 20.223 1.00 26.28 119 THR C CA 1
ATOM 2322 C C . THR C 1 58 ? 48.008 16.428 18.855 1.00 27.00 119 THR C C 1
ATOM 2323 O O . THR C 1 58 ? 47.025 16.862 18.233 1.00 26.83 119 THR C O 1
ATOM 2327 N N . ASP C 1 59 ? 48.783 15.418 18.437 1.00 26.96 120 ASP C N 1
ATOM 2328 C CA . ASP C 1 59 ? 48.435 14.535 17.318 1.00 26.87 120 ASP C CA 1
ATOM 2329 C C . ASP C 1 59 ? 47.541 13.447 17.814 1.00 27.53 120 ASP C C 1
ATOM 2330 O O . ASP C 1 59 ? 47.450 13.180 19.033 1.00 29.61 120 ASP C O 1
ATOM 2335 N N . LEU C 1 60 ? 46.913 12.750 16.876 1.00 27.03 121 LEU C N 1
ATOM 2336 C CA . LEU C 1 60 ? 46.158 11.550 17.199 1.00 27.66 121 LEU C CA 1
ATOM 2337 C C . LEU C 1 60 ? 46.991 10.260 17.028 1.00 27.61 121 LEU C C 1
ATOM 2338 O O . LEU C 1 60 ? 46.764 9.225 17.691 1.00 28.39 121 LEU C O 1
ATOM 2343 N N . ARG C 1 61 ? 47.893 10.321 16.088 1.00 28.23 122 ARG C N 1
ATOM 2344 C CA . ARG C 1 61 ? 48.641 9.177 15.651 1.00 30.06 122 ARG C CA 1
ATOM 2345 C C . ARG C 1 61 ? 49.919 9.068 16.454 1.00 29.91 122 ARG C C 1
ATOM 2346 O O . ARG C 1 61 ? 50.870 9.702 16.144 1.00 26.67 122 ARG C O 1
ATOM 2362 N N . GLN C 1 63 ? 52.124 6.108 19.175 1.00 39.58 124 GLN C N 1
ATOM 2363 C CA . GLN C 1 63 ? 52.188 4.748 19.740 1.00 43.03 124 GLN C CA 1
ATOM 2364 C C . GLN C 1 63 ? 53.176 4.647 20.920 1.00 42.81 124 GLN C C 1
ATOM 2365 O O . GLN C 1 63 ? 54.176 5.343 20.914 1.00 42.72 124 GLN C O 1
ATOM 2371 N N . PRO C 1 64 ? 52.916 3.783 21.926 1.00 44.25 125 PRO C N 1
ATOM 2372 C CA . PRO C 1 64 ? 51.835 2.818 22.175 1.00 44.10 125 PRO C CA 1
ATOM 2373 C C . PRO C 1 64 ? 50.491 3.399 22.497 1.00 43.26 125 PRO C C 1
ATOM 2374 O O . PRO C 1 64 ? 49.485 2.749 22.233 1.00 44.14 125 PRO C O 1
ATOM 2378 N N . GLU C 1 65 ? 50.451 4.613 23.030 1.00 40.87 126 GLU C N 1
ATOM 2379 C CA . GLU C 1 65 ? 49.181 5.218 23.369 1.00 39.04 126 GLU C CA 1
ATOM 2380 C C . GLU C 1 65 ? 48.794 6.329 22.357 1.00 36.82 126 GLU C C 1
ATOM 2381 O O . GLU C 1 65 ? 49.570 7.246 22.074 1.00 35.49 126 GLU C O 1
ATOM 2387 N N . SER C 1 66 ? 47.556 6.263 21.873 1.00 35.66 127 SER C N 1
ATOM 2388 C CA . SER C 1 66 ? 47.052 7.219 20.872 1.00 34.28 127 SER C CA 1
ATOM 2389 C C . SER C 1 66 ? 46.701 8.559 21.521 1.00 33.44 127 SER C C 1
ATOM 2390 O O . SER C 1 66 ? 46.563 8.645 22.760 1.00 31.71 127 SER C O 1
ATOM 2393 N N . GLY C 1 67 ? 46.550 9.587 20.670 1.00 32.26 128 GLY C N 1
ATOM 2394 C CA . GLY C 1 67 ? 46.059 10.900 21.070 1.00 31.11 128 GLY C CA 1
ATOM 2395 C C . GLY C 1 67 ? 44.688 10.845 21.694 1.00 31.51 128 GLY C C 1
ATOM 2396 O O . GLY C 1 67 ? 44.403 11.549 22.662 1.00 30.08 128 GLY C O 1
ATOM 2397 N N . LEU C 1 68 ? 43.824 10.001 21.154 1.00 31.04 129 LEU C N 1
ATOM 2398 C CA . LEU C 1 68 ? 42.478 9.826 21.712 1.00 31.26 129 LEU C CA 1
ATOM 2399 C C . LEU C 1 68 ? 42.499 9.237 23.127 1.00 31.95 129 LEU C C 1
ATOM 2400 O O . LEU C 1 68 ? 41.759 9.678 24.010 1.00 32.14 129 LEU C O 1
ATOM 2405 N N . ASP C 1 69 ? 43.287 8.194 23.304 1.00 33.08 130 ASP C N 1
ATOM 2406 C CA . ASP C 1 69 ? 43.564 7.640 24.614 1.00 35.08 130 ASP C CA 1
ATOM 2407 C C . ASP C 1 69 ? 44.083 8.686 25.599 1.00 34.50 130 ASP C C 1
ATOM 2408 O O . ASP C 1 69 ? 43.552 8.801 26.703 1.00 36.61 130 ASP C O 1
ATOM 2413 N N . LEU C 1 70 ? 45.060 9.491 25.175 1.00 33.76 131 LEU C N 1
ATOM 2414 C CA . LEU C 1 70 ? 45.591 10.608 25.960 1.00 32.12 131 LEU C CA 1
ATOM 2415 C C . LEU C 1 70 ? 44.489 11.592 26.393 1.00 33.45 131 LEU C C 1
ATOM 2416 O O . LEU C 1 70 ? 44.383 11.941 27.589 1.00 31.99 131 LEU C O 1
ATOM 2421 N N . ILE C 1 71 ? 43.694 12.066 25.430 1.00 32.40 132 ILE C N 1
ATOM 2422 C CA . ILE C 1 71 ? 42.611 12.996 25.728 1.00 32.48 132 ILE C CA 1
ATOM 2423 C C . ILE C 1 71 ? 41.619 12.381 26.741 1.00 34.13 132 ILE C C 1
ATOM 2424 O O . ILE C 1 71 ? 41.190 13.068 27.682 1.00 33.58 132 ILE C O 1
ATOM 2429 N N . ARG C 1 72 ? 41.259 11.105 26.554 1.00 34.93 133 ARG C N 1
ATOM 2430 C CA . ARG C 1 72 ? 40.346 10.435 27.472 1.00 37.93 133 ARG C CA 1
ATOM 2431 C C . ARG C 1 72 ? 40.882 10.499 28.922 1.00 38.13 133 ARG C C 1
ATOM 2432 O O . ARG C 1 72 ? 40.146 10.917 29.802 1.00 38.99 133 ARG C O 1
ATOM 2440 N N . THR C 1 73 ? 42.135 10.088 29.137 1.00 37.63 134 THR C N 1
ATOM 2441 C CA . THR C 1 73 ? 42.754 10.128 30.461 1.00 38.93 134 THR C CA 1
ATOM 2442 C C . THR C 1 73 ? 42.759 11.557 31.036 1.00 38.53 134 THR C C 1
ATOM 2443 O O . THR C 1 73 ? 42.467 11.751 32.198 1.00 39.83 134 THR C O 1
ATOM 2447 N N . ILE C 1 74 ? 43.058 12.555 30.219 1.00 38.29 135 ILE C N 1
ATOM 2448 C CA . ILE C 1 74 ? 43.033 13.941 30.670 1.00 37.37 135 ILE C CA 1
ATOM 2449 C C . ILE C 1 74 ? 41.638 14.381 31.118 1.00 40.07 135 ILE C C 1
ATOM 2450 O O . ILE C 1 74 ? 41.492 15.030 32.171 1.00 40.23 135 ILE C O 1
ATOM 2455 N N . ARG C 1 75 ? 40.605 14.028 30.338 1.00 40.00 136 ARG C N 1
ATOM 2456 C CA . ARG C 1 75 ? 39.230 14.397 30.679 1.00 40.97 136 ARG C CA 1
ATOM 2457 C C . ARG C 1 75 ? 38.696 13.701 31.947 1.00 42.06 136 ARG C C 1
ATOM 2458 O O . ARG C 1 75 ? 37.751 14.208 32.549 1.00 41.61 136 ARG C O 1
ATOM 2466 N N . ALA C 1 76 ? 39.289 12.556 32.303 1.00 43.84 137 ALA C N 1
ATOM 2467 C CA . ALA C 1 76 ? 39.071 11.850 33.587 1.00 46.09 137 ALA C CA 1
ATOM 2468 C C . ALA C 1 76 ? 40.087 12.213 34.721 1.00 47.29 137 ALA C C 1
ATOM 2469 O O . ALA C 1 76 ? 40.327 11.416 35.639 1.00 49.38 137 ALA C O 1
ATOM 2471 N N . SER C 1 77 ? 40.710 13.382 34.654 1.00 47.81 138 SER C N 1
ATOM 2472 C CA . SER C 1 77 ? 41.776 13.702 35.591 1.00 47.48 138 SER C CA 1
ATOM 2473 C C . SER C 1 77 ? 41.433 15.050 36.181 1.00 48.13 138 SER C C 1
ATOM 2474 O O . SER C 1 77 ? 40.391 15.621 35.833 1.00 47.72 138 SER C O 1
ATOM 2477 N N . GLU C 1 78 ? 42.294 15.561 37.065 1.00 48.31 139 GLU C N 1
ATOM 2478 C CA . GLU C 1 78 ? 42.120 16.903 37.617 1.00 50.56 139 GLU C CA 1
ATOM 2479 C C . GLU C 1 78 ? 42.332 18.018 36.586 1.00 48.95 139 GLU C C 1
ATOM 2480 O O . GLU C 1 78 ? 41.883 19.157 36.785 1.00 48.28 139 GLU C O 1
ATOM 2486 N N . ARG C 1 79 ? 42.999 17.663 35.483 1.00 48.15 140 ARG C N 1
ATOM 2487 C CA . ARG C 1 79 ? 43.243 18.567 34.369 1.00 47.41 140 ARG C CA 1
ATOM 2488 C C . ARG C 1 79 ? 42.089 18.544 33.319 1.00 46.63 140 ARG C C 1
ATOM 2489 O O . ARG C 1 79 ? 42.261 19.001 32.178 1.00 45.88 140 ARG C O 1
ATOM 2497 N N . ALA C 1 80 ? 40.915 18.046 33.720 1.00 45.56 141 ALA C N 1
ATOM 2498 C CA . ALA C 1 80 ? 39.776 17.827 32.809 1.00 43.78 141 ALA C CA 1
ATOM 2499 C C . ALA C 1 80 ? 39.373 19.015 31.966 1.00 43.41 141 ALA C C 1
ATOM 2500 O O . ALA C 1 80 ? 38.833 18.821 30.865 1.00 43.63 141 ALA C O 1
ATOM 2502 N N . ALA C 1 81 ? 39.631 20.240 32.435 1.00 42.02 142 ALA C N 1
ATOM 2503 C CA . ALA C 1 81 ? 39.223 21.421 31.678 1.00 41.15 142 ALA C CA 1
ATOM 2504 C C . ALA C 1 81 ? 40.287 21.945 30.750 1.00 40.54 142 ALA C C 1
ATOM 2505 O O . ALA C 1 81 ? 40.102 23.004 30.152 1.00 41.46 142 ALA C O 1
ATOM 2507 N N . LEU C 1 82 ? 41.402 21.229 30.637 1.00 39.56 143 LEU C N 1
ATOM 2508 C CA . LEU C 1 82 ? 42.525 21.655 29.789 1.00 38.18 143 LEU C CA 1
ATOM 2509 C C . LEU C 1 82 ? 42.046 21.912 28.372 1.00 38.02 143 LEU C C 1
ATOM 2510 O O . LEU C 1 82 ? 41.346 21.057 27.784 1.00 37.52 143 LEU C O 1
ATOM 2515 N N . SER C 1 83 ? 42.360 23.112 27.866 1.00 36.79 144 SER C N 1
ATOM 2516 C CA . SER C 1 83 ? 42.203 23.424 26.442 1.00 36.70 144 SER C CA 1
ATOM 2517 C C . SER C 1 83 ? 43.083 22.514 25.592 1.00 34.66 144 SER C C 1
ATOM 2518 O O . SER C 1 83 ? 44.305 22.429 25.830 1.00 33.69 144 SER C O 1
ATOM 2521 N N . ILE C 1 84 ? 42.453 21.798 24.645 1.00 32.92 145 ILE C N 1
ATOM 2522 C CA . ILE C 1 84 ? 43.165 20.868 23.713 1.00 31.31 145 ILE C CA 1
ATOM 2523 C C . ILE C 1 84 ? 42.880 21.195 22.227 1.00 30.56 145 ILE C C 1
ATOM 2524 O O . ILE C 1 84 ? 41.720 21.305 21.805 1.00 30.29 145 ILE C O 1
ATOM 2529 N N . ILE C 1 85 ? 43.931 21.399 21.444 1.00 29.43 146 ILE C N 1
ATOM 2530 C CA . ILE C 1 85 ? 43.753 21.498 19.991 1.00 28.72 146 ILE C CA 1
ATOM 2531 C C . ILE C 1 85 ? 44.331 20.216 19.403 1.00 28.09 146 ILE C C 1
ATOM 2532 O O . ILE C 1 85 ? 45.435 19.811 19.782 1.00 26.97 146 ILE C O 1
ATOM 2537 N N . VAL C 1 86 ? 43.606 19.581 18.473 1.00 26.94 147 VAL C N 1
ATOM 2538 C CA . VAL C 1 86 ? 44.170 18.402 17.774 1.00 25.43 147 VAL C CA 1
ATOM 2539 C C . VAL C 1 86 ? 44.749 18.784 16.401 1.00 25.26 147 VAL C C 1
ATOM 2540 O O . VAL C 1 86 ? 44.092 19.491 15.656 1.00 26.05 147 VAL C O 1
ATOM 2544 N N . VAL C 1 87 ? 45.982 18.385 16.105 1.00 25.14 148 VAL C N 1
ATOM 2545 C CA . VAL C 1 87 ? 46.595 18.554 14.779 1.00 26.15 148 VAL C CA 1
ATOM 2546 C C . VAL C 1 87 ? 46.957 17.137 14.316 1.00 27.02 148 VAL C C 1
ATOM 2547 O O . VAL C 1 87 ? 47.983 16.572 14.735 1.00 27.93 148 VAL C O 1
ATOM 2551 N N . SER C 1 88 ? 46.096 16.551 13.484 1.00 25.61 149 SER C N 1
ATOM 2552 C CA . SER C 1 88 ? 46.148 15.115 13.269 1.00 28.27 149 SER C CA 1
ATOM 2553 C C . SER C 1 88 ? 46.737 14.700 11.912 1.00 28.91 149 SER C C 1
ATOM 2554 O O . SER C 1 88 ? 46.401 15.299 10.874 1.00 27.59 149 SER C O 1
ATOM 2557 N N . GLY C 1 89 ? 47.535 13.629 11.936 1.00 29.12 150 GLY C N 1
ATOM 2558 C CA . GLY C 1 89 ? 47.849 12.908 10.726 1.00 30.00 150 GLY C CA 1
ATOM 2559 C C . GLY C 1 89 ? 46.617 12.102 10.328 1.00 30.29 150 GLY C C 1
ATOM 2560 O O . GLY C 1 89 ? 45.493 12.424 10.749 1.00 29.16 150 GLY C O 1
ATOM 2561 N N . ASP C 1 90 ? 46.832 11.003 9.601 1.00 31.05 151 ASP C N 1
ATOM 2562 C CA . ASP C 1 90 ? 45.725 10.182 9.051 1.00 32.60 151 ASP C CA 1
ATOM 2563 C C . ASP C 1 90 ? 44.721 9.810 10.115 1.00 31.56 151 ASP C C 1
ATOM 2564 O O . ASP C 1 90 ? 45.080 9.347 11.188 1.00 31.71 151 ASP C O 1
ATOM 2569 N N . THR C 1 91 ? 43.452 10.028 9.820 1.00 30.35 152 THR C N 1
ATOM 2570 C CA . THR C 1 91 ? 42.376 9.771 10.799 1.00 30.01 152 THR C CA 1
ATOM 2571 C C . THR C 1 91 ? 41.096 9.463 9.984 1.00 31.16 152 THR C C 1
ATOM 2572 O O . THR C 1 91 ? 41.142 9.344 8.744 1.00 31.03 152 THR C O 1
ATOM 2576 N N . ASP C 1 92 ? 39.955 9.397 10.640 1.00 31.18 153 ASP C N 1
ATOM 2577 C CA . ASP C 1 92 ? 38.735 9.140 9.874 1.00 31.17 153 ASP C CA 1
ATOM 2578 C C . ASP C 1 92 ? 37.601 9.810 10.619 1.00 30.45 153 ASP C C 1
ATOM 2579 O O . ASP C 1 92 ? 37.792 10.336 11.725 1.00 30.08 153 ASP C O 1
ATOM 2584 N N . VAL C 1 93 ? 36.417 9.785 10.015 1.00 29.36 154 VAL C N 1
ATOM 2585 C CA . VAL C 1 93 ? 35.269 10.487 10.555 1.00 28.96 154 VAL C CA 1
ATOM 2586 C C . VAL C 1 93 ? 34.868 9.991 11.928 1.00 29.11 154 VAL C C 1
ATOM 2587 O O . VAL C 1 93 ? 34.500 10.792 12.759 1.00 29.56 154 VAL C O 1
ATOM 2591 N N . GLU C 1 94 ? 34.889 8.687 12.170 1.00 29.06 155 GLU C N 1
ATOM 2592 C CA . GLU C 1 94 ? 34.403 8.170 13.440 1.00 30.98 155 GLU C CA 1
ATOM 2593 C C . GLU C 1 94 ? 35.371 8.565 14.564 1.00 29.76 155 GLU C C 1
ATOM 2594 O O . GLU C 1 94 ? 34.937 8.903 15.638 1.00 29.61 155 GLU C O 1
ATOM 2600 N N . GLU C 1 95 ? 36.678 8.527 14.306 1.00 29.36 156 GLU C N 1
ATOM 2601 C CA . GLU C 1 95 ? 37.659 9.013 15.289 1.00 28.53 156 GLU C CA 1
ATOM 2602 C C . GLU C 1 95 ? 37.539 10.524 15.505 1.00 28.56 156 GLU C C 1
ATOM 2603 O O . GLU C 1 95 ? 37.576 11.015 16.638 1.00 28.87 156 GLU C O 1
ATOM 2609 N N . ALA C 1 96 ? 37.334 11.299 14.449 1.00 28.89 157 ALA C N 1
ATOM 2610 C CA . ALA C 1 96 ? 37.134 12.762 14.670 1.00 27.09 157 ALA C CA 1
ATOM 2611 C C . ALA C 1 96 ? 35.913 13.072 15.529 1.00 27.19 157 ALA C C 1
ATOM 2612 O O . ALA C 1 96 ? 35.947 13.955 16.405 1.00 24.75 157 ALA C O 1
ATOM 2614 N N . VAL C 1 97 ? 34.838 12.319 15.303 1.00 25.77 158 VAL C N 1
ATOM 2615 C CA . VAL C 1 97 ? 33.640 12.437 16.095 1.00 26.41 158 VAL C CA 1
ATOM 2616 C C . VAL C 1 97 ? 33.883 12.016 17.577 1.00 26.70 158 VAL C C 1
ATOM 2617 O O . VAL C 1 97 ? 33.458 12.745 18.477 1.00 25.11 158 VAL C O 1
ATOM 2621 N N . ASP C 1 98 ? 34.584 10.893 17.809 1.00 26.92 159 ASP C N 1
ATOM 2622 C CA . ASP C 1 98 ? 34.966 10.469 19.198 1.00 28.54 159 ASP C CA 1
ATOM 2623 C C . ASP C 1 98 ? 35.730 11.576 19.925 1.00 28.36 159 ASP C C 1
ATOM 2624 O O . ASP C 1 98 ? 35.457 11.873 21.096 1.00 27.94 159 ASP C O 1
ATOM 2629 N N . VAL C 1 99 ? 36.719 12.135 19.220 1.00 28.46 160 VAL C N 1
ATOM 2630 C CA . VAL C 1 99 ? 37.561 13.254 19.707 1.00 28.93 160 VAL C CA 1
ATOM 2631 C C . VAL C 1 99 ? 36.754 14.555 20.001 1.00 30.23 160 VAL C C 1
ATOM 2632 O O . VAL C 1 99 ? 36.860 15.140 21.101 1.00 30.47 160 VAL C O 1
ATOM 2644 N N . HIS C 1 101 ? 33.564 14.734 20.708 1.00 30.59 162 HIS C N 1
ATOM 2645 C CA . HIS C 1 101 ? 32.723 14.439 21.869 1.00 32.10 162 HIS C CA 1
ATOM 2646 C C . HIS C 1 101 ? 33.462 14.715 23.179 1.00 33.09 162 HIS C C 1
ATOM 2647 O O . HIS C 1 101 ? 32.831 15.023 24.185 1.00 32.84 162 HIS C O 1
ATOM 2654 N N . LEU C 1 102 ? 34.794 14.589 23.151 1.00 33.78 163 LEU C N 1
ATOM 2655 C CA . LEU C 1 102 ? 35.615 14.818 24.357 1.00 35.03 163 LEU C CA 1
ATOM 2656 C C . LEU C 1 102 ? 35.888 16.276 24.620 1.00 35.68 163 LEU C C 1
ATOM 2657 O O . LEU C 1 102 ? 36.525 16.572 25.596 1.00 37.78 163 LEU C O 1
ATOM 2662 N N . GLY C 1 103 ? 35.461 17.188 23.746 1.00 36.85 164 GLY C N 1
ATOM 2663 C CA . GLY C 1 103 ? 35.533 18.601 24.018 1.00 36.59 164 GLY C CA 1
ATOM 2664 C C . GLY C 1 103 ? 36.701 19.422 23.504 1.00 37.48 164 GLY C C 1
ATOM 2665 O O . GLY C 1 103 ? 36.926 20.542 23.979 1.00 37.88 164 GLY C O 1
ATOM 2666 N N . VAL C 1 104 ? 37.446 18.918 22.529 1.00 37.19 165 VAL C N 1
ATOM 2667 C CA . VAL C 1 104 ? 38.549 19.696 21.987 1.00 36.54 165 VAL C CA 1
ATOM 2668 C C . VAL C 1 104 ? 38.108 21.060 21.412 1.00 36.80 165 VAL C C 1
ATOM 2669 O O . VAL C 1 104 ? 36.967 21.247 21.051 1.00 38.39 165 VAL C O 1
ATOM 2673 N N . VAL C 1 105 ? 39.033 22.005 21.370 1.00 36.56 166 VAL C N 1
ATOM 2674 C CA . VAL C 1 105 ? 38.798 23.377 20.921 1.00 36.69 166 VAL C CA 1
ATOM 2675 C C . VAL C 1 105 ? 38.639 23.421 19.380 1.00 35.53 166 VAL C C 1
ATOM 2676 O O . VAL C 1 105 ? 37.718 24.049 18.843 1.00 34.90 166 VAL C O 1
ATOM 2680 N N . ASP C 1 106 ? 39.570 22.765 18.689 1.00 33.98 167 ASP C N 1
ATOM 2681 C CA . ASP C 1 106 ? 39.445 22.560 17.259 1.00 33.32 167 ASP C CA 1
ATOM 2682 C C . ASP C 1 106 ? 40.266 21.321 16.867 1.00 32.47 167 ASP C C 1
ATOM 2683 O O . ASP C 1 106 ? 40.969 20.702 17.706 1.00 28.84 167 ASP C O 1
ATOM 2688 N N . PHE C 1 107 ? 40.156 20.957 15.588 1.00 31.32 168 PHE C N 1
ATOM 2689 C CA . PHE C 1 107 ? 40.664 19.672 15.096 1.00 29.90 168 PHE C CA 1
ATOM 2690 C C . PHE C 1 107 ? 41.128 20.022 13.686 1.00 30.38 168 PHE C C 1
ATOM 2691 O O . PHE C 1 107 ? 40.310 20.384 12.800 1.00 29.98 168 PHE C O 1
ATOM 2699 N N . LEU C 1 108 ? 42.449 20.022 13.505 1.00 28.94 169 LEU C N 1
ATOM 2700 C CA . LEU C 1 108 ? 43.070 20.428 12.261 1.00 29.46 169 LEU C CA 1
ATOM 2701 C C . LEU C 1 108 ? 43.752 19.224 11.714 1.00 29.54 169 LEU C C 1
ATOM 2702 O O . LEU C 1 108 ? 44.266 18.398 12.486 1.00 30.50 169 LEU C O 1
ATOM 2707 N N . LEU C 1 109 ? 43.831 19.148 10.401 1.00 28.62 170 LEU C N 1
ATOM 2708 C CA . LEU C 1 109 ? 44.517 18.059 9.723 1.00 29.35 170 LEU C CA 1
ATOM 2709 C C . LEU C 1 109 ? 45.899 18.479 9.278 1.00 29.11 170 LEU C C 1
ATOM 2710 O O . LEU C 1 109 ? 46.078 19.566 8.818 1.00 29.81 170 LEU C O 1
ATOM 2715 N N . LYS C 1 110 ? 46.878 17.593 9.418 1.00 29.51 171 LYS C N 1
ATOM 2716 C CA . LYS C 1 110 ? 48.222 17.838 8.905 1.00 29.60 171 LYS C CA 1
ATOM 2717 C C . LYS C 1 110 ? 48.068 17.717 7.366 1.00 30.50 171 LYS C C 1
ATOM 2718 O O . LYS C 1 110 ? 47.296 16.883 6.924 1.00 28.89 171 LYS C O 1
ATOM 2724 N N . PRO C 1 111 ? 48.838 18.488 6.561 1.00 31.89 172 PRO C N 1
ATOM 2725 C CA . PRO C 1 111 ? 49.907 19.440 6.925 1.00 32.47 172 PRO C CA 1
ATOM 2726 C C . PRO C 1 111 ? 49.240 20.693 7.443 1.00 32.63 172 PRO C C 1
ATOM 2727 O O . PRO C 1 111 ? 48.277 21.160 6.843 1.00 31.97 172 PRO C O 1
ATOM 2731 N N . VAL C 1 112 ? 49.656 21.141 8.627 1.00 31.79 173 VAL C N 1
ATOM 2732 C CA . VAL C 1 112 ? 48.831 22.073 9.369 1.00 32.20 173 VAL C CA 1
ATOM 2733 C C . VAL C 1 112 ? 48.982 23.453 8.774 1.00 33.49 173 VAL C C 1
ATOM 2734 O O . VAL C 1 112 ? 50.062 23.852 8.317 1.00 32.34 173 VAL C O 1
ATOM 2738 N N . ASP C 1 113 ? 47.876 24.172 8.801 1.00 35.87 174 ASP C N 1
ATOM 2739 C CA . ASP C 1 113 ? 47.843 25.572 8.474 1.00 37.13 174 ASP C CA 1
ATOM 2740 C C . ASP C 1 113 ? 48.277 26.390 9.697 1.00 37.01 174 ASP C C 1
ATOM 2741 O O . ASP C 1 113 ? 47.479 26.619 10.605 1.00 37.32 174 ASP C O 1
ATOM 2746 N N . LEU C 1 114 ? 49.527 26.833 9.734 1.00 37.39 175 LEU C N 1
ATOM 2747 C CA . LEU C 1 114 ? 50.077 27.422 10.971 1.00 39.06 175 LEU C CA 1
ATOM 2748 C C . LEU C 1 114 ? 49.429 28.749 11.373 1.00 39.27 175 LEU C C 1
ATOM 2749 O O . LEU C 1 114 ? 49.377 29.099 12.569 1.00 38.10 175 LEU C O 1
ATOM 2754 N N . GLY C 1 115 ? 48.969 29.482 10.360 1.00 39.50 176 GLY C N 1
ATOM 2755 C CA . GLY C 1 115 ? 48.287 30.768 10.551 1.00 40.88 176 GLY C CA 1
ATOM 2756 C C . GLY C 1 115 ? 46.976 30.491 11.221 1.00 41.19 176 GLY C C 1
ATOM 2757 O O . GLY C 1 115 ? 46.629 31.147 12.212 1.00 42.38 176 GLY C O 1
ATOM 2758 N N . LYS C 1 116 ? 46.256 29.486 10.732 1.00 40.40 177 LYS C N 1
ATOM 2759 C CA . LYS C 1 116 ? 45.015 29.112 11.398 1.00 40.63 177 LYS C CA 1
ATOM 2760 C C . LYS C 1 116 ? 45.318 28.627 12.811 1.00 38.23 177 LYS C C 1
ATOM 2761 O O . LYS C 1 116 ? 44.637 28.994 13.774 1.00 37.45 177 LYS C O 1
ATOM 2767 N N . LEU C 1 117 ? 46.356 27.801 12.951 1.00 37.26 178 LEU C N 1
ATOM 2768 C CA . LEU C 1 117 ? 46.728 27.263 14.284 1.00 35.42 178 LEU C CA 1
ATOM 2769 C C . LEU C 1 117 ? 46.981 28.384 15.316 1.00 35.37 178 LEU C C 1
ATOM 2770 O O . LEU C 1 117 ? 46.484 28.358 16.435 1.00 34.85 178 LEU C O 1
ATOM 2775 N N . LEU C 1 118 ? 47.772 29.351 14.907 1.00 36.45 179 LEU C N 1
ATOM 2776 C CA . LEU C 1 118 ? 48.164 30.465 15.747 1.00 39.62 179 LEU C CA 1
ATOM 2777 C C . LEU C 1 118 ? 46.921 31.249 16.191 1.00 39.41 179 LEU C C 1
ATOM 2778 O O . LEU C 1 118 ? 46.739 31.541 17.362 1.00 39.60 179 LEU C O 1
ATOM 2783 N N . GLU C 1 119 ? 46.051 31.533 15.230 1.00 40.96 180 GLU C N 1
ATOM 2784 C CA . GLU C 1 119 ? 44.798 32.216 15.472 1.00 42.32 180 GLU C CA 1
ATOM 2785 C C . GLU C 1 119 ? 43.972 31.500 16.532 1.00 42.49 180 GLU C C 1
ATOM 2786 O O . GLU C 1 119 ? 43.466 32.147 17.439 1.00 42.24 180 GLU C O 1
ATOM 2792 N N . LEU C 1 120 ? 43.818 30.170 16.423 1.00 42.23 181 LEU C N 1
ATOM 2793 C CA . LEU C 1 120 ? 43.141 29.375 17.478 1.00 42.95 181 LEU C CA 1
ATOM 2794 C C . LEU C 1 120 ? 43.847 29.418 18.820 1.00 43.39 181 LEU C C 1
ATOM 2795 O O . LEU C 1 120 ? 43.194 29.477 19.866 1.00 44.20 181 LEU C O 1
ATOM 2800 N N . VAL C 1 121 ? 45.178 29.340 18.778 1.00 43.42 182 VAL C N 1
ATOM 2801 C CA . VAL C 1 121 ? 46.007 29.429 19.968 1.00 44.55 182 VAL C CA 1
ATOM 2802 C C . VAL C 1 121 ? 45.823 30.837 20.598 1.00 45.68 182 VAL C C 1
ATOM 2803 O O . VAL C 1 121 ? 45.480 30.940 21.773 1.00 45.01 182 VAL C O 1
ATOM 2807 N N . ASN C 1 122 ? 46.029 31.901 19.822 1.00 46.48 183 ASN C N 1
ATOM 2808 C CA . ASN C 1 122 ? 45.823 33.263 20.363 1.00 48.52 183 ASN C CA 1
ATOM 2809 C C . ASN C 1 122 ? 44.501 33.472 21.084 1.00 49.78 183 ASN C C 1
ATOM 2810 O O . ASN C 1 122 ? 44.476 34.072 22.142 1.00 50.49 183 ASN C O 1
ATOM 2815 N N . LYS C 1 123 ? 43.418 32.953 20.518 1.00 52.16 184 LYS C N 1
ATOM 2816 C CA . LYS C 1 123 ? 42.068 33.116 21.053 1.00 54.98 184 LYS C CA 1
ATOM 2817 C C . LYS C 1 123 ? 41.830 32.323 22.341 1.00 56.29 184 LYS C C 1
ATOM 2818 O O . LYS C 1 123 ? 40.904 32.630 23.113 1.00 57.61 184 LYS C O 1
ATOM 2824 N N . GLU C 1 124 ? 42.671 31.320 22.591 1.00 56.28 185 GLU C N 1
ATOM 2825 C CA . GLU C 1 124 ? 42.417 30.365 23.659 1.00 55.70 185 GLU C CA 1
ATOM 2826 C C . GLU C 1 124 ? 43.089 30.701 25.017 1.00 55.48 185 GLU C C 1
ATOM 2827 O O . GLU C 1 124 ? 44.134 31.377 25.080 1.00 54.93 185 GLU C O 1
ATOM 2833 N N . PRO D 1 8 ? 111.054 17.982 -4.962 1.00 54.52 69 PRO D N 1
ATOM 2834 C CA . PRO D 1 8 ? 109.728 17.434 -4.538 1.00 54.16 69 PRO D CA 1
ATOM 2835 C C . PRO D 1 8 ? 109.865 16.465 -3.337 1.00 52.45 69 PRO D C 1
ATOM 2836 O O . PRO D 1 8 ? 110.578 15.458 -3.399 1.00 52.75 69 PRO D O 1
ATOM 2840 N N . LEU D 1 9 ? 109.218 16.828 -2.236 1.00 50.22 70 LEU D N 1
ATOM 2841 C CA . LEU D 1 9 ? 109.436 16.182 -0.944 1.00 47.15 70 LEU D CA 1
ATOM 2842 C C . LEU D 1 9 ? 108.081 15.991 -0.207 1.00 45.57 70 LEU D C 1
ATOM 2843 O O . LEU D 1 9 ? 107.199 16.856 -0.266 1.00 43.64 70 LEU D O 1
ATOM 2848 N N . VAL D 1 10 ? 107.921 14.836 0.449 1.00 43.29 71 VAL D N 1
ATOM 284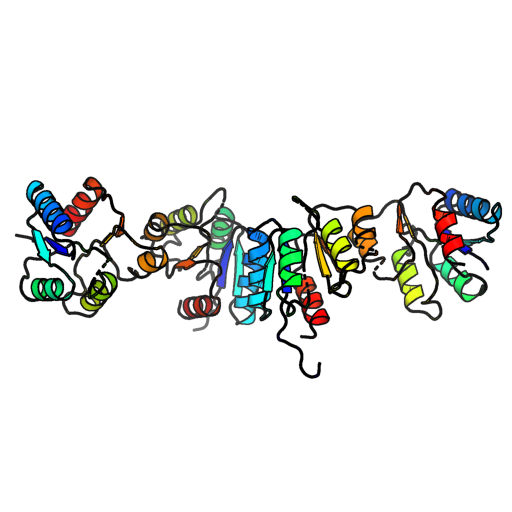9 C CA . VAL D 1 10 ? 106.642 14.473 1.052 1.00 40.62 71 VAL D CA 1
ATOM 2850 C C . VAL D 1 10 ? 106.969 14.525 2.502 1.00 38.73 71 VAL D C 1
ATOM 2851 O O . VAL D 1 10 ? 107.957 13.976 2.874 1.00 38.25 71 VAL D O 1
ATOM 2855 N N . LEU D 1 11 ? 106.172 15.250 3.304 1.00 37.17 72 LEU D N 1
ATOM 2856 C CA . LEU D 1 11 ? 106.263 15.188 4.765 1.00 34.32 72 LEU D CA 1
ATOM 2857 C C . LEU D 1 11 ? 105.224 14.192 5.287 1.00 34.11 72 LEU D C 1
ATOM 2858 O O . LEU D 1 11 ? 104.014 14.290 4.954 1.00 32.96 72 LEU D O 1
ATOM 2863 N N . VAL D 1 12 ? 105.694 13.300 6.155 1.00 32.83 73 VAL D N 1
ATOM 2864 C CA . VAL D 1 12 ? 104.863 12.260 6.733 1.00 34.14 73 VAL D CA 1
ATOM 2865 C C . VAL D 1 12 ? 104.748 12.533 8.212 1.00 32.73 73 VAL D C 1
ATOM 2866 O O . VAL D 1 12 ? 105.773 12.576 8.893 1.00 32.36 73 VAL D O 1
ATOM 2870 N N . VAL D 1 13 ? 103.518 12.716 8.705 1.00 31.91 74 VAL D N 1
ATOM 2871 C CA . VAL D 1 13 ? 103.274 13.115 10.110 1.00 32.04 74 VAL D CA 1
ATOM 2872 C C . VAL D 1 13 ? 102.514 12.096 10.966 1.00 33.11 74 VAL D C 1
ATOM 2873 O O . VAL D 1 13 ? 101.342 11.786 10.690 1.00 32.39 74 VAL D O 1
ATOM 2877 N N . ASP D 1 14 ? 103.124 11.624 12.049 1.00 34.89 75 ASP D N 1
ATOM 2878 C CA . ASP D 1 14 ? 102.525 10.536 12.873 1.00 38.62 75 ASP D CA 1
ATOM 2879 C C . ASP D 1 14 ? 103.307 10.478 14.159 1.00 39.52 75 ASP D C 1
ATOM 2880 O O . ASP D 1 14 ? 104.548 10.511 14.123 1.00 40.34 75 ASP D O 1
ATOM 2885 N N . ASP D 1 15 ? 102.625 10.395 15.286 1.00 41.01 76 ASP D N 1
ATOM 2886 C CA . ASP D 1 15 ? 103.345 10.153 16.525 1.00 43.25 76 ASP D CA 1
ATOM 2887 C C . ASP D 1 15 ? 103.759 8.689 16.755 1.00 44.08 76 ASP D C 1
ATOM 2888 O O . ASP D 1 15 ? 104.318 8.370 17.790 1.00 45.34 76 ASP D O 1
ATOM 2893 N N . ASN D 1 16 ? 103.500 7.818 15.785 1.00 44.15 77 ASN D N 1
ATOM 2894 C CA . ASN D 1 16 ? 103.898 6.419 15.856 1.00 44.04 77 ASN D CA 1
ATOM 2895 C C . ASN D 1 16 ? 105.079 6.177 14.916 1.00 43.49 77 ASN D C 1
ATOM 2896 O O . ASN D 1 16 ? 104.952 6.213 13.665 1.00 44.77 77 ASN D O 1
ATOM 2901 N N . ALA D 1 17 ? 106.239 5.900 15.507 1.00 43.10 78 ALA D N 1
ATOM 2902 C CA . ALA D 1 17 ? 107.484 5.831 14.756 1.00 42.17 78 ALA D CA 1
ATOM 2903 C C . ALA D 1 17 ? 107.555 4.697 13.750 1.00 43.13 78 ALA D C 1
ATOM 2904 O O . ALA D 1 17 ? 108.155 4.862 12.664 1.00 42.24 78 ALA D O 1
ATOM 2906 N N . VAL D 1 18 ? 106.926 3.551 14.074 1.00 42.55 79 VAL D N 1
ATOM 2907 C CA . VAL D 1 18 ? 106.941 2.399 13.162 1.00 42.02 79 VAL D CA 1
ATOM 2908 C C . VAL D 1 18 ? 106.187 2.699 11.892 1.00 42.26 79 VAL D C 1
ATOM 2909 O O . VAL D 1 18 ? 106.655 2.369 10.762 1.00 42.73 79 VAL D O 1
ATOM 2913 N N . ASN D 1 19 ? 105.014 3.323 12.051 1.00 42.20 80 ASN D N 1
ATOM 2914 C CA . ASN D 1 19 ? 104.212 3.636 10.870 1.00 42.67 80 ASN D CA 1
ATOM 2915 C C . ASN D 1 19 ? 104.847 4.734 10.044 1.00 41.86 80 ASN D C 1
ATOM 2916 O O . ASN D 1 19 ? 104.896 4.639 8.821 1.00 41.84 80 ASN D O 1
ATOM 2921 N N . ARG D 1 20 ? 105.311 5.764 10.739 1.00 41.95 81 ARG D N 1
ATOM 2922 C CA . ARG D 1 20 ? 106.026 6.912 10.112 1.00 42.43 81 ARG D CA 1
ATOM 2923 C C . ARG D 1 20 ? 107.238 6.436 9.294 1.00 42.02 81 ARG D C 1
ATOM 2924 O O . ARG D 1 20 ? 107.289 6.644 8.064 1.00 43.06 81 ARG D O 1
ATOM 2932 N N . GLU D 1 21 ? 108.181 5.750 9.950 1.00 42.74 82 GLU D N 1
ATOM 2933 C CA . GLU D 1 21 ? 109.356 5.163 9.240 1.00 42.25 82 GLU D CA 1
ATOM 2934 C C . GLU D 1 21 ? 108.981 4.194 8.109 1.00 42.54 82 GLU D C 1
ATOM 2935 O O . GLU D 1 21 ? 109.549 4.268 7.014 1.00 41.29 82 GLU D O 1
ATOM 2941 N N . ALA D 1 22 ? 107.997 3.304 8.329 1.00 42.44 83 ALA D N 1
ATOM 2942 C CA . ALA D 1 22 ? 107.607 2.373 7.281 1.00 41.64 83 ALA D CA 1
ATOM 2943 C C . ALA D 1 22 ? 107.161 3.110 6.039 1.00 41.60 83 ALA D C 1
ATOM 2944 O O . ALA D 1 22 ? 107.466 2.742 4.885 1.00 41.22 83 ALA D O 1
ATOM 2946 N N . LEU D 1 23 ? 106.368 4.147 6.251 1.00 40.64 84 LEU D N 1
ATOM 2947 C CA . LEU D 1 23 ? 105.835 4.850 5.093 1.00 40.79 84 LEU D CA 1
ATOM 2948 C C . LEU D 1 23 ? 106.973 5.665 4.431 1.00 40.04 84 LEU D C 1
ATOM 2949 O O . LEU D 1 23 ? 107.057 5.734 3.207 1.00 40.81 84 LEU D O 1
ATOM 2954 N N . ILE D 1 24 ? 107.834 6.249 5.234 1.00 40.18 85 ILE D N 1
ATOM 2955 C CA . ILE D 1 24 ? 108.958 7.018 4.650 1.00 42.91 85 ILE D CA 1
ATOM 2956 C C . ILE D 1 24 ? 109.848 6.085 3.785 1.00 45.00 85 ILE D C 1
ATOM 2957 O O . ILE D 1 24 ? 110.090 6.300 2.546 1.00 44.31 85 ILE D O 1
ATOM 2962 N N . LEU D 1 25 ? 110.252 5.000 4.431 1.00 47.09 86 LEU D N 1
ATOM 2963 C CA . LEU D 1 25 ? 111.162 4.032 3.823 1.00 48.38 86 LEU D CA 1
ATOM 2964 C C . LEU D 1 25 ? 110.496 3.483 2.611 1.00 48.76 86 LEU D C 1
ATOM 2965 O O . LEU D 1 25 ? 111.105 3.419 1.546 1.00 49.63 86 LEU D O 1
ATOM 2970 N N . TYR D 1 26 ? 109.201 3.201 2.717 1.00 49.38 87 TYR D N 1
ATOM 2971 C CA . TYR D 1 26 ? 108.486 2.729 1.571 1.00 49.75 87 TYR D CA 1
ATOM 2972 C C . TYR D 1 26 ? 108.522 3.702 0.388 1.00 50.60 87 TYR D C 1
ATOM 2973 O O . TYR D 1 26 ? 108.850 3.308 -0.737 1.00 50.76 87 TYR D O 1
ATOM 2982 N N . LEU D 1 27 ? 108.175 4.960 0.637 1.00 50.67 88 LEU D N 1
ATOM 2983 C CA . LEU D 1 27 ? 108.148 5.965 -0.421 1.00 50.79 88 LEU D CA 1
ATOM 2984 C C . LEU D 1 27 ? 109.529 6.156 -1.041 1.00 50.31 88 LEU D C 1
ATOM 2985 O O . LEU D 1 27 ? 109.694 6.072 -2.258 1.00 49.08 88 LEU D O 1
ATOM 2990 N N . LYS D 1 28 ? 110.515 6.414 -0.190 1.00 50.04 89 LYS D N 1
ATOM 2991 C CA . LYS D 1 28 ? 111.871 6.624 -0.621 1.00 51.83 89 LYS D CA 1
ATOM 2992 C C . LYS D 1 28 ? 112.506 5.476 -1.395 1.00 53.80 89 LYS D C 1
ATOM 2993 O O . LYS D 1 28 ? 113.256 5.674 -2.353 1.00 52.65 89 LYS D O 1
ATOM 2999 N N . SER D 1 29 ? 112.178 4.268 -0.951 1.00 55.60 90 SER D N 1
ATOM 3000 C CA . SER D 1 29 ? 112.531 3.023 -1.649 1.00 57.23 90 SER D CA 1
ATOM 3001 C C . SER D 1 29 ? 111.7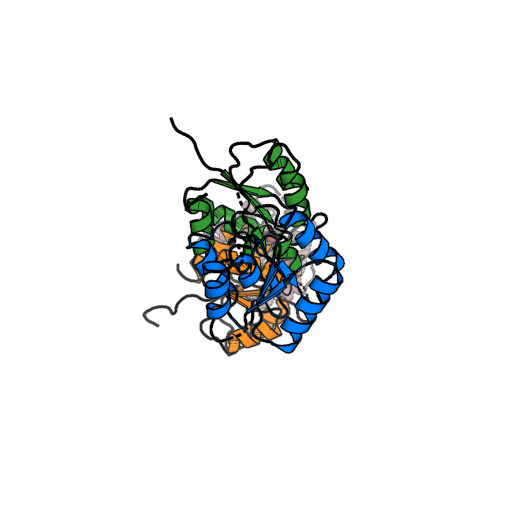35 2.870 -2.939 1.00 57.66 90 SER D C 1
ATOM 3002 O O . SER D 1 29 ? 112.021 1.983 -3.755 1.00 58.61 90 SER D O 1
ATOM 3005 N N . ARG D 1 30 ? 110.730 3.722 -3.125 1.00 57.59 91 ARG D N 1
ATOM 3006 C CA . ARG D 1 30 ? 110.141 3.921 -4.463 1.00 57.84 91 ARG D CA 1
ATOM 3007 C C . ARG D 1 30 ? 110.751 5.254 -4.981 1.00 57.56 91 ARG D C 1
ATOM 3008 O O . ARG D 1 30 ? 111.776 5.711 -4.444 1.00 57.33 91 ARG D O 1
ATOM 3016 N N . GLY D 1 31 ? 110.177 5.887 -5.997 1.00 56.46 92 GLY D N 1
ATOM 3017 C CA . GLY D 1 31 ? 110.841 7.099 -6.505 1.00 56.46 92 GLY D CA 1
ATOM 3018 C C . GLY D 1 31 ? 110.661 8.428 -5.747 1.00 56.10 92 GLY D C 1
ATOM 3019 O O . GLY D 1 31 ? 111.080 9.477 -6.252 1.00 55.90 92 GLY D O 1
ATOM 3020 N N . ILE D 1 32 ? 110.084 8.382 -4.534 1.00 55.07 93 ILE D N 1
ATOM 3021 C CA . ILE D 1 32 ? 109.589 9.574 -3.820 1.00 53.77 93 ILE D CA 1
ATOM 3022 C C . ILE D 1 32 ? 110.315 9.907 -2.484 1.00 52.97 93 ILE D C 1
ATOM 3023 O O . ILE D 1 32 ? 110.255 9.165 -1.512 1.00 52.25 93 ILE D O 1
ATOM 3028 N N . ASP D 1 33 ? 110.993 11.049 -2.455 1.00 51.78 94 ASP D N 1
ATOM 3029 C CA . ASP D 1 33 ? 111.687 11.512 -1.255 1.00 50.49 94 ASP D CA 1
ATOM 3030 C C . ASP D 1 33 ? 110.678 11.979 -0.210 1.00 48.45 94 ASP D C 1
ATOM 3031 O O . ASP D 1 33 ? 109.614 12.478 -0.594 1.00 47.70 94 ASP D O 1
ATOM 3036 N N . ALA D 1 34 ? 111.016 11.800 1.078 1.00 45.22 95 ALA D N 1
ATOM 3037 C CA . ALA D 1 34 ? 110.088 11.949 2.190 1.00 44.34 95 ALA D CA 1
ATOM 3038 C C . ALA D 1 34 ? 110.824 12.179 3.488 1.00 43.47 95 ALA D C 1
ATOM 3039 O O . ALA D 1 34 ? 111.909 11.653 3.659 1.00 43.66 95 ALA D O 1
ATOM 3041 N N . VAL D 1 35 ? 110.241 12.989 4.376 1.00 42.09 96 VAL D N 1
ATOM 3042 C CA . VAL D 1 35 ? 110.813 13.308 5.704 1.00 41.38 96 VAL D CA 1
ATOM 3043 C C . VAL D 1 35 ? 109.687 13.196 6.712 1.00 40.93 96 VAL D C 1
ATOM 3044 O O . VAL D 1 35 ? 108.527 13.279 6.323 1.00 41.84 96 VAL D O 1
ATOM 3048 N N . GLY D 1 36 ? 109.997 13.054 7.992 1.00 40.95 97 GLY D N 1
ATOM 3049 C CA . GLY D 1 36 ? 108.983 12.786 8.959 1.00 40.32 97 GLY D CA 1
ATOM 3050 C C . GLY D 1 36 ? 108.889 13.780 10.066 1.00 41.19 97 GLY D C 1
ATOM 3051 O O . GLY D 1 36 ? 109.859 14.431 10.398 1.00 42.12 97 GLY D O 1
ATOM 3052 N N . ALA D 1 37 ? 107.696 13.939 10.620 1.00 40.77 98 ALA D N 1
ATOM 3053 C CA . ALA D 1 37 ? 107.503 14.758 11.823 1.00 41.08 98 ALA D CA 1
ATOM 3054 C C . ALA D 1 37 ? 106.651 13.984 12.760 1.00 41.55 98 ALA D C 1
ATOM 3055 O O . ALA D 1 37 ? 105.874 13.115 12.333 1.00 41.89 98 ALA D O 1
ATOM 3057 N N . ASP D 1 38 ? 106.731 14.294 14.041 1.00 42.94 99 ASP D N 1
ATOM 3058 C CA . ASP D 1 38 ? 106.081 13.431 15.021 1.00 43.83 99 ASP D CA 1
ATOM 3059 C C . ASP D 1 38 ? 104.886 14.038 15.729 1.00 43.31 99 ASP D C 1
ATOM 3060 O O . ASP D 1 38 ? 104.389 13.490 16.718 1.00 43.82 99 ASP D O 1
ATOM 3065 N N . GLY D 1 39 ? 104.418 15.172 15.227 1.00 42.99 100 GLY D N 1
ATOM 3066 C CA . GLY D 1 39 ? 103.381 15.939 15.921 1.00 41.57 100 GLY D CA 1
ATOM 3067 C C . GLY D 1 39 ? 103.108 17.171 15.088 1.00 40.70 100 GLY D C 1
ATOM 3068 O O . GLY D 1 39 ? 103.797 17.413 14.121 1.00 40.80 100 GLY D O 1
ATOM 3069 N N . ALA D 1 40 ? 102.098 17.934 15.471 1.00 41.27 101 ALA D N 1
ATOM 3070 C CA . ALA D 1 40 ? 101.697 19.151 14.759 1.00 41.83 101 ALA D CA 1
ATOM 3071 C C . ALA D 1 40 ? 102.745 20.282 14.808 1.00 41.94 101 ALA D C 1
ATOM 3072 O O . ALA D 1 40 ? 102.998 20.950 13.808 1.00 41.52 101 ALA D O 1
ATOM 3074 N N . GLU D 1 41 ? 103.326 20.510 15.992 1.00 43.66 102 GLU D N 1
ATOM 3075 C CA . GLU D 1 41 ? 104.418 21.498 16.162 1.00 43.39 102 GLU D CA 1
ATOM 3076 C C . GLU D 1 41 ? 105.583 21.219 15.230 1.00 42.07 102 GLU D C 1
ATOM 3077 O O . GLU D 1 41 ? 105.985 22.066 14.443 1.00 41.47 102 GLU D O 1
ATOM 3083 N N . GLU D 1 42 ? 106.107 20.001 15.268 1.00 41.14 103 GLU D N 1
ATOM 3084 C CA . GLU D 1 42 ? 107.186 19.663 14.356 1.00 40.01 103 GLU D CA 1
ATOM 3085 C C . GLU D 1 42 ? 106.810 19.730 12.878 1.00 37.16 103 GLU D C 1
ATOM 3086 O O . GLU D 1 42 ? 107.659 20.064 12.065 1.00 36.11 103 GLU D O 1
ATOM 3092 N N . ALA D 1 43 ? 105.552 19.409 12.515 1.00 35.77 104 ALA D N 1
ATOM 3093 C CA . ALA D 1 43 ? 105.131 19.462 11.099 1.00 33.17 104 ALA D CA 1
ATOM 3094 C C . ALA D 1 43 ? 105.159 20.899 10.643 1.00 32.55 104 ALA D C 1
ATOM 3095 O O . ALA D 1 43 ? 105.606 21.191 9.547 1.00 31.75 104 ALA D O 1
ATOM 3097 N N . ARG D 1 44 ? 104.607 21.782 11.471 1.00 33.42 105 ARG D N 1
ATOM 3098 C CA . ARG D 1 44 ? 104.593 23.227 11.183 1.00 36.12 105 ARG D CA 1
ATOM 3099 C C . ARG D 1 44 ? 105.999 23.805 11.012 1.00 37.09 105 ARG D C 1
ATOM 3100 O O . ARG D 1 44 ? 106.278 24.553 10.066 1.00 36.88 105 ARG D O 1
ATOM 3108 N N . LEU D 1 45 ? 106.893 23.407 11.918 1.00 39.07 106 LEU D N 1
ATOM 3109 C CA . LEU D 1 45 ? 108.322 23.715 11.787 1.00 40.15 106 LEU D CA 1
ATOM 3110 C C . LEU D 1 45 ? 108.900 23.334 10.425 1.00 40.04 106 LEU D C 1
ATOM 3111 O O . LEU D 1 45 ? 109.491 24.173 9.742 1.00 39.50 106 LEU D O 1
ATOM 3116 N N . TYR D 1 46 ? 108.729 22.076 10.005 1.00 40.57 107 TYR D N 1
ATOM 3117 C CA . TYR D 1 46 ? 109.235 21.662 8.697 1.00 40.71 107 TYR D CA 1
ATOM 3118 C C . TYR D 1 46 ? 108.558 22.358 7.552 1.00 39.96 107 TYR D C 1
ATOM 3119 O O . TYR D 1 46 ? 109.192 22.691 6.539 1.00 38.71 107 TYR D O 1
ATOM 3128 N N . LEU D 1 47 ? 107.233 22.513 7.653 1.00 39.00 108 LEU D N 1
ATOM 3129 C CA . LEU D 1 47 ? 106.520 23.265 6.620 1.00 38.75 108 LEU D CA 1
ATOM 3130 C C . LEU D 1 47 ? 107.095 24.694 6.483 1.00 40.25 108 LEU D C 1
ATOM 3131 O O . LEU D 1 47 ? 107.341 25.174 5.368 1.00 39.68 108 LEU D O 1
ATOM 3136 N N . HIS D 1 48 ? 107.337 25.335 7.627 1.00 42.47 109 HIS D N 1
ATOM 3137 C CA . HIS D 1 48 ? 107.863 26.708 7.630 1.00 46.04 109 HIS D CA 1
ATOM 3138 C C . HIS D 1 48 ? 109.235 26.790 6.968 1.00 47.24 109 HIS D C 1
ATOM 3139 O O . HIS D 1 48 ? 109.424 27.524 5.981 1.00 48.05 109 HIS D O 1
ATOM 3146 N N . TYR D 1 49 ? 110.174 25.988 7.473 1.00 48.48 110 TYR D N 1
ATOM 3147 C CA . TYR D 1 49 ? 111.579 26.077 7.064 1.00 50.43 110 TYR D CA 1
ATOM 3148 C C . TYR D 1 49 ? 111.997 25.286 5.834 1.00 50.84 110 TYR D C 1
ATOM 3149 O O . TYR D 1 49 ? 113.048 25.559 5.268 1.00 51.38 110 TYR D O 1
ATOM 3158 N N . GLN D 1 50 ? 111.206 24.292 5.436 1.00 51.78 111 GLN D N 1
ATOM 3159 C CA . GLN D 1 50 ? 111.614 23.365 4.375 1.00 52.25 111 GLN D CA 1
ATOM 3160 C C . GLN D 1 50 ? 110.650 23.436 3.197 1.00 52.29 111 GLN D C 1
ATOM 3161 O O . GLN D 1 50 ? 109.671 22.690 3.092 1.00 51.48 111 GLN D O 1
ATOM 3167 N N . LYS D 1 51 ? 110.948 24.350 2.291 1.00 52.28 112 LYS D N 1
ATOM 3168 C CA . LYS D 1 51 ? 110.007 24.754 1.270 1.00 52.36 112 LYS D CA 1
ATOM 3169 C C . LYS D 1 51 ? 109.842 23.770 0.128 1.00 51.08 112 LYS D C 1
ATOM 3170 O O . LYS D 1 51 ? 108.899 23.901 -0.641 1.00 51.16 112 LYS D O 1
ATOM 3176 N N . ARG D 1 52 ? 110.719 22.777 0.005 1.00 49.58 113 ARG D N 1
ATOM 3177 C CA . ARG D 1 52 ? 110.506 21.763 -1.045 1.00 48.37 113 ARG D CA 1
ATOM 3178 C C . ARG D 1 52 ? 109.269 20.875 -0.786 1.00 46.02 113 ARG D C 1
ATOM 3179 O O . ARG D 1 52 ? 108.729 20.306 -1.744 1.00 45.71 113 ARG D O 1
ATOM 3187 N N . ILE D 1 53 ? 108.829 20.774 0.479 1.00 44.12 114 ILE D N 1
ATOM 3188 C CA . ILE D 1 53 ? 107.657 19.928 0.877 1.00 42.96 114 ILE D CA 1
ATOM 3189 C C . ILE D 1 53 ? 106.467 20.299 0.060 1.00 43.53 114 ILE D C 1
ATOM 3190 O O . ILE D 1 53 ? 106.023 21.448 0.113 1.00 45.85 114 ILE D O 1
ATOM 3195 N N . GLY D 1 54 ? 105.984 19.361 -0.747 1.00 42.55 115 GLY D N 1
ATOM 3196 C CA . GLY D 1 54 ? 104.904 19.619 -1.672 1.00 41.84 115 GLY D CA 1
ATOM 3197 C C . GLY D 1 54 ? 103.616 18.856 -1.393 1.00 41.12 115 GLY D C 1
ATOM 3198 O O . GLY D 1 54 ? 102.596 19.070 -2.059 1.00 41.00 115 GLY D O 1
ATOM 3199 N N . LEU D 1 55 ? 103.656 17.993 -0.393 1.00 39.54 116 LEU D N 1
ATOM 3200 C CA . LEU D 1 55 ? 102.535 17.166 -0.025 1.00 37.98 116 LEU D CA 1
ATOM 3201 C C . LEU D 1 55 ? 102.791 16.659 1.382 1.00 37.16 116 LEU D C 1
ATOM 3202 O O . LEU D 1 55 ? 103.908 16.384 1.721 1.00 35.65 116 LEU D O 1
ATOM 3215 N N . ILE D 1 57 ? 101.381 13.840 4.410 1.00 35.10 118 ILE D N 1
ATOM 3216 C CA . ILE D 1 57 ? 100.483 12.754 4.809 1.00 34.71 118 ILE D CA 1
ATOM 3217 C C . ILE D 1 57 ? 100.440 12.851 6.300 1.00 34.39 118 ILE D C 1
ATOM 3218 O O . ILE D 1 57 ? 101.476 12.956 6.944 1.00 34.40 118 ILE D O 1
ATOM 3223 N N . THR D 1 58 ? 99.240 12.882 6.863 1.00 33.83 119 THR D N 1
ATOM 3224 C CA . THR D 1 58 ? 99.109 12.956 8.297 1.00 33.24 119 THR D CA 1
ATOM 3225 C C . THR D 1 58 ? 98.078 11.967 8.863 1.00 34.66 119 THR D C 1
ATOM 3226 O O . THR D 1 58 ? 97.057 11.640 8.216 1.00 33.05 119 THR D O 1
ATOM 3230 N N . ASP D 1 59 ? 98.323 11.549 10.110 1.00 34.59 120 ASP D N 1
ATOM 3231 C CA . ASP D 1 59 ? 97.294 10.920 10.938 1.00 36.60 120 ASP D CA 1
ATOM 3232 C C . ASP D 1 59 ? 96.396 11.969 11.617 1.00 36.14 120 ASP D C 1
ATOM 3233 O O . ASP D 1 59 ? 96.679 13.170 11.564 1.00 36.54 120 ASP D O 1
ATOM 3238 N N . LEU D 1 60 ? 95.306 11.510 12.223 1.00 37.33 121 LEU D N 1
ATOM 3239 C CA . LEU D 1 60 ? 94.381 12.372 12.972 1.00 37.91 121 LEU D CA 1
ATOM 3240 C C . LEU D 1 60 ? 94.608 12.299 14.466 1.00 39.83 121 LEU D C 1
ATOM 3241 O O . LEU D 1 60 ? 94.450 13.296 15.190 1.00 38.43 121 LEU D O 1
ATOM 3246 N N . ARG D 1 61 ? 94.981 11.115 14.941 1.00 42.54 122 ARG D N 1
ATOM 3247 C CA . ARG D 1 61 ? 95.234 10.904 16.361 1.00 46.78 122 ARG D CA 1
ATOM 3248 C C . ARG D 1 61 ? 96.670 11.266 16.726 1.00 49.74 122 ARG D C 1
ATOM 3249 O O . ARG D 1 61 ? 97.598 10.501 16.465 1.00 50.79 122 ARG D O 1
ATOM 3265 N N . GLN D 1 63 ? 99.381 13.602 19.709 1.00 60.47 124 GLN D N 1
ATOM 3266 C CA . GLN D 1 63 ? 99.600 13.802 21.137 1.00 61.46 124 GLN D CA 1
ATOM 3267 C C . GLN D 1 63 ? 98.695 14.900 21.685 1.00 61.40 124 GLN D C 1
ATOM 3268 O O . GLN D 1 63 ? 97.540 14.652 22.028 1.00 62.06 124 GLN D O 1
ATOM 3274 N N . PRO D 1 64 ? 99.229 16.115 21.765 1.00 60.70 125 PRO D N 1
ATOM 3275 C CA . PRO D 1 64 ? 98.466 17.262 22.278 1.00 60.09 125 PRO D CA 1
ATOM 3276 C C . PRO D 1 64 ? 97.614 17.954 21.216 1.00 59.50 125 PRO D C 1
ATOM 3277 O O . PRO D 1 64 ? 96.458 18.316 21.496 1.00 60.28 125 PRO D O 1
ATOM 3281 N N . GLU D 1 65 ? 98.174 18.160 20.018 1.00 57.45 126 GLU D N 1
ATOM 3282 C CA . GLU D 1 65 ? 97.427 18.797 18.951 1.00 54.78 126 GLU D CA 1
ATOM 3283 C C . GLU D 1 65 ? 97.019 17.714 18.019 1.00 52.17 126 GLU D C 1
ATOM 3284 O O . GLU D 1 65 ? 97.846 16.874 17.662 1.00 52.75 126 GLU D O 1
ATOM 3290 N N . SER D 1 66 ? 95.748 17.713 17.633 1.00 48.63 127 SER D N 1
ATOM 3291 C CA . SER D 1 66 ? 95.224 16.654 16.749 1.00 45.14 127 SER D CA 1
ATOM 3292 C C . SER D 1 66 ? 95.610 16.891 15.294 1.00 42.30 127 SER D C 1
ATOM 3293 O O . SER D 1 66 ? 96.041 17.992 14.936 1.00 41.84 127 SER D O 1
ATOM 3296 N N . GLY D 1 67 ? 95.459 15.861 14.460 1.00 39.66 128 GLY D N 1
ATOM 3297 C CA . GLY D 1 67 ? 95.622 16.033 13.018 1.00 36.00 128 GLY D CA 1
ATOM 3298 C C . GLY D 1 67 ? 94.670 17.083 12.436 1.00 34.62 128 GLY D C 1
ATOM 3299 O O . GLY D 1 67 ? 95.039 17.840 11.549 1.00 33.21 128 GLY D O 1
ATOM 3300 N N . LEU D 1 68 ? 93.430 17.112 12.905 1.00 34.12 129 LEU D N 1
ATOM 3301 C CA . LEU D 1 68 ? 92.458 18.111 12.429 1.00 34.94 129 LEU D CA 1
ATOM 3302 C C . LEU D 1 68 ? 92.879 19.532 12.794 1.00 35.82 129 LEU D C 1
ATOM 3303 O O . LEU D 1 68 ? 92.840 20.442 11.949 1.00 35.40 129 LEU D O 1
ATOM 3308 N N . ASP D 1 69 ? 93.286 19.719 14.056 1.00 36.76 130 ASP D N 1
ATOM 3309 C CA . ASP D 1 69 ? 93.825 21.016 14.467 1.00 37.65 130 ASP D CA 1
ATOM 3310 C C . ASP D 1 69 ? 95.020 21.408 13.647 1.00 36.57 130 ASP D C 1
ATOM 3311 O O . ASP D 1 69 ? 95.148 22.570 13.269 1.00 36.80 130 ASP D O 1
ATOM 3316 N N . LEU D 1 70 ? 95.879 20.442 13.316 1.00 35.42 131 LEU D N 1
ATOM 3317 C CA . LEU D 1 70 ? 97.009 20.746 12.460 1.00 33.03 131 LEU D CA 1
ATOM 3318 C C . LEU D 1 70 ? 96.575 21.271 11.116 1.00 33.24 131 LEU D C 1
ATOM 3319 O O . LEU D 1 70 ? 97.168 22.238 10.610 1.00 33.56 131 LEU D O 1
ATOM 3324 N N . ILE D 1 71 ? 95.592 20.593 10.485 1.00 33.02 132 ILE D N 1
ATOM 3325 C CA . ILE D 1 71 ? 95.174 20.951 9.130 1.00 31.61 132 ILE D CA 1
ATOM 3326 C C . ILE D 1 71 ? 94.577 22.380 9.145 1.00 31.84 132 ILE D C 1
ATOM 3327 O O . ILE D 1 71 ? 94.795 23.176 8.223 1.00 32.48 132 ILE D O 1
ATOM 3332 N N . ARG D 1 72 ? 93.832 22.699 10.192 1.00 32.71 133 ARG D N 1
ATOM 3333 C CA . ARG D 1 72 ? 93.236 24.039 10.314 1.00 34.02 133 ARG D CA 1
ATOM 3334 C C . ARG D 1 72 ? 94.302 25.135 10.351 1.00 34.11 133 ARG D C 1
ATOM 3335 O O . ARG D 1 72 ? 94.196 26.152 9.638 1.00 34.09 133 ARG D O 1
ATOM 3343 N N . THR D 1 73 ? 95.351 24.921 11.154 1.00 35.75 134 THR D N 1
ATOM 3344 C CA . THR D 1 73 ? 96.445 25.917 11.215 1.00 36.15 134 THR D CA 1
ATOM 3345 C C . THR D 1 73 ? 97.093 26.077 9.866 1.00 36.43 134 THR D C 1
ATOM 3346 O O . THR D 1 73 ? 97.484 27.175 9.499 1.00 36.93 134 THR D O 1
ATOM 3350 N N . ILE D 1 74 ? 97.219 24.983 9.115 1.00 36.22 135 ILE D N 1
ATOM 3351 C CA . ILE D 1 74 ? 97.768 25.076 7.743 1.00 36.35 135 ILE D CA 1
ATOM 3352 C C . ILE D 1 74 ? 96.843 25.865 6.775 1.00 35.94 135 ILE D C 1
ATOM 3353 O O . ILE D 1 74 ? 97.324 26.622 5.935 1.00 35.86 135 ILE D O 1
ATOM 3358 N N . ARG D 1 75 ? 95.530 25.629 6.858 1.00 35.69 136 ARG D N 1
ATOM 3359 C CA . ARG D 1 75 ? 94.587 26.316 5.971 1.00 36.55 136 ARG D CA 1
ATOM 3360 C C . ARG D 1 75 ? 94.468 27.818 6.324 1.00 37.82 136 ARG D C 1
ATOM 3361 O O . ARG D 1 75 ? 94.130 28.611 5.465 1.00 38.78 136 ARG D O 1
ATOM 3369 N N . ALA D 1 76 ? 94.776 28.178 7.572 1.00 38.60 137 ALA D N 1
ATOM 3370 C CA . ALA D 1 76 ? 94.842 29.584 8.017 1.00 40.57 137 ALA D CA 1
ATOM 3371 C C . ALA D 1 76 ? 96.168 30.268 7.688 1.00 41.83 137 ALA D C 1
ATOM 3372 O O . ALA D 1 76 ? 96.396 31.389 8.133 1.00 42.94 137 ALA D O 1
ATOM 3374 N N . SER D 1 77 ? 97.027 29.638 6.887 1.00 41.73 138 SER D N 1
ATOM 3375 C CA . SER D 1 77 ? 98.385 30.130 6.757 1.00 41.42 138 SER D CA 1
ATOM 3376 C C . SER D 1 77 ? 98.772 30.445 5.338 1.00 42.59 138 SER D C 1
ATOM 3377 O O . SER D 1 77 ? 97.998 30.259 4.386 1.00 43.56 138 SER D O 1
ATOM 3380 N N . GLU D 1 78 ? 100.012 30.876 5.188 1.00 42.85 139 GLU D N 1
ATOM 3381 C CA . GLU D 1 78 ? 100.627 31.003 3.867 1.00 44.08 139 GLU D CA 1
ATOM 3382 C C . GLU D 1 78 ? 100.777 29.673 3.122 1.00 43.37 139 GLU D C 1
ATOM 3383 O O . GLU D 1 78 ? 100.955 29.654 1.899 1.00 42.86 139 GLU D O 1
ATOM 3389 N N . ARG D 1 79 ? 100.673 28.547 3.839 1.00 44.18 140 ARG D N 1
ATOM 3390 C CA . ARG D 1 79 ? 100.768 27.219 3.179 1.00 44.16 140 ARG D CA 1
ATOM 3391 C C . ARG D 1 79 ? 99.420 26.552 2.934 1.00 43.91 140 ARG D C 1
ATOM 3392 O O . ARG D 1 79 ? 99.362 25.359 2.706 1.00 44.11 140 ARG D O 1
ATOM 3400 N N . ALA D 1 80 ? 98.353 27.362 2.910 1.00 42.59 141 ALA D N 1
ATOM 3401 C CA . ALA D 1 80 ? 96.975 26.918 2.767 1.00 40.97 141 ALA D CA 1
ATOM 3402 C C . ALA D 1 80 ? 96.684 26.015 1.571 1.00 40.40 141 ALA D C 1
ATOM 3403 O O . ALA D 1 80 ? 95.733 25.239 1.632 1.00 40.03 141 ALA D O 1
ATOM 3405 N N . ALA D 1 81 ? 97.441 26.160 0.487 1.00 39.42 142 ALA D N 1
ATOM 3406 C CA . ALA D 1 81 ? 97.258 25.361 -0.718 1.00 39.32 142 ALA D CA 1
ATOM 3407 C C . ALA D 1 81 ? 97.914 23.997 -0.632 1.00 38.38 142 ALA D C 1
ATOM 3408 O O . ALA D 1 81 ? 97.851 23.237 -1.588 1.00 38.47 142 ALA D O 1
ATOM 3410 N N . LEU D 1 82 ? 98.585 23.707 0.486 1.00 37.51 143 LEU D N 1
ATOM 3411 C CA . LEU D 1 82 ? 99.341 22.466 0.618 1.00 36.50 143 LEU D CA 1
ATOM 3412 C C . LEU D 1 82 ? 98.443 21.231 0.366 1.00 35.71 143 LEU D C 1
ATOM 3413 O O . LEU D 1 82 ? 97.368 21.138 0.914 1.00 35.13 143 LEU D O 1
ATOM 3418 N N . SER D 1 83 ? 98.901 20.298 -0.467 1.00 35.94 144 SER D N 1
ATOM 3419 C CA . SER D 1 83 ? 98.214 19.049 -0.648 1.00 35.18 144 SER D CA 1
ATOM 3420 C C . SER D 1 83 ? 98.402 18.193 0.589 1.00 33.71 144 SER D C 1
ATOM 3421 O O . SER D 1 83 ? 99.519 18.003 1.070 1.00 33.83 144 SER D O 1
ATOM 3424 N N . ILE D 1 84 ? 97.279 17.754 1.151 1.00 32.67 145 ILE D N 1
ATOM 3425 C CA . ILE D 1 84 ? 97.281 16.942 2.360 1.00 30.61 145 ILE D CA 1
ATOM 3426 C C . ILE D 1 84 ? 96.421 15.668 2.136 1.00 30.58 145 ILE D C 1
ATOM 3427 O O . ILE D 1 84 ? 95.244 15.753 1.713 1.00 30.46 145 ILE D O 1
ATOM 3432 N N . ILE D 1 85 ? 97.027 14.525 2.448 1.00 29.95 146 ILE D N 1
ATOM 3433 C CA . ILE D 1 85 ? 96.331 13.223 2.470 1.00 30.62 146 ILE D CA 1
ATOM 3434 C C . ILE D 1 85 ? 96.257 12.803 3.941 1.00 30.10 146 ILE D C 1
ATOM 3435 O O . ILE D 1 85 ? 97.245 12.858 4.668 1.00 29.16 146 ILE D O 1
ATOM 3440 N N . VAL D 1 86 ? 95.059 12.434 4.376 1.00 30.08 147 VAL D N 1
ATOM 3441 C CA . VAL D 1 86 ? 94.864 11.959 5.724 1.00 30.73 147 VAL D CA 1
ATOM 3442 C C . VAL D 1 86 ? 94.821 10.430 5.687 1.00 32.78 147 VAL D C 1
ATOM 3443 O O . VAL D 1 86 ? 94.161 9.853 4.816 1.00 31.78 147 VAL D O 1
ATOM 3447 N N . VAL D 1 87 ? 95.473 9.798 6.671 1.00 34.74 148 VAL D N 1
ATOM 3448 C CA . VAL D 1 87 ? 95.459 8.331 6.845 1.00 36.08 148 VAL D CA 1
ATOM 3449 C C . VAL D 1 87 ? 95.161 8.128 8.325 1.00 37.71 148 VAL D C 1
ATOM 3450 O O . VAL D 1 87 ? 95.955 8.502 9.163 1.00 38.95 148 VAL D O 1
ATOM 3454 N N . SER D 1 88 ? 94.010 7.561 8.658 1.00 38.30 149 SER D N 1
ATOM 3455 C CA . SER D 1 88 ? 93.549 7.536 10.034 1.00 40.78 149 SER D CA 1
ATOM 3456 C C . SER D 1 88 ? 93.166 6.146 10.585 1.00 42.04 149 SER D C 1
ATOM 3457 O O . SER D 1 88 ? 92.714 5.280 9.861 1.00 41.81 149 SER D O 1
ATOM 3460 N N . GLY D 1 89 ? 93.266 5.955 11.894 1.00 44.88 150 GLY D N 1
ATOM 3461 C CA . GLY D 1 89 ? 92.814 4.693 12.485 1.00 46.70 150 GLY D CA 1
ATOM 3462 C C . GLY D 1 89 ? 91.618 4.765 13.434 1.00 47.51 150 GLY D C 1
ATOM 3463 O O . GLY D 1 89 ? 90.755 3.905 13.452 1.00 49.26 150 GLY D O 1
ATOM 3464 N N . ASP D 1 90 ? 91.595 5.751 14.288 1.00 47.36 151 ASP D N 1
ATOM 3465 C CA . ASP D 1 90 ? 90.557 5.839 15.306 1.00 46.79 151 ASP D CA 1
ATOM 3466 C C . ASP D 1 90 ? 89.893 7.128 14.912 1.00 44.24 151 ASP D C 1
ATOM 3467 O O . ASP D 1 90 ? 90.415 8.209 15.211 1.00 44.48 151 ASP D O 1
ATOM 3472 N N . THR D 1 91 ? 88.796 7.038 14.165 1.00 42.78 152 THR D N 1
ATOM 3473 C CA . THR D 1 91 ? 88.068 8.268 13.801 1.00 40.08 152 THR D CA 1
ATOM 3474 C C . THR D 1 91 ? 86.566 8.028 13.828 1.00 39.06 152 THR D C 1
ATOM 3475 O O . THR D 1 91 ? 86.112 6.962 14.268 1.00 38.47 152 THR D O 1
ATOM 3479 N N . ASP D 1 92 ? 85.797 9.019 13.366 1.00 37.27 153 ASP D N 1
ATOM 3480 C CA . ASP D 1 92 ? 84.339 8.871 13.300 1.00 36.66 153 ASP D CA 1
ATOM 3481 C C . ASP D 1 92 ? 83.769 9.765 12.216 1.00 34.07 153 ASP D C 1
ATOM 3482 O O . ASP D 1 92 ? 84.475 10.557 11.635 1.00 32.63 153 ASP D O 1
ATOM 3487 N N . VAL D 1 93 ? 82.488 9.593 11.937 1.00 32.98 154 VAL D N 1
ATOM 3488 C CA . VAL D 1 93 ? 81.842 10.271 10.817 1.00 32.71 154 VAL D CA 1
ATOM 3489 C C . VAL D 1 93 ? 81.947 11.795 10.911 1.00 32.47 154 VAL D C 1
ATOM 3490 O O . VAL D 1 93 ? 82.308 12.417 9.945 1.00 30.32 154 VAL D O 1
ATOM 3494 N N . GLU D 1 94 ? 81.651 12.370 12.087 1.00 32.73 155 GLU D N 1
ATOM 3495 C CA . GLU D 1 94 ? 81.687 13.833 12.245 1.00 35.03 155 GLU D CA 1
ATOM 3496 C C . GLU D 1 94 ? 83.095 14.411 12.056 1.00 32.86 155 GLU D C 1
ATOM 3497 O O . GLU D 1 94 ? 83.261 15.453 11.455 1.00 31.90 155 GLU D O 1
ATOM 3503 N N . GLU D 1 95 ? 84.111 13.679 12.509 1.00 32.13 156 GLU D N 1
ATOM 3504 C CA . GLU D 1 95 ? 85.502 14.125 12.316 1.00 30.73 156 GLU D CA 1
ATOM 3505 C C . GLU D 1 95 ? 85.915 14.030 10.854 1.00 28.77 156 GLU D C 1
ATOM 3506 O O . GLU D 1 95 ? 86.529 14.964 10.301 1.00 28.27 156 GLU D O 1
ATOM 3512 N N . ALA D 1 96 ? 85.567 12.907 10.212 1.00 28.84 157 ALA D N 1
ATOM 3513 C CA . ALA D 1 96 ? 85.876 12.760 8.790 1.00 27.91 157 ALA D CA 1
ATOM 3514 C C . ALA D 1 96 ? 85.252 13.903 7.964 1.00 27.30 157 ALA D C 1
ATOM 3515 O O . ALA D 1 96 ? 85.875 14.464 7.076 1.00 28.32 157 ALA D O 1
ATOM 3517 N N . VAL D 1 97 ? 83.997 14.222 8.230 1.00 27.13 158 VAL D N 1
ATOM 3518 C CA . VAL D 1 97 ? 83.307 15.354 7.541 1.00 27.13 158 VAL D CA 1
ATOM 3519 C C . VAL D 1 97 ? 84.010 16.691 7.873 1.00 28.31 158 VAL D C 1
ATOM 3520 O O . VAL D 1 97 ? 84.303 17.446 6.964 1.00 28.42 158 VAL D O 1
ATOM 3524 N N . ASP D 1 98 ? 84.306 16.962 9.158 1.00 29.32 159 ASP D N 1
ATOM 3525 C CA . ASP D 1 98 ? 85.110 18.151 9.547 1.00 31.32 159 ASP D CA 1
ATOM 3526 C C . ASP D 1 98 ? 86.391 18.267 8.708 1.00 30.27 159 ASP D C 1
ATOM 3527 O O . ASP D 1 98 ? 86.741 19.304 8.151 1.00 30.44 159 ASP D O 1
ATOM 3532 N N . VAL D 1 99 ? 87.105 17.165 8.613 1.00 30.51 160 VAL D N 1
ATOM 3533 C CA . VAL D 1 99 ? 88.369 17.149 7.869 1.00 29.63 160 VAL D CA 1
ATOM 3534 C C . VAL D 1 99 ? 88.129 17.314 6.390 1.00 29.43 160 VAL D C 1
ATOM 3535 O O . VAL D 1 99 ? 88.876 18.034 5.727 1.00 28.99 160 VAL D O 1
ATOM 3547 N N . HIS D 1 101 ? 85.771 18.918 4.952 1.00 28.44 162 HIS D N 1
ATOM 3548 C CA . HIS D 1 101 ? 85.517 20.387 4.705 1.00 29.03 162 HIS D CA 1
ATOM 3549 C C . HIS D 1 101 ? 86.793 21.255 4.517 1.00 30.31 162 HIS D C 1
ATOM 3550 O O . HIS D 1 101 ? 86.767 22.376 3.924 1.00 30.49 162 HIS D O 1
ATOM 3557 N N . LEU D 1 102 ? 87.918 20.749 4.997 1.00 30.69 163 LEU D N 1
ATOM 3558 C CA . LEU D 1 102 ? 89.185 21.482 4.869 1.00 32.09 163 LEU D CA 1
ATOM 3559 C C . LEU D 1 102 ? 89.921 21.158 3.605 1.00 32.83 163 LEU D C 1
ATOM 3560 O O . LEU D 1 102 ? 91.054 21.530 3.455 1.00 35.45 163 LEU D O 1
ATOM 3565 N N . GLY D 1 103 ? 89.302 20.445 2.684 1.00 34.79 164 GLY D N 1
ATOM 3566 C CA . GLY D 1 103 ? 89.909 20.268 1.359 1.00 35.44 164 GLY D CA 1
ATOM 3567 C C . GLY D 1 103 ? 91.056 19.253 1.209 1.00 36.32 164 GLY D C 1
ATOM 3568 O O . GLY D 1 103 ? 91.902 19.427 0.321 1.00 37.77 164 GLY D O 1
ATOM 3569 N N . VAL D 1 104 ? 91.106 18.199 2.038 1.00 35.81 165 VAL D N 1
ATOM 3570 C CA . VAL D 1 104 ? 92.168 17.204 1.904 1.00 34.67 165 VAL D CA 1
ATOM 3571 C C . VAL D 1 104 ? 92.003 16.432 0.571 1.00 36.37 165 VAL D C 1
ATOM 3572 O O . VAL D 1 104 ? 90.871 16.260 0.088 1.00 36.41 165 VAL D O 1
ATOM 3576 N N . VAL D 1 105 ? 93.125 15.998 -0.014 1.00 35.75 166 VAL D N 1
ATOM 3577 C CA . VAL D 1 105 ? 93.120 15.180 -1.252 1.00 36.94 166 VAL D CA 1
ATOM 3578 C C . VAL D 1 105 ? 92.325 13.869 -1.030 1.00 36.93 166 VAL D C 1
ATOM 3579 O O . VAL D 1 105 ? 91.464 13.511 -1.841 1.00 37.05 166 VAL D O 1
ATOM 3583 N N . ASP D 1 106 ? 92.614 13.159 0.066 1.00 36.65 167 ASP D N 1
ATOM 3584 C CA . ASP D 1 106 ? 91.815 11.986 0.403 1.00 36.21 167 ASP D CA 1
ATOM 3585 C C . ASP D 1 106 ? 91.955 11.679 1.874 1.00 35.68 167 ASP D C 1
ATOM 3586 O O . ASP D 1 106 ? 92.771 12.273 2.558 1.00 34.69 167 ASP D O 1
ATOM 3591 N N . PHE D 1 107 ? 91.129 10.751 2.334 1.00 33.51 168 PHE D N 1
ATOM 3592 C CA . PHE D 1 107 ? 90.993 10.420 3.695 1.00 33.06 168 PHE D CA 1
ATOM 3593 C C . PHE D 1 107 ? 90.886 8.888 3.616 1.00 33.81 168 PHE D C 1
ATOM 3594 O O . PHE D 1 107 ? 89.921 8.346 3.072 1.00 33.51 168 PHE D O 1
ATOM 3602 N N . LEU D 1 108 ? 91.906 8.206 4.118 1.00 34.95 169 LEU D N 1
ATOM 3603 C CA . LEU D 1 108 ? 92.019 6.745 3.992 1.00 36.33 169 LEU D CA 1
ATOM 3604 C C . LEU D 1 108 ? 91.999 6.123 5.369 1.00 35.94 169 LEU D C 1
ATOM 3605 O O . LEU D 1 108 ? 92.691 6.606 6.244 1.00 34.51 169 LEU D O 1
ATOM 3610 N N . LEU D 1 109 ? 91.253 5.041 5.559 1.00 36.12 170 LEU D N 1
ATOM 3611 C CA . LEU D 1 109 ? 91.297 4.336 6.842 1.00 38.01 170 LEU D CA 1
ATOM 3612 C C . LEU D 1 109 ? 92.451 3.361 6.939 1.00 38.18 170 LEU D C 1
ATOM 3613 O O . LEU D 1 109 ? 92.818 2.721 5.966 1.00 38.98 170 LEU D O 1
ATOM 3618 N N . LYS D 1 110 ? 93.004 3.193 8.113 1.00 39.60 171 LYS D N 1
ATOM 3619 C CA . LYS D 1 110 ? 93.950 2.114 8.329 1.00 40.91 171 LYS D CA 1
ATOM 3620 C C . LYS D 1 110 ? 93.240 0.776 8.481 1.00 41.13 171 LYS D C 1
ATOM 3621 O O . LYS D 1 110 ? 92.093 0.730 8.825 1.00 40.30 171 LYS D O 1
ATOM 3627 N N . PRO D 1 111 ? 93.906 -0.320 8.178 1.00 42.14 172 PRO D N 1
ATOM 3628 C CA . PRO D 1 111 ? 95.328 -0.396 7.875 1.00 43.59 172 PRO D CA 1
ATOM 3629 C C . PRO D 1 111 ? 95.744 0.110 6.496 1.00 45.09 172 PRO D C 1
ATOM 3630 O O . PRO D 1 111 ? 95.003 -0.075 5.547 1.00 44.37 172 PRO D O 1
ATOM 3634 N N . VAL D 1 112 ? 96.952 0.682 6.424 1.00 47.66 173 VAL D N 1
ATOM 3635 C CA . VAL D 1 112 ? 97.386 1.460 5.266 1.00 51.36 173 VAL D CA 1
ATOM 3636 C C . VAL D 1 112 ? 97.166 0.687 3.969 1.00 53.74 173 VAL D C 1
ATOM 3637 O O . VAL D 1 112 ? 96.141 0.027 3.801 1.00 54.52 173 VAL D O 1
ATOM 3641 N N . ASP D 1 113 ? 98.129 0.768 3.054 1.00 56.12 174 ASP D N 1
ATOM 3642 C CA . ASP D 1 113 ? 98.008 0.062 1.781 1.00 60.22 174 ASP D CA 1
ATOM 3643 C C . ASP D 1 113 ? 99.193 0.249 0.832 1.00 61.05 174 ASP D C 1
ATOM 3644 O O . ASP D 1 113 ? 100.194 -0.463 0.922 1.00 61.13 174 ASP D O 1
ATOM 3649 N N . LEU D 1 114 ? 99.062 1.204 -0.084 1.00 62.44 175 LEU D N 1
ATOM 3650 C CA . LEU D 1 114 ? 100.016 1.372 -1.198 1.00 64.22 175 LEU D CA 1
ATOM 3651 C C . LEU D 1 114 ? 99.310 1.895 -2.459 1.00 64.22 175 LEU D C 1
ATOM 3652 O O . LEU D 1 114 ? 99.970 2.392 -3.354 1.00 65.22 175 LEU D O 1
ATOM 3657 N N . GLY D 1 115 ? 97.983 1.761 -2.540 1.00 64.79 176 GLY D N 1
ATOM 3658 C CA . GLY D 1 115 ? 97.145 2.628 -3.391 1.00 64.85 176 GLY D CA 1
ATOM 3659 C C . GLY D 1 115 ? 97.221 4.071 -2.865 1.00 65.74 176 GLY D C 1
ATOM 3660 O O . GLY D 1 115 ? 96.522 4.985 -3.331 1.00 65.98 176 GLY D O 1
ATOM 3661 N N . LYS D 1 116 ? 98.079 4.266 -1.870 1.00 65.46 177 LYS D N 1
ATOM 3662 C CA . LYS D 1 116 ? 98.378 5.583 -1.345 1.00 65.29 177 LYS D CA 1
ATOM 3663 C C . LYS D 1 116 ? 99.521 6.191 -2.132 1.00 65.11 177 LYS D C 1
ATOM 3664 O O . LYS D 1 116 ? 99.471 7.367 -2.469 1.00 64.30 177 LYS D O 1
ATOM 3670 N N . LEU D 1 117 ? 100.548 5.381 -2.406 1.00 65.43 178 LEU D N 1
ATOM 3671 C CA . LEU D 1 117 ? 101.597 5.747 -3.369 1.00 65.87 178 LEU D CA 1
ATOM 3672 C C . LEU D 1 117 ? 100.978 6.230 -4.690 1.00 66.02 178 LEU D C 1
ATOM 3673 O O . LEU D 1 117 ? 101.410 7.230 -5.257 1.00 66.33 178 LEU D O 1
ATOM 3678 N N . LEU D 1 118 ? 99.948 5.528 -5.147 1.00 66.43 179 LEU D N 1
ATOM 3679 C CA . LEU D 1 118 ? 99.126 5.953 -6.283 1.00 66.76 179 LEU D CA 1
ATOM 3680 C C . LEU D 1 118 ? 98.617 7.384 -6.098 1.00 66.54 179 LEU D C 1
ATOM 3681 O O . LEU D 1 118 ? 98.665 8.196 -7.029 1.00 66.45 179 LEU D O 1
ATOM 3686 N N . GLU D 1 119 ? 98.112 7.681 -4.897 1.00 66.19 180 GLU D N 1
ATOM 3687 C CA . GLU D 1 119 ? 97.637 9.033 -4.527 1.00 65.90 180 GLU D CA 1
ATOM 3688 C C . GLU D 1 119 ? 98.712 10.122 -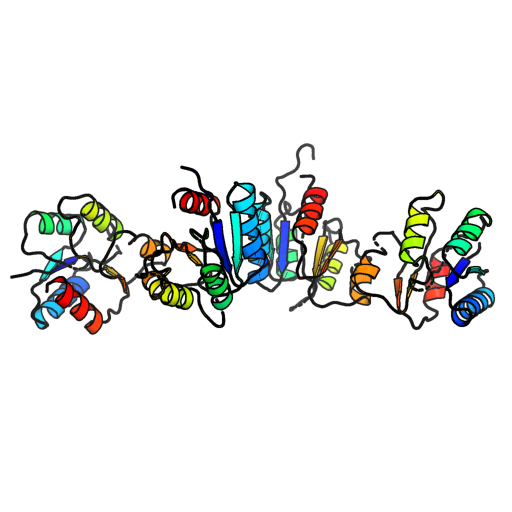4.643 1.00 64.60 180 GLU D C 1
ATOM 3689 O O . GLU D 1 119 ? 98.466 11.194 -5.188 1.00 63.49 180 GLU D O 1
ATOM 3695 N N . LEU D 1 120 ? 99.887 9.833 -4.092 1.00 63.91 181 LEU D N 1
ATOM 3696 C CA . LEU D 1 120 ? 101.024 10.748 -4.112 1.00 64.19 181 LEU D CA 1
ATOM 3697 C C . LEU D 1 120 ? 101.497 11.143 -5.482 1.00 63.98 181 LEU D C 1
ATOM 3698 O O . LEU D 1 120 ? 101.673 12.316 -5.758 1.00 63.75 181 LEU D O 1
ATOM 3703 N N . VAL D 1 121 ? 101.763 10.138 -6.315 1.00 64.51 182 VAL D N 1
ATOM 3704 C CA . VAL D 1 121 ? 102.322 10.365 -7.642 1.00 64.63 182 VAL D CA 1
ATOM 3705 C C . VAL D 1 121 ? 101.288 11.094 -8.497 1.00 65.06 182 VAL D C 1
ATOM 3706 O O . VAL D 1 121 ? 101.639 11.902 -9.347 1.00 65.52 182 VAL D O 1
ATOM 3710 N N . ASN D 1 122 ? 100.014 10.824 -8.238 1.00 65.17 183 ASN D N 1
ATOM 3711 C CA . ASN D 1 122 ? 98.925 11.615 -8.781 1.00 65.78 183 ASN D CA 1
ATOM 3712 C C . ASN D 1 122 ? 99.081 13.114 -8.477 1.00 65.65 183 ASN D C 1
ATOM 3713 O O . ASN D 1 122 ? 98.869 13.957 -9.353 1.00 65.71 183 ASN D O 1
ATOM 3718 N N . LYS D 1 123 ? 99.463 13.430 -7.237 1.00 65.13 184 LYS D N 1
ATOM 3719 C CA . LYS D 1 123 ? 99.570 14.807 -6.739 1.00 64.43 184 LYS D CA 1
ATOM 3720 C C . LYS D 1 123 ? 100.770 15.632 -7.215 1.00 65.15 184 LYS D C 1
ATOM 3721 O O . LYS D 1 123 ? 100.616 16.819 -7.532 1.00 65.55 184 LYS D O 1
ATOM 3727 N N . GLU D 1 124 ? 101.954 15.032 -7.227 1.00 65.54 185 GLU D N 1
ATOM 3728 C CA . GLU D 1 124 ? 103.121 15.638 -7.896 1.00 66.23 185 GLU D CA 1
ATOM 3729 C C . GLU D 1 124 ? 103.367 15.127 -9.320 1.00 66.53 185 GLU D C 1
ATOM 3730 O O . GLU D 1 124 ? 102.554 15.338 -10.221 1.00 67.18 185 GLU D O 1
#

Secondary structure (DSSP, 8-state):
--BEEEE-S-HHHHHHHHHHHHHTT--EEEESSHHHHHHHHHH-TTB---B-----S-HHHHHHHHHTSTTTT---EEEESS--HHHHHH-----SEEEESSP-HHHHHHHHHHHH-/--SPPPPEEEEE-S-HHHHHHHHHHHHHTT-EEEEESSHHHHHHHHHH-TTB---B-----S-HHHHHHHHHTSTTTT---EEEESS--HHHHHH-----SEEEESSP-HHHHHHHHHHHTT-/-----EEEEE-S-HHHHHHHHHHHHTTT-EEEEESSHHHHHHHHHH-TTB---B-----S-HHHHHHHHHTSTTTT---EEEESS--HHHHHH-----SEEEESSP-HHHHHHHHHH-/-BEEEE-S-HHHHHHHHHHHHTTT--EEEESSHHHHHHHHHH-TTB---B-----S-HHHHHHHHHTSTTTT---EEEESS--HHHHHH-----SEEEESS--SHHHHHHHHH-

Nearest PDB structures (foldseek):
  3f7a-assembly1_B  TM=8.826E-01  e=6.397E-09  Pseudomonas aeruginosa
  3f7a-assembly1_A  TM=8.750E-01  e=7.764E-09  Pseudomonas aeruginosa
  1dbw-assembly2_B  TM=8.436E-01  e=5.042E-08  Sinorhizobium meliloti
  3hv2-assembly1_B  TM=9.230E-01  e=1.444E-06  Pseudomonas protegens Pf-5
  7w9h-assembly1_A  TM=9.011E-01  e=1.540E-06  Pseudomonas aeruginosa PAO1